Protein AF-A0A9P8TFU6-F1 (afdb_monomer)

Nearest PDB structures (foldseek):
  3wee-assembly1_A  TM=7.438E-01  e=4.350E-33  Saccharomyces cerevisiae S288C
  5tgc-assembly3_E  TM=7.541E-01  e=3.122E-32  Saccharomyces cerevisiae
  5tgc-assembly3_B  TM=7.471E-01  e=3.122E-32  Saccharomyces cerevisiae
  7egp-assembly1_N  TM=7.546E-01  e=6.852E-30  Saccharomyces cerevisiae S288C
  8a5o-assembly1_U  TM=5.525E-01  e=2.098E-10  Saccharomyces cerevisiae S288C

Radius of gyration: 31.6 Å; Cα contacts (8 Å, |Δi|>4): 644; chains: 1; bounding box: 114×76×81 Å

Mean predicted aligned error: 16.41 Å

Sequence (518 aa):
MPSFREDNFLIVQPGSQNTLVRFGIEDVLSPPAYSIPTKVYKNAQDTAYYTIKPQDESLAVIAFTLVQTSNRWSNETIEMITKYVFETLQFGAFSIVPASLCSMFSYGSLSNACVVDIGYEKTEITPILDYQVYTPGIKIIDKGGNSINDRLGKILPDLTSDQVEMLKRSAIFEVLSEEDAKNSFFGAEQLVEKKEEDDGVLDVAAIVTSDKPTREILAEKEKEKRKSGKAATESKPNSELETNTFVDSEGNVVSVGKERFQGCTDLIESIGAAIHRTLSKITDLKRAQECYDNLILVGQTSKIIGFKEALVVHLYRNFVVGQGAMSAQSGAFRDTNNMIQDLNLIQVPKHVKLLSRPDYFAEWKKTGFEDCSFLGAQILAKQVFNSHAVGGSFLREDYMEKGPIGIWHNRLYLAKGSFLISSSVDFWNLLISRKATVPGLNLFFCVLISVGSPGWFLASPELNVEPALTFGVSELLDGVFLILAGEFLKLVLEPILGVFGVVDTGLCLFNLAIETMP

InterPro domains:
  IPR004000 Actin family [PF00022] (77-264)
  IPR004000 Actin family [PTHR11937] (73-404)
  IPR004000 Actin family [SM00268] (7-413)
  IPR043129 ATPase, nucleotide binding domain [SSF53067] (111-408)

pLDDT: mean 72.04, std 26.96, range [23.38, 98.62]

Structure (mmCIF, N/CA/C/O backbone):
data_AF-A0A9P8TFU6-F1
#
_entry.id   AF-A0A9P8TFU6-F1
#
loop_
_atom_site.group_PDB
_atom_site.id
_atom_site.type_symbol
_atom_site.label_atom_id
_atom_site.label_alt_id
_atom_site.label_comp_id
_atom_site.label_asym_id
_atom_site.label_entity_id
_atom_site.label_seq_id
_atom_site.pdbx_PDB_ins_code
_atom_site.Cartn_x
_atom_site.Cartn_y
_atom_site.Cartn_z
_atom_site.occupancy
_atom_site.B_iso_or_equiv
_atom_site.auth_seq_id
_atom_site.auth_comp_id
_atom_site.auth_asym_id
_atom_site.auth_atom_id
_atom_site.pdbx_PDB_model_num
ATOM 1 N N . MET A 1 1 ? 21.366 7.365 -27.009 1.00 50.19 1 MET A N 1
ATOM 2 C CA . MET A 1 1 ? 20.233 6.447 -26.769 1.00 50.19 1 MET A CA 1
ATOM 3 C C . MET A 1 1 ? 18.961 7.093 -27.292 1.00 50.19 1 MET A C 1
ATOM 5 O O . MET A 1 1 ? 18.869 8.316 -27.181 1.00 50.19 1 MET A O 1
ATOM 9 N N . PRO A 1 2 ? 18.040 6.331 -27.903 1.00 52.12 2 PRO A N 1
ATOM 10 C CA . PRO A 1 2 ? 16.785 6.882 -28.403 1.00 52.12 2 PRO A CA 1
ATOM 11 C C . PRO A 1 2 ? 15.937 7.396 -27.232 1.00 52.12 2 PRO A C 1
ATOM 13 O O . PRO A 1 2 ? 15.748 6.689 -26.246 1.00 52.12 2 PRO A O 1
ATOM 16 N N . SER A 1 3 ? 15.454 8.635 -27.327 1.00 66.50 3 SER A N 1
ATOM 17 C CA . SER A 1 3 ? 14.408 9.137 -26.438 1.00 66.50 3 SER A CA 1
ATOM 18 C C . SER A 1 3 ? 13.070 8.550 -26.884 1.00 66.50 3 SER A C 1
ATOM 20 O O . SER A 1 3 ? 12.707 8.611 -28.062 1.00 66.50 3 SER A O 1
ATOM 22 N N . PHE A 1 4 ? 12.341 7.947 -25.951 1.00 82.94 4 PHE A N 1
ATOM 23 C CA . PHE A 1 4 ? 10.997 7.448 -26.218 1.00 82.94 4 PHE A CA 1
ATOM 24 C C . PHE A 1 4 ? 10.003 8.604 -26.091 1.00 82.94 4 PHE A C 1
ATOM 26 O O . PHE A 1 4 ? 10.152 9.466 -25.230 1.00 82.94 4 PHE A O 1
ATOM 33 N N . ARG A 1 5 ? 8.980 8.640 -26.950 1.00 87.75 5 ARG A N 1
ATOM 34 C CA . ARG A 1 5 ? 7.900 9.627 -26.809 1.00 87.75 5 ARG A CA 1
ATOM 35 C C . ARG A 1 5 ? 7.060 9.278 -25.586 1.00 87.75 5 ARG A C 1
ATOM 37 O O . ARG A 1 5 ? 6.725 8.110 -25.410 1.00 87.75 5 ARG A O 1
ATOM 44 N N . GLU A 1 6 ? 6.676 10.279 -24.796 1.00 88.88 6 GLU A N 1
ATOM 45 C CA . GLU A 1 6 ? 5.866 10.073 -23.584 1.00 88.88 6 GLU A CA 1
ATOM 46 C C . GLU A 1 6 ? 4.523 9.388 -23.879 1.00 88.88 6 GLU A C 1
ATOM 48 O O . GLU A 1 6 ? 4.043 8.606 -23.060 1.00 88.88 6 GLU A O 1
ATOM 53 N N . ASP A 1 7 ? 3.965 9.598 -25.077 1.00 90.69 7 ASP A N 1
ATOM 54 C CA . ASP A 1 7 ? 2.757 8.921 -25.576 1.00 90.69 7 ASP A CA 1
ATOM 55 C C . ASP A 1 7 ? 2.909 7.393 -25.666 1.00 90.69 7 ASP A C 1
ATOM 57 O O . ASP A 1 7 ? 1.917 6.668 -25.644 1.00 90.69 7 ASP A O 1
ATOM 61 N N . ASN A 1 8 ? 4.146 6.893 -25.733 1.00 92.12 8 ASN A N 1
ATOM 62 C CA . ASN A 1 8 ? 4.461 5.470 -25.847 1.00 92.12 8 ASN A CA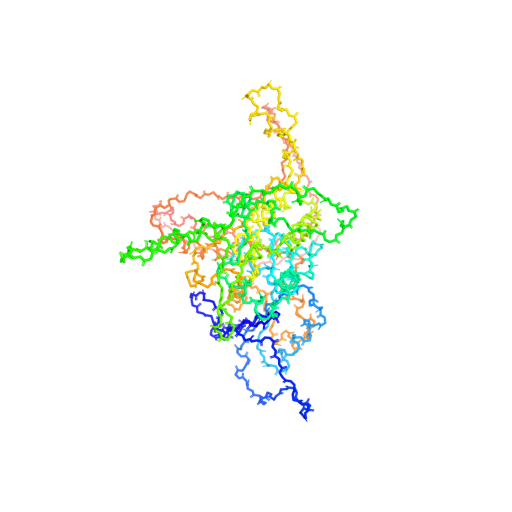 1
ATOM 63 C C . ASN A 1 8 ? 4.873 4.839 -24.509 1.00 92.12 8 ASN A C 1
ATOM 65 O O . ASN A 1 8 ? 5.359 3.702 -24.485 1.00 92.12 8 ASN A O 1
ATOM 69 N N . PHE A 1 9 ? 4.736 5.559 -23.394 1.00 93.81 9 PHE A N 1
ATOM 70 C CA . PHE A 1 9 ? 5.051 4.999 -22.085 1.00 93.81 9 PHE A CA 1
ATOM 71 C C . PHE A 1 9 ? 3.893 4.129 -21.616 1.00 93.81 9 PHE A C 1
ATOM 73 O O . PHE A 1 9 ? 2.758 4.587 -21.502 1.00 93.81 9 PHE A O 1
ATOM 80 N N . LEU A 1 10 ? 4.183 2.873 -21.305 1.00 95.44 10 LEU A N 1
ATOM 81 C CA . LEU A 1 10 ? 3.244 1.963 -20.669 1.00 95.44 10 LEU A CA 1
ATOM 82 C C . LEU A 1 10 ? 3.610 1.851 -19.191 1.00 95.44 10 LEU A C 1
ATOM 84 O O . LEU A 1 10 ? 4.740 1.502 -18.867 1.00 95.44 10 LEU A O 1
ATOM 88 N N . ILE A 1 11 ? 2.663 2.104 -18.294 1.00 97.19 11 ILE A N 1
ATOM 89 C CA . ILE A 1 11 ? 2.834 1.885 -16.855 1.00 97.19 11 ILE A CA 1
ATOM 90 C C . ILE A 1 11 ? 1.807 0.859 -16.403 1.00 97.19 11 ILE A C 1
ATOM 92 O O . ILE A 1 11 ? 0.605 1.041 -16.613 1.00 97.19 11 ILE A O 1
ATOM 96 N N . VAL A 1 12 ? 2.286 -0.203 -15.759 1.00 97.69 12 VAL A N 1
ATOM 97 C CA . VAL A 1 12 ? 1.441 -1.251 -15.176 1.00 97.69 12 VAL A CA 1
ATOM 98 C C . VAL A 1 12 ? 1.817 -1.444 -13.713 1.00 97.69 12 VAL A C 1
ATOM 100 O O . VAL A 1 12 ? 2.983 -1.654 -13.381 1.00 97.69 12 VAL A O 1
ATOM 103 N N . GLN A 1 13 ? 0.815 -1.409 -12.838 1.00 97.19 13 GLN A N 1
ATOM 104 C CA . GLN A 1 13 ? 0.953 -1.682 -11.412 1.00 97.19 13 GLN A CA 1
ATOM 105 C C . GLN A 1 13 ? -0.025 -2.789 -11.000 1.00 97.19 13 GLN A C 1
ATOM 107 O O . GLN A 1 13 ? -1.206 -2.513 -10.768 1.00 97.19 13 GLN A O 1
ATOM 112 N N . PRO A 1 14 ? 0.436 -4.048 -10.923 1.00 95.12 14 PRO A N 1
ATOM 113 C CA . PRO A 1 14 ? -0.410 -5.169 -10.535 1.00 95.12 14 PRO A CA 1
ATOM 114 C C . PRO A 1 14 ? -0.683 -5.166 -9.027 1.00 95.12 14 PRO A C 1
ATOM 116 O O . PRO A 1 14 ? 0.247 -5.202 -8.224 1.00 95.12 14 PRO A O 1
ATOM 119 N N . GLY A 1 15 ? -1.953 -5.167 -8.625 1.00 91.00 15 GLY A N 1
ATOM 120 C CA . GLY A 1 15 ? -2.391 -5.394 -7.243 1.00 91.00 15 GLY A CA 1
ATOM 121 C C . GLY A 1 15 ? -3.133 -6.724 -7.086 1.00 91.00 15 GLY A C 1
ATOM 122 O O . GLY A 1 15 ? -3.475 -7.365 -8.079 1.00 91.00 15 GLY A O 1
ATOM 123 N N . SER A 1 16 ? -3.422 -7.132 -5.842 1.00 86.56 16 SER A N 1
ATOM 124 C CA . SER A 1 16 ? -4.106 -8.408 -5.550 1.00 86.56 16 SER A CA 1
ATOM 125 C C . SER A 1 16 ? -5.485 -8.518 -6.213 1.00 86.56 16 SER A C 1
ATOM 127 O O . SER A 1 16 ? -5.825 -9.557 -6.766 1.00 86.56 16 SER A O 1
ATOM 129 N N . GLN A 1 17 ? -6.289 -7.449 -6.174 1.00 87.81 17 GLN A N 1
ATOM 130 C CA . GLN A 1 17 ? -7.639 -7.450 -6.757 1.00 87.81 17 GLN A CA 1
ATOM 131 C C . GLN A 1 17 ? -7.688 -6.822 -8.149 1.00 87.81 17 GLN A C 1
ATOM 133 O O . GLN A 1 17 ? -8.351 -7.357 -9.034 1.00 87.81 17 GLN A O 1
ATOM 138 N N . ASN A 1 18 ? -6.995 -5.696 -8.336 1.00 92.69 18 ASN A N 1
ATOM 139 C CA . ASN A 1 18 ? -6.996 -4.918 -9.570 1.00 92.69 18 ASN A CA 1
ATOM 140 C C . ASN A 1 18 ? -5.570 -4.528 -9.966 1.00 92.69 18 ASN A C 1
ATOM 142 O O . ASN A 1 18 ? -4.709 -4.316 -9.113 1.00 92.69 18 ASN A O 1
ATOM 146 N N . THR A 1 19 ? -5.351 -4.399 -11.267 1.00 95.94 19 THR A N 1
ATOM 147 C CA . THR A 1 19 ? -4.134 -3.921 -11.910 1.00 95.94 19 THR A CA 1
ATOM 148 C C . THR A 1 19 ? -4.407 -2.550 -12.509 1.00 95.94 19 THR A C 1
ATOM 150 O O . THR A 1 19 ? -5.321 -2.383 -13.320 1.00 95.94 19 THR A O 1
ATOM 153 N N . LEU A 1 20 ? -3.611 -1.568 -12.096 1.00 96.38 20 LEU A N 1
ATOM 154 C CA . LEU A 1 20 ? -3.702 -0.198 -12.581 1.00 96.38 20 LEU A CA 1
ATOM 155 C C . LEU A 1 20 ? -2.851 -0.058 -13.841 1.00 96.38 20 LEU A C 1
ATOM 157 O O . LEU A 1 20 ? -1.702 -0.506 -13.865 1.00 96.38 20 LEU A O 1
ATOM 161 N N . VAL A 1 21 ? -3.412 0.551 -14.883 1.00 97.12 21 VAL A N 1
ATOM 162 C CA . VAL A 1 21 ? -2.749 0.672 -16.186 1.00 97.12 21 VAL A CA 1
ATOM 163 C C . VAL A 1 21 ? -2.911 2.074 -16.748 1.00 97.12 21 VAL A C 1
ATOM 165 O O . VAL A 1 21 ? -3.977 2.693 -16.657 1.00 97.12 21 VAL A O 1
ATOM 168 N N . ARG A 1 22 ? -1.845 2.559 -17.382 1.00 95.56 22 ARG A N 1
ATOM 169 C CA . ARG A 1 22 ? -1.871 3.758 -18.213 1.00 95.56 22 ARG A CA 1
ATOM 170 C C . ARG A 1 22 ? -0.940 3.597 -19.410 1.00 95.56 22 ARG A C 1
ATOM 172 O O . ARG A 1 22 ? 0.167 3.090 -19.260 1.00 95.56 22 ARG A O 1
ATOM 179 N N . PHE A 1 23 ? -1.401 4.047 -20.571 1.00 95.25 23 PHE A N 1
ATOM 180 C CA . PHE A 1 23 ? -0.603 4.176 -21.784 1.00 95.25 23 PHE A CA 1
ATOM 181 C C . PHE A 1 23 ? -0.563 5.654 -22.178 1.00 95.25 23 PHE A C 1
ATOM 183 O O . PHE A 1 23 ? -1.619 6.281 -22.269 1.00 95.25 23 PHE A O 1
ATOM 190 N N . GLY A 1 24 ? 0.637 6.200 -22.338 1.00 93.00 24 GLY A N 1
ATOM 191 C CA . GLY A 1 24 ? 0.884 7.627 -22.499 1.00 93.00 24 GLY A CA 1
ATOM 192 C C . GLY A 1 24 ? 0.893 8.396 -21.173 1.00 93.00 24 GLY A C 1
ATOM 193 O O . GLY A 1 24 ? 0.077 8.151 -20.275 1.00 93.00 24 GLY A O 1
ATOM 194 N N . ILE A 1 25 ? 1.802 9.362 -21.040 1.00 90.25 25 ILE A N 1
ATOM 195 C CA . ILE A 1 25 ? 1.811 10.301 -19.910 1.00 90.25 25 ILE A CA 1
ATOM 196 C C . ILE A 1 25 ? 1.581 11.722 -20.420 1.00 90.25 25 ILE A C 1
ATOM 198 O O . ILE A 1 25 ? 2.263 12.185 -21.321 1.00 90.25 25 ILE A O 1
ATOM 202 N N . GLU A 1 26 ? 0.624 12.415 -19.809 1.00 87.12 26 GLU A N 1
ATOM 203 C CA . GLU A 1 26 ? 0.316 13.817 -20.099 1.00 87.12 26 GLU A CA 1
ATOM 204 C C . GLU A 1 26 ? 1.280 14.765 -19.352 1.00 87.12 26 GLU A C 1
ATOM 206 O O . GLU A 1 26 ? 2.004 14.366 -18.431 1.00 87.12 26 GLU A O 1
ATOM 211 N N . ASP A 1 27 ? 1.273 16.056 -19.696 1.00 84.00 27 ASP A N 1
ATOM 212 C CA . ASP A 1 27 ? 2.036 17.085 -18.966 1.00 84.00 27 ASP A CA 1
ATOM 213 C C . ASP A 1 27 ? 1.619 17.185 -17.491 1.00 84.00 27 ASP A C 1
ATOM 215 O O . ASP A 1 27 ? 2.446 17.386 -16.589 1.00 84.00 27 ASP A O 1
ATOM 219 N N . VAL A 1 28 ? 0.318 17.023 -17.244 1.00 88.44 28 VAL A N 1
ATOM 220 C CA . VAL A 1 28 ? -0.268 16.941 -15.910 1.00 88.44 28 VAL A CA 1
ATOM 221 C C . VAL A 1 28 ? -0.431 15.469 -15.553 1.00 88.44 28 VAL A C 1
ATOM 223 O O . VAL A 1 28 ? -1.196 14.746 -16.181 1.00 88.44 28 VAL A O 1
ATOM 226 N N . LEU A 1 29 ? 0.283 15.018 -14.520 1.00 91.31 29 LEU A N 1
ATOM 227 C CA . LEU A 1 29 ? 0.203 13.630 -14.069 1.00 91.31 29 LEU A CA 1
ATOM 228 C C . LEU A 1 29 ? -1.175 13.355 -13.464 1.00 91.31 29 LEU A C 1
ATOM 230 O O . LEU A 1 29 ? -1.506 13.863 -12.388 1.00 91.31 29 LEU A O 1
ATOM 234 N N . SER A 1 30 ? -1.958 12.527 -14.141 1.00 91.56 30 SER A N 1
ATOM 235 C CA . SER A 1 30 ? -3.300 12.130 -13.728 1.00 91.56 30 SER A CA 1
ATOM 236 C C . SER A 1 30 ? -3.308 10.717 -13.119 1.00 91.56 30 SER A C 1
ATOM 238 O O . SER A 1 30 ? -2.321 9.978 -13.228 1.00 91.56 30 SER A O 1
ATOM 240 N N . PRO A 1 31 ? -4.383 10.335 -12.409 1.00 93.19 31 PRO A N 1
ATOM 241 C CA . PRO A 1 31 ? -4.586 8.968 -11.932 1.00 93.19 31 PRO A CA 1
ATOM 242 C C . PRO A 1 31 ? -4.508 7.906 -13.053 1.00 93.19 31 PRO A C 1
ATOM 244 O O . PRO A 1 31 ? -4.510 8.246 -14.244 1.00 93.19 31 PRO A O 1
ATOM 247 N N . PRO A 1 32 ? -4.428 6.607 -12.700 1.00 93.88 32 PRO A N 1
ATOM 248 C CA . PRO A 1 32 ? -4.465 5.526 -13.682 1.00 93.88 32 PRO A CA 1
ATOM 249 C C . PRO A 1 32 ? -5.682 5.640 -14.605 1.00 93.88 32 PRO A C 1
ATOM 251 O O . PRO A 1 32 ? -6.784 5.936 -14.146 1.00 93.88 32 PRO A O 1
ATOM 254 N N . ALA A 1 33 ? -5.487 5.373 -15.897 1.00 94.06 33 ALA A N 1
ATOM 255 C CA . ALA A 1 33 ? -6.569 5.431 -16.881 1.00 94.06 33 ALA A CA 1
ATOM 256 C C . ALA A 1 33 ? -7.501 4.215 -16.774 1.00 94.06 33 ALA A C 1
ATOM 258 O O . ALA A 1 33 ? -8.706 4.328 -16.988 1.00 94.06 33 ALA A O 1
ATOM 259 N N . TYR A 1 34 ? -6.941 3.057 -16.415 1.00 95.12 34 TYR A N 1
ATOM 260 C CA . TYR A 1 34 ? -7.677 1.808 -16.280 1.00 95.12 34 TYR A CA 1
ATOM 261 C C . TYR A 1 34 ? -7.376 1.132 -14.943 1.00 95.12 34 TYR A C 1
ATOM 263 O O . TYR A 1 34 ? -6.242 1.140 -14.462 1.00 95.12 34 TYR A O 1
ATOM 271 N N . SER A 1 35 ? -8.405 0.499 -14.383 1.00 94.75 35 SER A N 1
ATOM 272 C CA . SER A 1 35 ? -8.317 -0.430 -13.259 1.00 94.75 35 SER A CA 1
ATOM 273 C C . SER A 1 35 ? -8.970 -1.734 -13.699 1.00 94.75 35 SER A C 1
ATOM 275 O O . SER A 1 35 ? -10.184 -1.793 -13.898 1.00 94.75 35 SER A O 1
ATOM 277 N N . ILE A 1 36 ? -8.148 -2.748 -13.956 1.00 95.00 36 ILE A N 1
ATOM 278 C CA . ILE A 1 36 ? -8.570 -4.020 -14.550 1.00 95.00 36 ILE A CA 1
ATOM 279 C C . ILE A 1 36 ? -8.491 -5.094 -13.465 1.00 95.00 36 ILE A C 1
ATOM 281 O O . ILE A 1 36 ? -7.447 -5.186 -12.824 1.00 95.00 36 ILE A O 1
ATOM 285 N N . PRO A 1 37 ? -9.518 -5.933 -13.249 1.00 94.12 37 PRO A N 1
ATOM 286 C CA . PRO A 1 37 ? -9.415 -7.041 -12.304 1.00 94.12 37 PRO A CA 1
ATOM 287 C C . PRO A 1 37 ? -8.186 -7.914 -12.595 1.00 94.12 37 PRO A C 1
ATOM 289 O O . PRO A 1 37 ? -7.991 -8.343 -13.733 1.00 94.12 37 PRO A O 1
ATOM 292 N N . THR A 1 38 ? -7.367 -8.202 -11.580 1.00 92.88 38 THR A N 1
ATOM 293 C CA . THR A 1 38 ? -6.157 -9.040 -11.699 1.00 92.88 38 THR A CA 1
ATOM 294 C C . THR A 1 38 ? -6.545 -10.518 -11.783 1.00 92.88 38 THR A C 1
ATOM 296 O O . THR A 1 38 ? -6.265 -11.322 -10.896 1.00 92.88 38 THR A O 1
ATOM 299 N N . LYS A 1 39 ? -7.275 -10.881 -12.837 1.00 88.31 39 LYS A N 1
ATOM 300 C CA . LYS A 1 39 ? -7.767 -12.234 -13.098 1.00 88.31 39 LYS A CA 1
ATOM 301 C C . LYS A 1 39 ? -7.680 -12.509 -14.591 1.00 88.31 39 LYS A C 1
ATOM 303 O O . LYS A 1 39 ? -8.023 -11.659 -15.406 1.00 88.31 39 LYS A O 1
ATOM 308 N N . VAL A 1 40 ? -7.259 -13.717 -14.941 1.00 85.75 40 VAL A N 1
ATOM 309 C CA . VAL A 1 40 ? -7.228 -14.195 -16.325 1.00 85.75 40 VAL A CA 1
ATOM 310 C C . VAL A 1 40 ? -7.987 -15.512 -16.389 1.00 85.75 40 VAL A C 1
ATOM 312 O O . VAL A 1 40 ? -7.767 -16.399 -15.565 1.00 85.75 40 VAL A O 1
ATOM 315 N N . TYR A 1 41 ? -8.874 -15.650 -17.373 1.00 83.69 41 TYR A N 1
ATOM 316 C CA . TYR A 1 41 ? -9.551 -16.912 -17.653 1.00 83.69 41 TYR A CA 1
ATOM 317 C C . TYR A 1 41 ? -8.678 -17.784 -18.548 1.00 83.69 41 TYR A C 1
ATOM 319 O O . TYR A 1 41 ? -8.258 -17.361 -19.623 1.00 83.69 41 TYR A O 1
ATOM 327 N N . LYS A 1 42 ? -8.433 -19.022 -18.120 1.00 75.06 42 LYS A N 1
ATOM 328 C CA . LYS A 1 42 ? -7.739 -20.018 -18.934 1.00 75.06 42 LYS A CA 1
ATOM 329 C C . LYS A 1 42 ? -8.763 -20.830 -19.722 1.00 75.06 42 LYS A C 1
ATOM 331 O O . LYS A 1 42 ? -9.633 -21.463 -19.126 1.00 75.06 42 LYS A O 1
ATOM 336 N N . ASN A 1 43 ? -8.641 -20.843 -21.048 1.00 78.00 43 ASN A N 1
ATOM 337 C CA . ASN A 1 43 ? -9.388 -21.787 -21.873 1.00 78.00 43 ASN A CA 1
ATOM 338 C C . ASN A 1 43 ? -8.807 -23.197 -21.664 1.00 78.00 43 ASN A C 1
ATOM 340 O O . ASN A 1 43 ? -7.601 -23.396 -21.777 1.00 78.00 43 ASN A O 1
ATOM 344 N N . ALA A 1 44 ? -9.652 -24.174 -21.333 1.00 75.56 44 ALA A N 1
ATOM 345 C CA . ALA A 1 44 ? -9.223 -25.552 -21.094 1.00 75.56 44 ALA A CA 1
ATOM 346 C C . ALA A 1 44 ? -8.823 -26.298 -22.382 1.00 75.56 44 ALA A C 1
ATOM 348 O O . ALA A 1 44 ? -8.103 -27.290 -22.305 1.00 75.56 44 ALA A O 1
ATOM 349 N N . GLN A 1 45 ? -9.301 -25.842 -23.546 1.00 73.38 45 GLN A N 1
ATOM 350 C CA . GLN A 1 45 ? -9.092 -26.500 -24.842 1.00 73.38 45 GLN A CA 1
ATOM 351 C C . GLN A 1 45 ? -7.947 -25.891 -25.658 1.00 73.38 45 GLN A C 1
ATOM 353 O O . GLN A 1 45 ? -7.421 -26.556 -26.546 1.00 73.38 45 GLN A O 1
ATOM 358 N N . ASP A 1 46 ? -7.558 -24.650 -25.361 1.00 63.25 46 ASP A N 1
ATOM 359 C CA . ASP A 1 46 ? -6.462 -23.968 -26.042 1.00 63.25 46 ASP A CA 1
ATOM 360 C C . ASP A 1 46 ? -5.194 -24.040 -25.184 1.00 63.25 46 ASP A C 1
ATOM 362 O O . ASP A 1 46 ? -5.151 -23.550 -24.053 1.00 63.25 46 ASP A O 1
ATOM 366 N N . THR A 1 47 ? -4.155 -24.694 -25.703 1.00 56.94 47 THR A N 1
ATOM 367 C CA . THR A 1 47 ? -2.839 -24.736 -25.051 1.00 56.94 47 THR A CA 1
ATOM 368 C C . THR A 1 47 ? -2.029 -23.465 -25.301 1.00 56.94 47 THR A C 1
ATOM 370 O O . THR A 1 47 ? -1.019 -23.255 -24.624 1.00 56.94 47 THR A O 1
ATOM 373 N N . ALA A 1 48 ? -2.435 -22.625 -26.262 1.00 55.75 48 ALA A N 1
ATOM 374 C CA . ALA A 1 48 ? -1.814 -21.332 -26.502 1.00 55.75 48 ALA A CA 1
ATOM 375 C C . ALA A 1 48 ? -2.360 -20.312 -25.492 1.00 55.75 48 ALA A C 1
ATOM 377 O O . ALA A 1 48 ? -3.533 -19.956 -25.498 1.00 55.75 48 ALA A O 1
ATOM 378 N N . TYR A 1 49 ? -1.492 -19.848 -24.593 1.00 54.69 49 TYR A N 1
ATOM 379 C CA . TYR A 1 49 ? -1.881 -18.964 -23.492 1.00 54.69 49 TYR A CA 1
ATOM 380 C C . TYR A 1 49 ? -2.384 -17.592 -23.972 1.00 54.69 49 TYR A C 1
ATOM 382 O O . TYR A 1 49 ? -3.290 -17.044 -23.354 1.00 54.69 49 TYR A O 1
ATOM 390 N N . TYR A 1 50 ? -1.833 -17.066 -25.074 1.00 53.41 50 TYR A N 1
ATOM 391 C CA . TYR A 1 50 ? -2.242 -15.826 -25.740 1.00 53.41 50 TYR A CA 1
ATOM 392 C C . TYR A 1 50 ? -1.813 -15.879 -27.211 1.00 53.41 50 TYR A C 1
ATOM 394 O O . TYR A 1 50 ? -0.703 -16.318 -27.512 1.00 53.41 50 TYR A O 1
ATOM 402 N N . THR A 1 51 ? -2.653 -15.405 -28.134 1.00 47.28 51 THR A N 1
ATOM 403 C CA . THR A 1 51 ? -2.247 -15.210 -29.535 1.00 47.28 51 THR A CA 1
ATOM 404 C C . THR A 1 51 ? -1.815 -13.760 -29.713 1.00 47.28 51 THR A C 1
ATOM 406 O O . THR A 1 51 ? -2.656 -12.871 -29.835 1.00 47.28 51 THR A O 1
ATOM 409 N N . ILE A 1 52 ? -0.509 -13.500 -29.712 1.00 54.06 52 ILE A N 1
ATOM 410 C CA . ILE A 1 52 ? 0.016 -12.228 -30.218 1.00 54.06 52 ILE A CA 1
ATOM 411 C C . ILE A 1 52 ? 0.017 -12.345 -31.739 1.00 54.06 52 ILE A C 1
ATOM 413 O O . ILE A 1 52 ? 0.529 -13.324 -32.286 1.00 54.06 52 ILE A O 1
ATOM 417 N N . LYS A 1 53 ? -0.599 -11.382 -32.433 1.00 57.81 53 LYS A N 1
ATOM 418 C CA . LYS A 1 53 ? -0.472 -11.315 -33.892 1.00 57.81 53 LYS A CA 1
ATOM 419 C C . LYS A 1 53 ? 1.022 -11.169 -34.214 1.00 57.81 53 LYS A C 1
ATOM 421 O O . LYS A 1 53 ? 1.647 -10.277 -33.648 1.00 57.81 53 LYS A O 1
ATOM 426 N N . PRO A 1 54 ? 1.612 -12.036 -35.049 1.00 51.19 54 PRO A N 1
ATOM 427 C CA . PRO A 1 54 ? 3.046 -11.992 -35.290 1.00 51.19 54 PRO A CA 1
ATOM 428 C C . PRO A 1 54 ? 3.468 -10.647 -35.898 1.00 51.19 54 PRO A C 1
ATOM 430 O O . PRO A 1 54 ? 2.813 -10.158 -36.815 1.00 51.19 54 PRO A O 1
ATOM 433 N N . GLN A 1 55 ? 4.590 -10.120 -35.392 1.00 54.44 55 GLN A N 1
ATOM 434 C CA . GLN A 1 55 ? 5.377 -9.017 -35.959 1.00 54.44 55 GLN A CA 1
ATOM 435 C C . GLN A 1 55 ? 4.631 -7.690 -36.120 1.00 54.44 55 GLN A C 1
ATOM 437 O O . GLN A 1 55 ? 4.489 -7.169 -37.224 1.00 54.44 55 GLN A O 1
ATOM 442 N N . ASP A 1 56 ? 4.230 -7.096 -35.000 1.00 64.94 56 ASP A N 1
ATOM 443 C CA . ASP A 1 56 ? 3.954 -5.665 -34.988 1.00 64.94 56 ASP A CA 1
ATOM 444 C C . ASP A 1 56 ? 5.224 -4.910 -34.571 1.00 64.94 56 ASP A C 1
ATOM 446 O O . ASP A 1 56 ? 5.477 -4.682 -33.388 1.00 64.94 56 ASP A O 1
ATOM 450 N N . GLU A 1 57 ? 6.056 -4.543 -35.555 1.00 67.50 57 GLU A N 1
ATOM 451 C CA . GLU A 1 57 ? 7.246 -3.706 -35.326 1.00 67.50 57 GLU A CA 1
ATOM 452 C C . GLU A 1 57 ? 6.896 -2.374 -34.643 1.00 67.50 57 GLU A C 1
ATOM 454 O O . GLU A 1 57 ? 7.766 -1.760 -34.020 1.00 67.50 57 GLU A O 1
ATOM 459 N N . SER A 1 58 ? 5.625 -1.943 -34.681 1.00 75.50 58 SER A N 1
ATOM 460 C CA . SER A 1 58 ? 5.193 -0.750 -33.955 1.00 75.50 58 SER A CA 1
ATOM 461 C C . SER A 1 58 ? 5.303 -0.901 -32.437 1.00 75.50 58 SER A C 1
ATOM 463 O O . SER A 1 58 ? 5.444 0.106 -31.756 1.00 75.50 58 SER A O 1
ATOM 465 N N . LEU A 1 59 ? 5.339 -2.120 -31.885 1.00 83.62 59 LEU A N 1
ATOM 466 C CA . LEU A 1 59 ? 5.479 -2.335 -30.438 1.00 83.62 59 LEU A CA 1
ATOM 467 C C . LEU A 1 59 ? 6.893 -2.036 -29.918 1.00 83.62 59 LEU A C 1
ATOM 469 O O . LEU A 1 59 ? 7.066 -1.759 -28.730 1.00 83.62 59 LEU A O 1
ATOM 473 N N . ALA A 1 60 ? 7.900 -2.007 -30.797 1.00 85.56 60 ALA A N 1
ATOM 474 C CA . ALA A 1 60 ? 9.273 -1.672 -30.422 1.00 85.56 60 ALA A CA 1
ATOM 475 C C . ALA A 1 60 ? 9.425 -0.214 -29.947 1.00 85.56 60 ALA A C 1
ATOM 477 O O . ALA A 1 60 ? 10.414 0.122 -29.302 1.00 85.56 60 ALA A O 1
ATOM 478 N N . VAL A 1 61 ? 8.448 0.659 -30.220 1.00 88.81 61 VAL A N 1
ATOM 479 C CA . VAL A 1 61 ? 8.462 2.057 -29.752 1.00 88.81 61 VAL A CA 1
ATOM 480 C C . VAL A 1 61 ? 7.961 2.217 -28.315 1.00 88.81 61 VAL A C 1
ATOM 482 O O . VAL A 1 61 ? 7.990 3.332 -27.795 1.00 88.81 61 VAL A O 1
ATOM 485 N N . ILE A 1 62 ? 7.472 1.141 -27.687 1.00 91.50 62 ILE A N 1
ATOM 486 C CA . ILE A 1 62 ? 6.910 1.168 -26.335 1.00 91.50 62 ILE A CA 1
ATOM 487 C C . ILE A 1 62 ? 8.030 1.102 -25.296 1.00 91.50 62 ILE A C 1
ATOM 489 O O . ILE A 1 62 ? 8.895 0.218 -25.340 1.00 91.50 62 ILE A O 1
ATOM 493 N N . ALA A 1 63 ? 7.957 2.016 -24.328 1.00 91.62 63 ALA A N 1
ATOM 494 C CA . ALA A 1 63 ? 8.780 2.018 -23.128 1.00 91.62 63 ALA A CA 1
ATOM 495 C C . ALA A 1 63 ? 7.926 1.595 -21.930 1.00 91.62 63 ALA A C 1
ATOM 497 O O . ALA A 1 63 ? 6.978 2.282 -21.550 1.00 91.62 63 ALA A O 1
ATOM 498 N N . PHE A 1 64 ? 8.230 0.434 -21.356 1.00 94.19 64 PHE A N 1
ATOM 499 C CA . PHE A 1 64 ? 7.386 -0.193 -20.348 1.00 94.19 64 PHE A CA 1
ATOM 500 C C . PHE A 1 64 ? 7.971 -0.050 -18.938 1.00 94.19 64 PHE A C 1
ATOM 502 O O . PHE A 1 64 ? 9.074 -0.520 -18.669 1.00 94.19 64 PHE A O 1
ATOM 509 N N . THR A 1 65 ? 7.210 0.548 -18.023 1.00 94.31 65 THR A N 1
ATOM 510 C CA . THR A 1 65 ? 7.472 0.561 -16.581 1.00 94.31 65 THR A CA 1
ATOM 511 C C . THR A 1 65 ? 6.527 -0.395 -15.857 1.00 94.31 65 THR A C 1
ATOM 513 O O . THR A 1 65 ? 5.310 -0.195 -15.830 1.00 94.31 65 THR A O 1
ATOM 516 N N . LEU A 1 66 ? 7.094 -1.407 -15.205 1.00 95.56 66 LEU A N 1
ATOM 517 C CA . LEU A 1 66 ? 6.376 -2.294 -14.298 1.00 95.56 66 LEU A CA 1
ATOM 518 C C . LEU A 1 66 ? 6.638 -1.886 -12.848 1.00 95.56 66 LEU A C 1
ATOM 520 O O . LEU A 1 66 ? 7.781 -1.846 -12.396 1.00 95.56 66 LEU A O 1
ATOM 524 N N . VAL A 1 67 ? 5.579 -1.627 -12.089 1.00 95.75 67 VAL A N 1
ATOM 525 C CA . VAL A 1 67 ? 5.700 -1.381 -10.651 1.00 95.75 67 VAL A CA 1
ATOM 526 C C . VAL A 1 67 ? 5.777 -2.719 -9.920 1.00 95.75 67 VAL A C 1
ATOM 528 O O . VAL A 1 67 ? 4.829 -3.503 -9.929 1.00 95.75 67 VAL A O 1
ATOM 531 N N . GLN A 1 68 ? 6.899 -2.979 -9.255 1.00 94.19 68 GLN A N 1
ATOM 532 C CA . GLN A 1 68 ? 7.065 -4.121 -8.366 1.00 94.19 68 GLN A CA 1
ATOM 533 C C . GLN A 1 68 ? 6.311 -3.851 -7.055 1.00 94.19 68 GLN A C 1
ATOM 535 O O . GLN A 1 68 ? 6.813 -3.185 -6.148 1.00 94.19 68 GLN A O 1
ATOM 540 N N . THR A 1 69 ? 5.092 -4.379 -6.950 1.00 92.69 69 THR A N 1
ATOM 541 C CA . THR A 1 69 ? 4.188 -4.201 -5.796 1.00 92.69 69 THR A CA 1
ATOM 542 C C . THR A 1 69 ? 4.477 -5.135 -4.621 1.00 92.69 69 THR A C 1
ATOM 544 O O . THR A 1 69 ? 3.788 -5.113 -3.596 1.00 92.69 69 THR A O 1
ATOM 547 N N . SER A 1 70 ? 5.503 -5.981 -4.736 1.00 91.88 70 SER A N 1
ATOM 548 C CA . SER A 1 70 ? 6.003 -6.749 -3.603 1.00 91.88 70 SER A CA 1
ATOM 549 C C . SER A 1 70 ? 7.479 -7.092 -3.715 1.00 91.88 70 SER A C 1
ATOM 551 O O . SER A 1 70 ? 7.954 -7.532 -4.764 1.00 91.88 70 SER A O 1
ATOM 553 N N . ASN A 1 71 ? 8.186 -7.028 -2.588 1.00 89.62 71 ASN A N 1
ATOM 554 C CA . ASN A 1 71 ? 9.538 -7.565 -2.472 1.00 89.62 71 ASN A CA 1
ATOM 555 C C . ASN A 1 71 ? 9.569 -9.111 -2.404 1.00 89.62 71 ASN A C 1
ATOM 557 O O . ASN A 1 71 ? 10.640 -9.688 -2.259 1.00 89.62 71 ASN A O 1
ATOM 561 N N . ARG A 1 72 ? 8.420 -9.805 -2.534 1.00 90.56 72 ARG A N 1
ATOM 562 C CA . ARG A 1 72 ? 8.358 -11.277 -2.689 1.00 90.56 72 ARG A CA 1
ATOM 563 C C . ARG A 1 72 ? 8.746 -11.779 -4.075 1.00 90.56 72 ARG A C 1
ATOM 565 O O . ARG A 1 72 ? 8.937 -12.981 -4.235 1.00 90.56 72 ARG A O 1
ATOM 572 N N . TRP A 1 73 ? 8.788 -10.911 -5.083 1.00 90.81 73 TRP A N 1
ATOM 573 C CA . TRP A 1 73 ? 9.129 -11.340 -6.436 1.00 90.81 73 TRP A CA 1
ATOM 574 C C . TRP A 1 73 ? 10.566 -11.848 -6.447 1.00 90.81 73 TRP A C 1
ATOM 576 O O . TRP A 1 73 ? 11.493 -11.113 -6.116 1.00 90.81 73 TRP A O 1
ATOM 586 N N . SER A 1 74 ? 10.733 -13.124 -6.786 1.00 90.50 74 SER A N 1
ATOM 587 C CA . SER A 1 74 ? 12.058 -13.724 -6.877 1.00 90.50 74 SER A CA 1
ATOM 588 C C . SER A 1 74 ? 12.823 -13.146 -8.066 1.00 90.50 74 SER A C 1
ATOM 590 O O . SER A 1 74 ? 12.218 -12.688 -9.041 1.00 90.50 74 SER A O 1
ATOM 592 N N . ASN A 1 75 ? 14.152 -13.224 -8.016 1.00 89.88 75 ASN A N 1
ATOM 593 C CA . ASN A 1 75 ? 14.977 -12.791 -9.139 1.00 89.88 75 ASN A CA 1
ATOM 594 C C . ASN A 1 75 ? 14.620 -13.556 -10.423 1.00 89.88 75 ASN A C 1
ATOM 596 O O . ASN A 1 75 ? 14.474 -12.952 -11.480 1.00 89.88 75 ASN A O 1
ATOM 600 N N . GLU A 1 76 ? 14.364 -14.861 -10.308 1.00 92.19 76 GLU A N 1
ATOM 601 C CA . GLU A 1 76 ? 13.908 -15.704 -11.415 1.00 92.19 76 GLU A CA 1
ATOM 602 C C . GLU A 1 76 ? 12.582 -15.201 -12.006 1.00 92.19 76 GLU A C 1
ATOM 604 O O . GLU A 1 76 ? 12.430 -15.109 -13.221 1.00 92.19 76 GLU A O 1
ATOM 609 N N . THR A 1 77 ? 11.622 -14.808 -11.161 1.00 91.75 77 THR A N 1
ATOM 610 C CA . THR A 1 77 ? 10.353 -14.223 -11.620 1.00 91.75 77 THR A CA 1
ATOM 611 C C . THR A 1 77 ? 10.579 -12.930 -12.400 1.00 91.75 77 THR A C 1
ATOM 613 O O . THR A 1 77 ? 9.975 -12.742 -13.454 1.00 91.75 77 THR A O 1
ATOM 616 N N . ILE A 1 78 ? 11.457 -12.052 -11.914 1.00 93.00 78 ILE A N 1
ATOM 617 C CA . ILE A 1 78 ? 11.779 -10.784 -12.583 1.00 93.00 78 ILE A CA 1
ATOM 618 C C . ILE A 1 78 ? 12.478 -11.038 -13.927 1.00 93.00 78 ILE A C 1
ATOM 620 O O . ILE A 1 78 ? 12.140 -10.400 -14.927 1.00 93.00 78 ILE A O 1
ATOM 624 N N . GLU A 1 79 ? 13.383 -12.011 -13.996 1.00 94.19 79 GLU A N 1
ATOM 625 C CA . GLU A 1 79 ? 14.034 -12.432 -15.242 1.00 94.19 79 GLU A CA 1
ATOM 626 C C . GLU A 1 79 ? 13.039 -13.051 -16.235 1.00 94.19 79 GLU A C 1
ATOM 628 O O . GLU A 1 79 ? 13.070 -12.721 -17.420 1.00 94.19 79 GLU A O 1
ATOM 633 N N . MET A 1 80 ? 12.095 -13.878 -15.773 1.00 94.44 80 MET A N 1
ATOM 634 C CA . MET A 1 80 ? 11.023 -14.420 -16.617 1.00 94.44 80 MET A CA 1
ATOM 635 C C . MET A 1 80 ? 10.116 -13.321 -17.178 1.00 94.44 80 MET A C 1
ATOM 637 O O . MET A 1 80 ? 9.775 -13.354 -18.361 1.00 94.44 80 MET A O 1
ATOM 641 N N . ILE A 1 81 ? 9.749 -12.330 -16.359 1.00 94.62 81 ILE A N 1
ATOM 642 C CA . ILE A 1 81 ? 8.992 -11.157 -16.819 1.00 94.62 81 ILE A CA 1
ATOM 643 C C . ILE A 1 81 ? 9.803 -10.394 -17.869 1.00 94.62 81 ILE A C 1
ATOM 645 O O . ILE A 1 81 ? 9.279 -10.071 -18.931 1.00 94.62 81 ILE A O 1
ATOM 649 N N . THR A 1 82 ? 11.087 -10.154 -17.604 1.00 94.31 82 THR A N 1
ATOM 650 C CA . THR A 1 82 ? 11.996 -9.463 -18.531 1.00 94.31 82 THR A CA 1
ATOM 651 C C . THR A 1 82 ? 12.058 -10.185 -19.877 1.00 94.31 82 THR A C 1
ATOM 653 O O . THR A 1 82 ? 11.871 -9.569 -20.927 1.00 94.31 82 THR A O 1
ATOM 656 N N . LYS A 1 83 ? 12.231 -11.510 -19.847 1.00 94.88 83 LYS A N 1
ATOM 657 C CA . LYS A 1 83 ? 12.194 -12.366 -21.035 1.00 94.88 83 LYS A CA 1
ATOM 658 C C . LYS A 1 83 ? 10.878 -12.217 -21.795 1.00 94.88 83 LYS A C 1
ATOM 660 O O . LYS A 1 83 ? 10.883 -12.002 -23.004 1.00 94.88 83 LYS A O 1
ATOM 665 N N . TYR A 1 84 ? 9.750 -12.292 -21.090 1.00 92.81 84 TYR A N 1
ATOM 666 C CA . TYR A 1 84 ? 8.425 -12.146 -21.688 1.00 92.81 84 TYR A CA 1
ATOM 667 C C . TYR A 1 84 ? 8.249 -10.779 -22.371 1.00 92.81 84 TYR A C 1
ATOM 669 O O . TYR A 1 84 ? 7.754 -10.710 -23.496 1.00 92.81 84 TYR A O 1
ATOM 677 N N . VAL A 1 85 ? 8.722 -9.696 -21.749 1.00 93.25 85 VAL A N 1
ATOM 678 C CA . VAL A 1 85 ? 8.654 -8.340 -22.314 1.00 93.25 85 VAL A CA 1
ATOM 679 C C . VAL A 1 85 ? 9.427 -8.224 -23.634 1.00 93.25 85 VAL A C 1
ATOM 681 O O . VAL A 1 85 ? 8.898 -7.680 -24.604 1.00 93.25 85 VAL A O 1
ATOM 684 N N . PHE A 1 86 ? 10.647 -8.757 -23.722 1.00 92.50 86 PHE A N 1
ATOM 685 C CA . PHE A 1 86 ? 11.459 -8.600 -24.937 1.00 92.50 86 PHE A CA 1
ATOM 686 C C . PHE A 1 86 ? 11.191 -9.651 -26.015 1.00 92.50 86 PHE A C 1
ATOM 688 O O . PHE A 1 86 ? 11.177 -9.310 -27.203 1.00 92.50 86 PHE A O 1
ATOM 695 N N . GLU A 1 87 ? 10.989 -10.912 -25.640 1.00 91.38 87 GLU A N 1
ATOM 696 C CA . GLU A 1 87 ? 10.818 -12.006 -26.604 1.00 91.38 87 GLU A CA 1
ATOM 697 C C . GLU A 1 87 ? 9.371 -12.153 -27.063 1.00 91.38 87 GLU A C 1
ATOM 699 O O . GLU A 1 87 ? 9.133 -12.425 -28.236 1.00 91.38 87 GLU A O 1
ATOM 704 N N . THR A 1 88 ? 8.409 -11.962 -26.152 1.00 88.56 88 THR A N 1
ATOM 705 C CA . THR A 1 88 ? 6.984 -12.179 -26.440 1.00 88.56 88 THR A CA 1
ATOM 706 C C . THR A 1 88 ? 6.268 -10.873 -26.781 1.00 88.56 88 THR A C 1
ATOM 708 O O . THR A 1 88 ? 5.639 -10.797 -27.831 1.00 88.56 88 THR A O 1
ATOM 711 N N . LEU A 1 89 ? 6.392 -9.830 -25.949 1.00 89.31 89 LEU A N 1
ATOM 712 C CA . LEU A 1 89 ? 5.748 -8.528 -26.210 1.00 89.31 89 LEU A CA 1
ATOM 713 C C . LEU A 1 89 ? 6.519 -7.654 -27.210 1.00 89.31 89 LEU A C 1
ATOM 715 O O . LEU A 1 89 ? 5.951 -6.732 -27.784 1.00 89.31 89 LEU A O 1
ATOM 719 N N . GLN A 1 90 ? 7.801 -7.955 -27.425 1.00 89.69 90 GLN A N 1
ATOM 720 C CA . GLN A 1 90 ? 8.679 -7.261 -28.369 1.00 89.69 90 GLN A CA 1
ATOM 721 C C . GLN A 1 90 ? 8.834 -5.747 -28.116 1.00 89.69 90 GLN A C 1
ATOM 723 O O . GLN A 1 90 ? 9.111 -4.992 -29.046 1.00 89.69 90 GLN A O 1
ATOM 728 N N . PHE A 1 91 ? 8.723 -5.300 -26.861 1.00 91.88 91 PHE A N 1
ATOM 729 C CA . PHE A 1 91 ? 8.905 -3.887 -26.505 1.00 91.88 91 PHE A CA 1
ATOM 730 C C . PHE A 1 91 ? 10.364 -3.423 -26.649 1.00 91.88 91 PHE A C 1
ATOM 732 O O . PHE A 1 91 ? 11.300 -4.235 -26.675 1.00 91.88 91 PHE A O 1
ATOM 739 N N . GLY A 1 92 ? 10.549 -2.105 -26.776 1.00 89.88 92 GLY A N 1
ATOM 740 C CA . GLY A 1 92 ? 11.858 -1.481 -27.000 1.00 89.88 92 GLY A CA 1
ATOM 741 C C . GLY A 1 92 ? 12.642 -1.204 -25.726 1.00 89.88 92 GLY A C 1
ATOM 742 O O . GLY A 1 92 ? 13.868 -1.326 -25.722 1.00 89.88 92 GLY A O 1
ATOM 743 N N . ALA A 1 93 ? 11.945 -0.868 -24.640 1.00 90.94 93 ALA A N 1
ATOM 744 C CA . ALA A 1 93 ? 12.558 -0.625 -23.341 1.00 90.94 93 ALA A CA 1
ATOM 745 C C . ALA A 1 93 ? 11.704 -1.162 -22.195 1.00 90.94 93 ALA A C 1
ATOM 747 O O . ALA A 1 93 ? 10.472 -1.130 -22.240 1.00 90.94 93 ALA A O 1
ATOM 748 N N . PHE A 1 94 ? 12.379 -1.610 -21.141 1.00 91.88 94 PHE A N 1
ATOM 749 C CA . PHE A 1 94 ? 11.760 -2.128 -19.933 1.00 91.88 94 PHE A CA 1
ATOM 750 C C . PHE A 1 94 ? 12.423 -1.542 -18.688 1.00 91.88 94 PHE A C 1
ATOM 752 O O . PHE A 1 94 ? 13.645 -1.458 -18.593 1.00 91.88 94 PHE A O 1
ATOM 759 N N . SER A 1 95 ? 11.621 -1.141 -17.713 1.00 90.88 95 SER A N 1
ATOM 760 C CA . SER A 1 95 ? 12.072 -0.748 -16.386 1.00 90.88 95 SER A CA 1
ATOM 761 C C . SER A 1 95 ? 11.134 -1.362 -15.361 1.00 90.88 95 SER A C 1
ATOM 763 O O . SER A 1 95 ? 9.919 -1.396 -15.555 1.00 90.88 95 SER A O 1
ATOM 765 N N . ILE A 1 96 ? 11.693 -1.852 -14.265 1.00 90.69 96 ILE A N 1
ATOM 766 C CA . ILE A 1 96 ? 10.929 -2.367 -13.137 1.00 90.69 96 ILE A CA 1
ATOM 767 C C . ILE A 1 96 ? 11.332 -1.583 -11.890 1.00 90.69 96 ILE A C 1
ATOM 769 O O . ILE A 1 96 ? 12.513 -1.349 -11.643 1.00 90.69 96 ILE A O 1
ATOM 773 N N . VAL A 1 97 ? 10.334 -1.067 -11.172 1.00 90.19 97 VAL A N 1
ATOM 774 C CA . VAL A 1 97 ? 10.525 -0.085 -10.095 1.00 90.19 97 VAL A CA 1
ATOM 775 C C . VAL A 1 97 ? 9.774 -0.509 -8.832 1.00 90.19 97 VAL A C 1
ATOM 777 O O . VAL A 1 97 ? 8.578 -0.790 -8.905 1.00 90.19 97 VAL A O 1
ATOM 780 N N . PRO A 1 98 ? 10.419 -0.547 -7.652 1.00 92.56 98 PRO A N 1
ATOM 781 C CA . PRO A 1 98 ? 9.739 -0.850 -6.395 1.00 92.56 98 PRO A CA 1
ATOM 782 C C . PRO A 1 98 ? 8.610 0.138 -6.075 1.00 92.56 98 PRO A C 1
ATOM 784 O O . PRO A 1 98 ? 8.805 1.357 -6.116 1.00 92.56 98 PRO A O 1
ATOM 787 N N . ALA A 1 99 ? 7.443 -0.376 -5.676 1.00 94.62 99 ALA A N 1
ATOM 788 C CA . ALA A 1 99 ? 6.296 0.447 -5.282 1.00 94.62 99 ALA A CA 1
ATOM 789 C C . ALA A 1 99 ? 6.604 1.376 -4.093 1.00 94.62 99 ALA A C 1
ATOM 791 O O . ALA A 1 99 ? 6.074 2.487 -4.020 1.00 94.62 99 ALA A O 1
ATOM 792 N N . SER A 1 100 ? 7.491 0.956 -3.186 1.00 94.19 100 SER A N 1
ATOM 793 C CA . SER A 1 100 ? 7.951 1.759 -2.048 1.00 94.19 100 SER A CA 1
ATOM 794 C C . SER A 1 100 ? 8.720 3.003 -2.498 1.00 94.19 100 SER A C 1
ATOM 796 O O . SER A 1 100 ? 8.393 4.111 -2.080 1.00 94.19 100 SER A O 1
ATOM 798 N N . LEU A 1 101 ? 9.681 2.849 -3.415 1.00 91.81 101 LEU A N 1
ATOM 799 C CA . LEU A 1 101 ? 10.406 3.981 -3.997 1.00 91.81 101 LEU A CA 1
ATOM 800 C C . LEU A 1 101 ? 9.451 4.910 -4.742 1.00 91.81 101 LEU A C 1
ATOM 802 O O . LEU A 1 101 ? 9.505 6.122 -4.548 1.00 91.81 101 LEU A O 1
ATOM 806 N N . CYS A 1 102 ? 8.528 4.352 -5.529 1.00 93.94 102 CYS A N 1
ATOM 807 C CA . CYS A 1 102 ? 7.518 5.154 -6.212 1.00 93.94 102 CYS A CA 1
ATOM 808 C C . CYS A 1 102 ? 6.687 5.983 -5.215 1.00 93.94 102 CYS A C 1
ATOM 810 O O . CYS A 1 102 ? 6.521 7.190 -5.391 1.00 93.94 102 CYS A O 1
ATOM 812 N N . SER A 1 103 ? 6.222 5.361 -4.129 1.00 95.19 103 SER A N 1
ATOM 813 C CA . SER A 1 103 ? 5.468 6.049 -3.074 1.00 95.19 103 SER A CA 1
ATOM 814 C C . SER A 1 103 ? 6.287 7.185 -2.463 1.00 95.19 103 SER A C 1
ATOM 816 O O . SER A 1 103 ? 5.796 8.304 -2.372 1.00 95.19 103 SER A O 1
ATOM 818 N N . MET A 1 104 ? 7.559 6.952 -2.134 1.00 93.56 104 MET A N 1
ATOM 819 C CA . MET A 1 104 ? 8.443 7.994 -1.607 1.00 93.56 104 MET A CA 1
ATOM 820 C C . MET A 1 104 ? 8.613 9.170 -2.581 1.00 93.56 104 MET A C 1
ATOM 822 O O . MET A 1 104 ? 8.444 10.320 -2.182 1.00 93.56 104 MET A O 1
ATOM 826 N N . PHE A 1 105 ? 8.877 8.909 -3.866 1.00 90.38 105 PHE A N 1
ATOM 827 C CA . PHE A 1 105 ? 9.022 9.979 -4.862 1.00 90.38 105 PHE A CA 1
ATOM 828 C C . PHE A 1 105 ? 7.735 10.784 -5.064 1.00 90.38 105 PHE A C 1
ATOM 830 O O . PHE A 1 105 ? 7.805 11.985 -5.330 1.00 90.38 105 PHE A O 1
ATOM 837 N N . SER A 1 106 ? 6.566 10.163 -4.885 1.00 92.00 106 SER A N 1
ATOM 838 C CA . SER A 1 106 ? 5.283 10.868 -4.966 1.00 92.00 106 SER A CA 1
ATOM 839 C C . SER A 1 106 ? 5.095 11.912 -3.857 1.00 92.00 106 SER A C 1
ATOM 841 O O . SER A 1 106 ? 4.399 12.898 -4.079 1.00 92.00 106 SER A O 1
ATOM 843 N N . TYR A 1 107 ? 5.735 11.730 -2.696 1.00 89.38 107 TYR A N 1
ATOM 844 C CA . TYR A 1 107 ? 5.637 12.622 -1.536 1.00 89.38 107 TYR A CA 1
ATOM 845 C C . TYR A 1 107 ? 6.676 13.760 -1.528 1.00 89.38 107 TYR A C 1
ATOM 847 O O . TYR A 1 107 ? 6.656 14.617 -0.645 1.00 89.38 107 TYR A O 1
ATOM 855 N N . GLY A 1 108 ? 7.551 13.819 -2.532 1.00 78.00 108 GLY A N 1
ATOM 856 C CA . GLY A 1 108 ? 8.719 14.694 -2.536 1.00 78.00 108 GLY A CA 1
ATOM 857 C C . GLY A 1 108 ? 9.946 13.924 -2.063 1.00 78.00 108 GLY A C 1
ATOM 858 O O . GLY A 1 108 ? 9.918 13.256 -1.040 1.00 78.00 108 GLY A O 1
ATOM 859 N N . SER A 1 109 ? 11.008 13.978 -2.861 1.00 69.88 109 SER A N 1
ATOM 860 C CA . SER A 1 109 ? 12.222 13.164 -2.740 1.00 69.88 109 SER A CA 1
ATOM 861 C C . SER A 1 109 ? 12.936 13.354 -1.389 1.00 69.88 109 SER A C 1
ATOM 863 O O . SER A 1 109 ? 13.843 14.175 -1.278 1.00 69.88 109 SER A O 1
ATOM 865 N N . LEU A 1 110 ? 12.532 12.594 -0.368 1.00 82.38 110 LEU A N 1
ATOM 866 C CA . LEU A 1 110 ? 13.189 12.518 0.938 1.00 82.38 110 LEU A CA 1
ATOM 867 C C . LEU A 1 110 ? 14.303 11.473 0.906 1.00 82.38 110 LEU A C 1
ATOM 869 O O . LEU A 1 110 ? 14.133 10.410 0.317 1.00 82.38 110 LEU A O 1
ATOM 873 N N . SER A 1 111 ? 15.424 11.746 1.575 1.00 86.56 111 SER A N 1
ATOM 874 C CA . SER A 1 111 ? 16.529 10.785 1.653 1.00 86.56 111 SER A CA 1
ATOM 875 C C . SER A 1 111 ? 16.161 9.551 2.475 1.00 86.56 111 SER A C 1
ATOM 877 O O . SER A 1 111 ? 16.536 8.447 2.096 1.00 86.56 111 SER A O 1
ATOM 879 N N . ASN A 1 112 ? 15.419 9.730 3.575 1.00 95.12 112 ASN A N 1
ATOM 880 C CA . ASN A 1 112 ? 15.084 8.670 4.524 1.00 95.12 112 ASN A CA 1
ATOM 881 C C . ASN A 1 112 ? 13.583 8.680 4.838 1.00 95.12 112 ASN A C 1
ATOM 883 O O . ASN A 1 112 ? 13.037 9.716 5.222 1.00 95.12 112 ASN A O 1
ATOM 887 N N . ALA A 1 113 ? 12.920 7.536 4.678 1.00 97.06 113 ALA A N 1
ATOM 888 C CA . ALA A 1 113 ? 11.485 7.373 4.907 1.00 97.06 113 ALA A CA 1
ATOM 889 C C . ALA A 1 113 ? 11.138 5.909 5.195 1.00 97.06 113 ALA A C 1
ATOM 891 O O . ALA A 1 113 ? 11.908 5.001 4.884 1.00 97.06 113 ALA A O 1
ATOM 892 N N . CYS A 1 114 ? 9.953 5.654 5.743 1.00 98.06 114 CYS A N 1
ATOM 893 C CA . CYS A 1 114 ? 9.426 4.298 5.866 1.00 98.06 114 CYS A CA 1
ATOM 894 C C . CYS A 1 114 ? 8.044 4.220 5.222 1.00 98.06 114 CYS A C 1
ATOM 896 O O . CYS A 1 114 ? 7.102 4.886 5.652 1.00 98.06 114 CYS A O 1
ATOM 898 N N . VAL A 1 115 ? 7.937 3.413 4.165 1.00 97.94 115 VAL A N 1
ATOM 899 C CA . VAL A 1 115 ? 6.684 3.197 3.439 1.00 97.94 115 VAL A CA 1
ATOM 900 C C . VAL A 1 115 ? 5.970 1.989 4.024 1.00 97.94 115 VAL A C 1
ATOM 902 O O . VAL A 1 115 ? 6.553 0.910 4.130 1.00 97.94 115 VAL A O 1
ATOM 905 N N . VAL A 1 116 ? 4.705 2.172 4.380 1.00 98.38 116 VAL A N 1
ATOM 906 C CA . VAL A 1 116 ? 3.802 1.143 4.892 1.00 98.38 116 VAL A CA 1
ATOM 907 C C . VAL A 1 116 ? 2.681 0.975 3.871 1.00 98.38 116 VAL A C 1
ATOM 909 O O . VAL A 1 116 ? 1.755 1.784 3.819 1.00 98.38 116 VAL A O 1
ATOM 912 N N . ASP A 1 117 ? 2.794 -0.052 3.031 1.00 97.69 117 ASP A N 1
ATOM 913 C CA . ASP A 1 117 ? 1.818 -0.370 1.986 1.00 97.69 117 ASP A CA 1
ATOM 914 C C . ASP A 1 117 ? 0.809 -1.402 2.493 1.00 97.69 117 ASP A C 1
ATOM 916 O O . ASP A 1 117 ? 1.141 -2.582 2.634 1.00 97.69 117 ASP A O 1
ATOM 920 N N . ILE A 1 118 ? -0.406 -0.942 2.805 1.00 97.56 118 ILE A N 1
ATOM 921 C CA . ILE A 1 118 ? -1.486 -1.732 3.405 1.00 97.56 118 ILE A CA 1
ATOM 922 C C . ILE A 1 118 ? -2.429 -2.224 2.302 1.00 97.56 118 ILE A C 1
ATOM 924 O O . ILE A 1 118 ? -3.468 -1.621 2.002 1.00 97.56 118 ILE A O 1
ATOM 928 N N . GLY A 1 119 ? -2.050 -3.342 1.688 1.00 94.81 119 GLY A N 1
ATOM 929 C CA . GLY A 1 119 ? -2.799 -3.987 0.616 1.00 94.81 119 GLY A CA 1
ATOM 930 C C . GLY A 1 119 ? -4.040 -4.746 1.096 1.00 94.81 119 GLY A C 1
ATOM 931 O O . GLY A 1 119 ? -4.479 -4.645 2.244 1.00 94.81 119 GLY A O 1
ATOM 932 N N . TYR A 1 120 ? -4.624 -5.533 0.185 1.00 95.06 120 TYR A N 1
ATOM 933 C CA . TYR A 1 120 ? -5.778 -6.374 0.508 1.00 95.06 120 TYR A CA 1
ATOM 934 C C . TYR A 1 120 ? -5.374 -7.632 1.282 1.00 95.06 120 TYR A C 1
ATOM 936 O O . TYR A 1 120 ? -5.976 -7.902 2.304 1.00 95.06 120 TYR A O 1
ATOM 944 N N . GLU A 1 121 ? -4.348 -8.364 0.841 1.00 94.75 121 GLU A N 1
ATOM 945 C CA . GLU A 1 121 ? -3.951 -9.655 1.445 1.00 94.75 121 GLU A CA 1
ATOM 946 C C . GLU A 1 121 ? -2.720 -9.550 2.350 1.00 94.75 121 GLU A C 1
ATOM 948 O O . GLU A 1 121 ? -2.475 -10.407 3.195 1.00 94.75 121 GLU A O 1
ATOM 953 N N . LYS A 1 122 ? -1.912 -8.507 2.148 1.00 95.94 122 LYS A N 1
ATOM 954 C CA . LYS A 1 122 ? -0.645 -8.298 2.844 1.00 95.94 122 LYS A CA 1
ATOM 955 C C . LYS A 1 122 ? -0.428 -6.829 3.150 1.00 95.94 122 LYS A C 1
ATOM 957 O O . LYS A 1 122 ? -0.918 -5.967 2.420 1.00 95.94 122 LYS A O 1
ATOM 962 N N . THR A 1 123 ? 0.408 -6.576 4.147 1.00 98.00 123 THR A N 1
ATOM 963 C CA . THR A 1 123 ? 0.985 -5.260 4.407 1.00 98.00 123 THR A CA 1
ATOM 964 C C . THR A 1 123 ? 2.501 -5.354 4.347 1.00 98.00 123 THR A C 1
ATOM 966 O O . THR A 1 123 ? 3.100 -6.304 4.861 1.00 98.00 123 THR A O 1
ATOM 969 N N . GLU A 1 124 ? 3.133 -4.384 3.700 1.00 97.62 124 GLU A N 1
ATOM 970 C CA . GLU A 1 124 ? 4.570 -4.375 3.451 1.00 97.62 124 GLU A CA 1
ATOM 971 C C . GLU A 1 124 ? 5.207 -3.098 4.002 1.00 97.62 124 GLU A C 1
ATOM 973 O O . GLU A 1 124 ? 4.860 -1.988 3.608 1.00 97.62 124 GLU A O 1
ATOM 978 N N . ILE A 1 125 ? 6.138 -3.270 4.941 1.00 98.56 125 ILE A N 1
ATOM 979 C CA . ILE A 1 125 ? 6.873 -2.203 5.612 1.00 98.56 125 ILE A CA 1
ATOM 980 C C . ILE A 1 125 ? 8.266 -2.154 4.995 1.00 98.56 125 ILE A C 1
ATOM 982 O O . ILE A 1 125 ? 9.053 -3.097 5.130 1.00 98.56 125 ILE A O 1
ATOM 986 N N . THR A 1 126 ? 8.562 -1.050 4.317 1.00 97.88 126 THR A N 1
ATOM 987 C CA . THR A 1 126 ? 9.798 -0.863 3.560 1.00 97.88 126 THR A CA 1
ATOM 988 C C . THR A 1 126 ? 10.517 0.411 4.005 1.00 97.88 126 THR A C 1
ATOM 990 O O . THR A 1 126 ? 10.113 1.508 3.612 1.00 97.88 126 THR A O 1
ATOM 993 N N . PRO A 1 127 ? 11.594 0.291 4.799 1.00 97.50 127 PRO A N 1
ATOM 994 C CA . PRO A 1 127 ? 12.463 1.415 5.106 1.00 97.50 127 PRO A CA 1
ATOM 995 C C . PRO A 1 127 ? 13.312 1.772 3.885 1.00 97.50 127 PRO A C 1
ATOM 997 O O . PRO A 1 127 ? 13.836 0.894 3.192 1.00 97.50 127 PRO A O 1
ATOM 1000 N N . ILE A 1 128 ? 13.460 3.065 3.637 1.00 95.25 128 ILE A N 1
ATOM 1001 C CA . ILE A 1 128 ? 14.273 3.633 2.568 1.00 95.25 128 ILE A CA 1
ATOM 1002 C C . ILE A 1 128 ? 15.303 4.543 3.224 1.00 95.25 128 ILE A C 1
ATOM 1004 O O . ILE A 1 128 ? 14.936 5.421 4.003 1.00 95.25 128 ILE A O 1
ATOM 1008 N N . LEU A 1 129 ? 16.576 4.305 2.922 1.00 94.38 129 LEU A N 1
ATOM 1009 C CA . LEU A 1 129 ? 17.718 5.035 3.451 1.00 94.38 129 LEU A CA 1
ATOM 1010 C C . LEU A 1 129 ? 18.562 5.582 2.307 1.00 94.38 129 LEU A C 1
ATOM 1012 O O . LEU A 1 129 ? 18.937 4.824 1.417 1.00 94.38 129 LEU A O 1
ATOM 1016 N N . ASP A 1 130 ? 18.874 6.872 2.335 1.00 90.50 130 ASP A N 1
ATOM 1017 C CA . ASP A 1 130 ? 19.586 7.586 1.269 1.00 90.50 130 ASP A CA 1
ATOM 1018 C C . ASP A 1 130 ? 19.063 7.237 -0.143 1.00 90.50 130 ASP A C 1
ATOM 1020 O O . ASP A 1 130 ? 19.834 6.927 -1.053 1.00 90.50 130 ASP A O 1
ATOM 1024 N N . TYR A 1 131 ? 17.736 7.258 -0.317 1.00 86.38 131 TYR A N 1
ATOM 1025 C CA . TYR A 1 131 ? 17.024 6.881 -1.552 1.00 86.38 131 TYR A CA 1
ATOM 1026 C C . TYR A 1 131 ? 17.116 5.401 -1.959 1.00 86.38 131 TYR A C 1
ATOM 1028 O O . TYR A 1 131 ? 16.696 5.033 -3.057 1.00 86.38 131 TYR A O 1
ATOM 1036 N N . GLN A 1 132 ? 17.627 4.533 -1.088 1.00 86.38 132 GLN A N 1
ATOM 1037 C CA . GLN A 1 132 ? 17.782 3.103 -1.345 1.00 86.38 132 GLN A CA 1
ATOM 1038 C C . GLN A 1 132 ? 16.901 2.276 -0.420 1.00 86.38 132 GLN A C 1
ATOM 1040 O O . GLN A 1 132 ? 16.816 2.518 0.781 1.00 86.38 132 GLN A O 1
ATOM 1045 N N . VAL A 1 133 ? 16.265 1.245 -0.970 1.00 90.75 133 VAL A N 1
ATOM 1046 C CA . VAL A 1 133 ? 15.489 0.302 -0.164 1.00 90.75 133 VAL A CA 1
ATOM 1047 C C . VAL A 1 133 ? 16.423 -0.439 0.796 1.00 90.75 133 VAL A C 1
ATOM 1049 O O . VAL A 1 133 ? 17.307 -1.193 0.378 1.00 90.75 133 VAL A O 1
ATOM 1052 N N . TYR A 1 134 ? 16.203 -0.272 2.100 1.00 93.44 134 TYR A N 1
ATOM 1053 C CA . TYR A 1 134 ? 16.961 -0.972 3.129 1.00 93.44 134 TYR A CA 1
ATOM 1054 C C . TYR A 1 134 ? 16.430 -2.402 3.290 1.00 93.44 134 TYR A C 1
ATOM 1056 O O . TYR A 1 134 ? 15.635 -2.727 4.174 1.00 93.44 134 TYR A O 1
ATOM 1064 N N . THR A 1 135 ? 16.898 -3.271 2.392 1.00 91.69 135 THR A N 1
ATOM 1065 C CA . THR A 1 135 ? 16.452 -4.667 2.245 1.00 91.69 135 THR A CA 1
ATOM 1066 C C . THR A 1 135 ? 16.458 -5.478 3.551 1.00 91.69 135 THR A C 1
ATOM 1068 O O . THR A 1 135 ? 15.462 -6.150 3.818 1.00 91.69 135 THR A O 1
ATOM 1071 N N . PRO A 1 136 ? 17.486 -5.402 4.426 1.00 92.25 136 PRO A N 1
ATOM 1072 C CA . PRO A 1 136 ? 17.481 -6.144 5.695 1.00 92.25 136 PRO A CA 1
ATOM 1073 C C . PRO A 1 136 ? 16.329 -5.756 6.636 1.00 92.25 136 PRO A C 1
ATOM 1075 O O . PRO A 1 136 ? 15.907 -6.553 7.485 1.00 92.25 136 PRO A O 1
ATOM 1078 N N . GLY A 1 137 ? 15.831 -4.525 6.497 1.00 92.50 137 GLY A N 1
ATOM 1079 C CA . GLY A 1 137 ? 14.729 -3.982 7.277 1.00 92.50 137 GLY A CA 1
ATOM 1080 C C . GLY A 1 137 ? 13.359 -4.478 6.831 1.00 92.50 137 GLY A C 1
ATOM 1081 O O . GLY A 1 137 ? 12.491 -4.600 7.688 1.00 92.50 137 GLY A O 1
ATOM 1082 N N . ILE A 1 138 ? 13.179 -4.816 5.548 1.00 95.44 138 ILE A N 1
ATOM 1083 C CA . ILE A 1 138 ? 11.866 -5.121 4.960 1.00 95.44 138 ILE A CA 1
ATOM 1084 C C . ILE A 1 138 ? 11.108 -6.153 5.797 1.00 95.44 138 ILE A C 1
ATOM 1086 O O . ILE A 1 138 ? 11.636 -7.208 6.176 1.00 95.44 138 ILE A O 1
ATOM 1090 N N . LYS A 1 139 ? 9.833 -5.859 6.050 1.00 97.56 139 LYS A N 1
ATOM 1091 C CA . LYS A 1 139 ? 8.914 -6.787 6.697 1.00 97.56 139 LYS A CA 1
ATOM 1092 C C . LYS A 1 139 ? 7.618 -6.872 5.912 1.00 97.56 139 LYS A C 1
ATOM 1094 O O . LYS A 1 139 ? 6.990 -5.866 5.616 1.00 97.56 139 LYS A O 1
ATOM 1099 N N . ILE A 1 140 ? 7.198 -8.101 5.641 1.00 97.38 140 ILE A N 1
ATOM 1100 C CA . ILE A 1 140 ? 5.888 -8.406 5.072 1.00 97.38 140 ILE A CA 1
ATOM 1101 C C . ILE A 1 140 ? 5.083 -9.133 6.142 1.00 97.38 140 ILE A C 1
ATOM 1103 O O . ILE A 1 140 ? 5.599 -10.049 6.796 1.00 97.38 140 ILE A O 1
ATOM 1107 N N . ILE A 1 141 ? 3.845 -8.694 6.337 1.00 96.69 141 ILE A N 1
ATOM 1108 C CA . ILE A 1 141 ? 2.842 -9.384 7.145 1.00 96.69 141 ILE A CA 1
ATOM 1109 C C . ILE A 1 141 ? 1.724 -9.866 6.219 1.00 96.69 141 ILE A C 1
ATOM 1111 O O . ILE A 1 141 ? 1.251 -9.113 5.370 1.00 96.69 141 ILE A O 1
ATOM 1115 N N . ASP A 1 142 ? 1.293 -11.114 6.387 1.00 96.69 142 ASP A N 1
ATOM 1116 C CA . ASP A 1 142 ? 0.165 -11.714 5.656 1.00 96.69 142 ASP A CA 1
ATOM 1117 C C . ASP A 1 142 ? -1.177 -11.297 6.282 1.00 96.69 142 ASP A C 1
ATOM 1119 O O . ASP A 1 142 ? -2.012 -12.122 6.640 1.00 96.69 142 ASP A O 1
ATOM 1123 N N . LYS A 1 143 ? -1.325 -9.987 6.502 1.00 96.94 143 LYS A N 1
ATOM 1124 C CA . LYS A 1 143 ? -2.541 -9.326 6.975 1.00 96.94 143 LYS A CA 1
ATOM 1125 C C . LYS A 1 143 ? -2.727 -8.031 6.192 1.00 96.94 143 LYS A C 1
ATOM 1127 O O . LYS A 1 143 ? -1.782 -7.245 6.064 1.00 96.94 143 LYS A O 1
ATOM 1132 N N . GLY A 1 144 ? -3.930 -7.800 5.688 1.00 96.38 144 GLY A N 1
ATOM 1133 C CA . GLY A 1 144 ? -4.307 -6.578 4.986 1.00 96.38 144 GLY A CA 1
ATOM 1134 C C . GLY A 1 144 ? -5.784 -6.262 5.192 1.00 96.38 144 GLY A C 1
ATOM 1135 O O . GLY A 1 144 ? -6.369 -6.577 6.225 1.00 96.38 144 GLY A O 1
ATOM 1136 N N . GLY A 1 145 ? -6.419 -5.656 4.194 1.00 96.50 145 GLY A N 1
ATOM 1137 C CA . GLY A 1 145 ? -7.859 -5.410 4.228 1.00 96.50 145 GLY A CA 1
ATOM 1138 C C . GLY A 1 145 ? -8.697 -6.678 4.453 1.00 96.50 145 GLY A C 1
ATOM 1139 O O . GLY A 1 145 ? -9.749 -6.578 5.075 1.00 96.50 145 GLY A O 1
ATOM 1140 N N . ASN A 1 146 ? -8.235 -7.847 4.000 1.00 96.62 146 ASN A N 1
ATOM 1141 C CA . ASN A 1 146 ? -8.904 -9.138 4.175 1.00 96.62 146 ASN A CA 1
ATOM 1142 C C . ASN A 1 146 ? -8.983 -9.587 5.642 1.00 96.62 146 ASN A C 1
ATOM 1144 O O . ASN A 1 146 ? -10.002 -10.135 6.040 1.00 96.62 146 ASN A O 1
ATOM 1148 N N . SER A 1 147 ? -7.981 -9.295 6.478 1.00 97.81 147 SER A N 1
ATOM 1149 C CA . SER A 1 147 ? -8.038 -9.671 7.897 1.00 97.81 147 SER A CA 1
ATOM 1150 C C . SER A 1 147 ? -9.123 -8.899 8.653 1.00 97.81 147 SER A C 1
ATOM 1152 O O . SER A 1 147 ? -9.670 -9.404 9.631 1.00 97.81 147 SER A O 1
ATOM 1154 N N . ILE A 1 148 ? -9.482 -7.698 8.174 1.00 97.94 148 ILE A N 1
ATOM 1155 C CA . ILE A 1 148 ? -10.646 -6.954 8.679 1.00 97.94 148 ILE A CA 1
ATOM 1156 C C . ILE A 1 148 ? -11.933 -7.691 8.285 1.00 97.94 148 ILE A C 1
ATOM 1158 O O . ILE A 1 148 ? -12.809 -7.855 9.128 1.00 97.94 148 ILE A O 1
ATOM 1162 N N . ASN A 1 149 ? -12.042 -8.189 7.044 1.00 97.31 149 ASN A N 1
ATOM 1163 C CA . ASN A 1 149 ? -13.187 -9.010 6.628 1.00 97.31 149 ASN A CA 1
ATOM 1164 C C . ASN A 1 149 ? -13.324 -10.270 7.482 1.00 97.31 149 ASN A C 1
ATOM 1166 O O . ASN A 1 149 ? -14.420 -10.561 7.949 1.00 97.31 149 ASN A O 1
ATOM 1170 N N . ASP A 1 150 ? -12.225 -10.990 7.709 1.00 96.81 150 ASP A N 1
ATOM 1171 C CA . ASP A 1 150 ? -12.228 -12.218 8.506 1.00 96.81 150 ASP A CA 1
ATOM 1172 C C . ASP A 1 150 ? -12.707 -11.941 9.936 1.00 96.81 150 ASP A C 1
ATOM 1174 O O . ASP A 1 150 ? -13.490 -12.705 10.503 1.00 96.81 150 ASP A O 1
ATOM 1178 N N . ARG A 1 151 ? -12.269 -10.821 10.524 1.00 96.25 151 ARG A N 1
ATOM 1179 C CA . ARG A 1 151 ? -12.695 -10.403 11.862 1.00 96.25 151 ARG A CA 1
ATOM 1180 C C . ARG A 1 151 ? -14.161 -9.981 11.889 1.00 96.25 151 ARG A C 1
ATOM 1182 O O . ARG A 1 151 ? -14.893 -10.435 12.764 1.00 96.25 151 ARG A O 1
ATOM 1189 N N . LEU A 1 152 ? -14.602 -9.166 10.934 1.00 96.25 152 LEU A N 1
ATOM 1190 C CA . LEU A 1 152 ? -15.998 -8.741 10.835 1.00 96.25 152 LEU A CA 1
ATOM 1191 C C . LEU A 1 152 ? -16.941 -9.920 10.586 1.00 96.25 152 LEU A C 1
ATOM 1193 O O . LEU A 1 152 ? -17.984 -9.978 11.221 1.00 96.25 152 LEU A O 1
ATOM 1197 N N . GLY A 1 153 ? -16.560 -10.891 9.755 1.00 95.81 153 GLY A N 1
ATOM 1198 C CA . GLY A 1 153 ? -17.353 -12.102 9.524 1.00 95.81 153 GLY A CA 1
ATOM 1199 C C . GLY A 1 153 ? -17.521 -12.970 10.776 1.00 95.81 153 GLY A C 1
ATOM 1200 O O . GLY A 1 153 ? -18.534 -13.644 10.920 1.00 95.81 153 GLY A O 1
ATOM 1201 N N . LYS A 1 154 ? -16.569 -12.923 11.722 1.00 95.69 154 LYS A N 1
ATOM 1202 C CA . LYS A 1 154 ? -16.721 -13.575 13.036 1.00 95.69 154 LYS A CA 1
ATOM 1203 C C . LYS A 1 154 ? -17.681 -12.826 13.960 1.00 95.69 154 LYS A C 1
ATOM 1205 O O . LYS A 1 154 ? -18.409 -13.463 14.711 1.00 95.69 154 LYS A O 1
ATOM 1210 N N . ILE A 1 155 ? -17.655 -11.492 13.936 1.00 95.19 155 ILE A N 1
ATOM 1211 C CA . ILE A 1 155 ? -18.497 -10.649 14.804 1.00 95.19 155 ILE A CA 1
ATOM 1212 C C . ILE A 1 155 ? -19.935 -10.568 14.257 1.00 95.19 155 ILE A C 1
ATOM 1214 O O . ILE A 1 155 ? -20.887 -10.507 15.030 1.00 95.19 155 ILE A O 1
ATOM 1218 N N . LEU A 1 156 ? -20.091 -10.607 12.933 1.00 94.56 156 LEU A N 1
ATOM 1219 C CA . LEU A 1 156 ? -21.355 -10.532 12.199 1.00 94.56 156 LEU A CA 1
ATOM 1220 C C . LEU A 1 156 ? -21.559 -11.808 11.355 1.00 94.56 156 LEU A C 1
ATOM 1222 O O . LEU A 1 156 ? -21.501 -11.735 10.125 1.00 94.56 156 LEU A O 1
ATOM 1226 N N . PRO A 1 157 ? -21.803 -12.978 11.980 1.00 93.50 157 PRO A N 1
ATOM 1227 C CA . PRO A 1 157 ? -21.921 -14.257 11.269 1.00 93.50 157 PRO A CA 1
ATOM 1228 C C . PRO A 1 157 ? -23.145 -14.334 10.346 1.00 93.50 157 PRO A C 1
ATOM 1230 O O . PRO A 1 157 ? -23.183 -15.167 9.443 1.00 93.50 157 PRO A O 1
ATOM 1233 N N . ASP A 1 158 ? -24.134 -13.464 10.559 1.00 93.31 158 ASP A N 1
ATOM 1234 C CA . ASP A 1 158 ? -25.348 -13.389 9.744 1.00 93.31 158 ASP A CA 1
ATOM 1235 C C . ASP A 1 158 ? -25.122 -12.672 8.401 1.00 93.31 158 ASP A C 1
ATOM 1237 O O . ASP A 1 158 ? -25.960 -12.771 7.503 1.00 93.31 158 ASP A O 1
ATOM 1241 N N . LEU A 1 159 ? -24.010 -11.942 8.243 1.00 94.25 159 LEU A N 1
ATOM 1242 C CA . LEU A 1 159 ? -23.689 -11.243 6.999 1.00 94.25 159 LEU A CA 1
ATOM 1243 C C . LEU A 1 159 ? -22.885 -12.125 6.045 1.00 94.25 159 LEU A C 1
ATOM 1245 O O . LEU A 1 159 ? -21.955 -12.835 6.426 1.00 94.25 159 LEU A O 1
ATOM 1249 N N . THR A 1 160 ? -23.198 -12.011 4.757 1.00 95.50 160 THR A N 1
ATOM 1250 C CA . THR A 1 160 ? -22.399 -12.637 3.696 1.00 95.50 160 THR A CA 1
ATOM 1251 C C . THR A 1 160 ? -21.033 -11.956 3.549 1.00 95.50 160 THR A C 1
ATOM 1253 O O . TH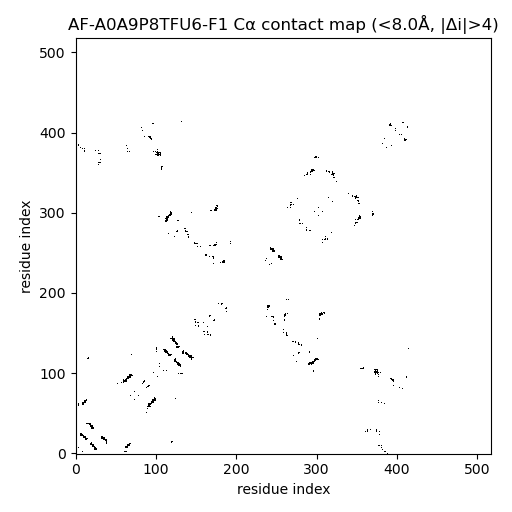R A 1 160 ? -20.862 -10.786 3.894 1.00 95.50 160 THR A O 1
ATOM 1256 N N . SER A 1 161 ? -20.048 -12.654 2.972 1.00 94.75 161 SER A N 1
ATOM 1257 C CA . SER A 1 161 ? -18.712 -12.083 2.724 1.00 94.75 161 SER A CA 1
ATOM 1258 C C . SER A 1 161 ? -18.751 -10.806 1.874 1.00 94.75 161 SER A C 1
ATOM 1260 O O . SER A 1 161 ? -17.977 -9.879 2.122 1.00 94.75 161 SER A O 1
ATOM 1262 N N . ASP A 1 162 ? -19.684 -10.728 0.922 1.00 94.88 162 ASP A N 1
ATOM 1263 C CA . ASP A 1 162 ? -19.891 -9.541 0.089 1.00 94.88 162 ASP A CA 1
ATOM 1264 C C . ASP A 1 162 ? -20.470 -8.381 0.907 1.00 94.88 162 ASP A C 1
ATOM 1266 O O . ASP A 1 162 ? -19.974 -7.258 0.820 1.00 94.88 162 ASP A O 1
ATOM 1270 N N . GLN A 1 163 ? -21.459 -8.645 1.768 1.00 96.25 163 GLN A N 1
ATOM 1271 C CA . GLN A 1 163 ? -22.006 -7.634 2.680 1.00 96.25 163 GLN A CA 1
ATOM 1272 C C . GLN A 1 163 ? -20.957 -7.127 3.675 1.00 96.25 163 GLN A C 1
ATOM 1274 O O . GLN A 1 163 ? -20.921 -5.930 3.952 1.00 96.25 163 GLN A O 1
ATOM 1279 N N . VAL A 1 164 ? -20.063 -7.991 4.163 1.00 97.06 164 VAL A N 1
ATOM 1280 C CA . VAL A 1 164 ? -18.934 -7.585 5.016 1.00 97.06 164 VAL A CA 1
ATOM 1281 C C . VAL A 1 164 ? -17.972 -6.657 4.265 1.00 97.06 164 VAL A C 1
ATOM 1283 O O . VAL A 1 164 ? -17.553 -5.631 4.806 1.00 97.06 164 VAL A O 1
ATOM 1286 N N . GLU A 1 165 ? -17.632 -6.969 3.010 1.00 95.56 165 GLU A N 1
ATOM 1287 C CA . GLU A 1 165 ? -16.799 -6.081 2.185 1.00 95.56 165 GLU A CA 1
ATOM 1288 C C . GLU A 1 165 ? -17.497 -4.738 1.918 1.00 95.56 165 GLU A C 1
ATOM 1290 O O . GLU A 1 165 ? -16.840 -3.695 1.962 1.00 95.56 165 GLU A O 1
ATOM 1295 N N . MET A 1 166 ? -18.814 -4.741 1.683 1.00 95.25 166 MET A N 1
ATOM 1296 C CA . MET A 1 166 ? -19.602 -3.517 1.498 1.00 95.25 166 MET A CA 1
ATOM 1297 C C . MET A 1 166 ? -19.671 -2.678 2.776 1.00 95.25 166 MET A C 1
ATOM 1299 O O . MET A 1 166 ? -19.477 -1.465 2.697 1.00 95.25 166 MET A O 1
ATOM 1303 N N . LEU A 1 167 ? -19.850 -3.300 3.948 1.00 96.81 167 LEU A N 1
ATOM 1304 C CA . LEU A 1 167 ? -19.773 -2.617 5.240 1.00 96.81 167 LEU A CA 1
ATOM 1305 C C . LEU A 1 167 ? -18.412 -1.936 5.397 1.00 96.81 167 LEU A C 1
ATOM 1307 O O . LEU A 1 167 ? -18.361 -0.726 5.602 1.00 96.81 167 LEU A O 1
ATOM 1311 N N . LYS A 1 168 ? -17.312 -2.675 5.217 1.00 96.88 168 LYS A N 1
ATOM 1312 C CA . LYS A 1 168 ? -15.946 -2.141 5.350 1.00 96.88 168 LYS A CA 1
ATOM 1313 C C . LYS A 1 168 ? -15.666 -0.965 4.401 1.00 96.88 168 LYS A C 1
ATOM 1315 O O . LYS A 1 168 ? -14.899 -0.070 4.740 1.00 96.88 168 LYS A O 1
ATOM 1320 N N . ARG A 1 169 ? -16.255 -0.969 3.199 1.00 95.06 169 ARG A N 1
ATOM 1321 C CA . ARG A 1 169 ? -16.112 0.112 2.201 1.00 95.06 169 ARG A CA 1
ATOM 1322 C C . ARG A 1 169 ? -17.107 1.258 2.379 1.00 95.06 169 ARG A C 1
ATOM 1324 O O . ARG A 1 169 ? -16.987 2.268 1.685 1.00 95.06 169 ARG A O 1
ATOM 1331 N N . SER A 1 170 ? -18.105 1.095 3.240 1.00 96.25 170 SER A N 1
ATOM 1332 C CA . SER A 1 170 ? -19.156 2.086 3.442 1.00 96.25 170 SER A CA 1
ATOM 1333 C C . SER A 1 170 ? -18.639 3.321 4.183 1.00 96.25 170 SER A C 1
ATOM 1335 O O . SER A 1 170 ? -17.644 3.275 4.900 1.00 96.25 170 SER A O 1
ATOM 1337 N N . ALA A 1 171 ? -19.360 4.435 4.056 1.00 95.56 171 ALA A N 1
ATOM 1338 C CA . ALA A 1 171 ? -19.035 5.677 4.759 1.00 95.56 171 ALA A CA 1
ATOM 1339 C C . ALA A 1 171 ? -19.257 5.607 6.283 1.00 95.56 171 ALA A C 1
ATOM 1341 O O . ALA A 1 171 ? -18.891 6.542 6.986 1.00 95.56 171 ALA A O 1
ATOM 1342 N N . ILE A 1 172 ? -19.886 4.536 6.781 1.00 96.38 172 ILE A N 1
ATOM 1343 C CA . ILE A 1 172 ? -20.237 4.367 8.197 1.00 96.38 172 ILE A CA 1
ATOM 1344 C C . ILE A 1 172 ? -19.233 3.492 8.958 1.00 96.38 172 ILE A C 1
ATOM 1346 O O . ILE A 1 172 ? -19.389 3.319 10.166 1.00 96.38 172 ILE A O 1
ATOM 1350 N N . PHE A 1 173 ? -18.254 2.911 8.257 1.00 98.00 173 PHE A N 1
ATOM 1351 C CA . PHE A 1 173 ? -17.195 2.106 8.852 1.00 98.00 173 PHE A CA 1
ATOM 1352 C C . PHE A 1 173 ? -15.977 2.982 9.146 1.00 98.00 173 PHE A C 1
ATOM 1354 O O . PHE A 1 173 ? -15.336 3.509 8.232 1.00 98.00 173 PHE A O 1
ATOM 1361 N N . GLU A 1 174 ? -15.664 3.144 10.425 1.00 97.25 174 GLU A N 1
ATOM 1362 C CA . GLU A 1 174 ? -14.600 4.035 10.883 1.00 97.25 174 GLU A CA 1
ATOM 1363 C C . GLU A 1 174 ? -13.933 3.511 12.153 1.00 97.25 174 GLU A C 1
ATOM 1365 O O . GLU A 1 174 ? -14.522 2.766 12.930 1.00 97.25 174 GLU A O 1
ATOM 1370 N N . VAL A 1 175 ? -12.690 3.918 12.378 1.00 96.88 175 VAL A N 1
ATOM 1371 C CA . VAL A 1 175 ? -11.958 3.668 13.616 1.00 96.88 175 VAL A CA 1
ATOM 1372 C C . VAL A 1 175 ? -12.084 4.908 14.490 1.00 96.88 175 VAL A C 1
ATOM 1374 O O . VAL A 1 175 ? -11.573 5.970 14.144 1.00 96.88 175 VAL A O 1
ATOM 1377 N N . LEU A 1 176 ? -12.768 4.779 15.623 1.00 93.94 176 LEU A N 1
ATOM 1378 C CA . LEU A 1 176 ? -12.978 5.902 16.534 1.00 93.94 176 LEU A CA 1
ATOM 1379 C C . LEU A 1 176 ? -11.693 6.259 17.293 1.00 93.94 176 LEU A C 1
ATOM 1381 O O . LEU A 1 176 ? -10.916 5.381 17.680 1.00 93.94 176 LEU A O 1
ATOM 1385 N N . SER A 1 177 ? -11.499 7.555 17.551 1.00 91.25 177 SER A N 1
ATOM 1386 C CA . SER A 1 177 ? -10.490 8.021 18.505 1.00 91.25 177 SER A CA 1
ATOM 1387 C C . SER A 1 177 ? -10.869 7.611 19.935 1.00 91.25 177 SER A C 1
ATOM 1389 O O . SER A 1 177 ? -12.022 7.281 20.211 1.00 91.25 177 SER A O 1
ATOM 1391 N N . GLU A 1 178 ? -9.926 7.645 20.883 1.00 86.56 178 GLU A N 1
ATOM 1392 C CA . GLU A 1 178 ? -10.249 7.331 22.286 1.00 86.56 178 GLU A CA 1
ATOM 1393 C C . GLU A 1 178 ? -11.280 8.304 22.885 1.00 86.56 178 GLU A C 1
ATOM 1395 O O . GLU A 1 178 ? -12.080 7.910 23.734 1.00 86.56 178 GLU A O 1
ATOM 1400 N N . GLU A 1 179 ? -11.270 9.569 22.459 1.00 87.50 179 GLU A N 1
ATOM 1401 C CA . GLU A 1 179 ? -12.237 10.580 22.897 1.00 87.50 179 GLU A CA 1
ATOM 1402 C C . GLU A 1 179 ? -13.616 10.322 22.283 1.00 87.50 179 GLU A C 1
ATOM 1404 O O . GLU A 1 179 ? -14.612 10.278 23.009 1.00 87.50 179 GLU A O 1
ATOM 1409 N N . ASP A 1 180 ? -13.676 10.051 20.976 1.00 88.62 180 ASP A N 1
ATOM 1410 C CA . ASP A 1 180 ? -14.932 9.743 20.284 1.00 88.62 180 ASP A CA 1
ATOM 1411 C C . ASP A 1 180 ? -15.532 8.423 20.762 1.00 88.62 180 ASP A C 1
ATOM 1413 O O . ASP A 1 180 ? -16.745 8.314 20.895 1.00 88.62 180 ASP A O 1
ATOM 1417 N N . ALA A 1 181 ? -14.702 7.428 21.084 1.00 88.06 181 ALA A N 1
ATOM 1418 C CA . ALA A 1 181 ? -15.151 6.165 21.656 1.00 88.06 181 ALA A CA 1
ATOM 1419 C C . ALA A 1 181 ? -15.796 6.368 23.037 1.00 88.06 181 ALA A C 1
ATOM 1421 O O . ALA A 1 181 ? -16.855 5.798 23.303 1.00 88.06 181 ALA A O 1
ATOM 1422 N N . LYS A 1 182 ? -15.208 7.212 23.900 1.00 88.81 182 LYS A N 1
ATOM 1423 C CA . LYS A 1 182 ? -15.779 7.557 25.219 1.00 88.81 182 LYS A CA 1
ATOM 1424 C C . LYS A 1 182 ? -17.090 8.331 25.103 1.00 88.81 182 LYS A C 1
ATOM 1426 O O . LYS A 1 182 ? -17.994 8.095 25.897 1.00 88.81 182 LYS A O 1
ATOM 1431 N N . ASN A 1 183 ? -17.182 9.228 24.124 1.00 86.62 183 ASN A N 1
ATOM 1432 C CA . ASN A 1 183 ? -18.372 10.044 23.877 1.00 86.62 183 ASN A CA 1
ATOM 1433 C C . ASN A 1 183 ? -19.420 9.342 22.992 1.00 86.62 183 ASN A C 1
ATOM 1435 O O . ASN A 1 183 ? -20.518 9.866 22.814 1.00 86.62 183 ASN A O 1
ATOM 1439 N N . SER A 1 184 ? -19.090 8.177 22.429 1.00 90.00 184 SER A N 1
ATOM 1440 C CA . SER A 1 184 ? -19.992 7.399 21.579 1.00 90.00 184 SER A CA 1
ATOM 1441 C C . SER A 1 184 ? -21.190 6.861 22.358 1.00 90.00 184 SER A C 1
ATOM 1443 O O . SER A 1 184 ? -21.153 6.725 23.582 1.00 90.00 184 SER A O 1
ATOM 1445 N N . PHE A 1 185 ? -22.233 6.450 21.630 1.00 88.81 185 PHE A N 1
ATOM 1446 C CA . PHE A 1 185 ? -23.409 5.804 22.224 1.00 88.81 185 PHE A CA 1
ATOM 1447 C C . PHE A 1 185 ? -23.058 4.565 23.074 1.00 88.81 185 PHE A C 1
ATOM 1449 O O . PHE A 1 185 ? -23.732 4.276 24.061 1.00 88.81 185 PHE A O 1
ATOM 1456 N N . PHE A 1 186 ? -22.004 3.835 22.699 1.00 87.81 186 PHE A N 1
ATOM 1457 C CA . PHE A 1 186 ? -21.618 2.570 23.327 1.00 87.81 186 PHE A CA 1
ATOM 1458 C C . PHE A 1 186 ? -20.650 2.734 24.507 1.00 87.81 186 PHE A C 1
ATOM 1460 O O . PHE A 1 186 ? -20.532 1.822 25.329 1.00 87.81 186 PHE A O 1
ATOM 1467 N N . GLY A 1 187 ? -19.956 3.873 24.596 1.00 85.75 187 GLY A N 1
ATOM 1468 C CA . GLY A 1 187 ? -18.805 4.043 25.482 1.00 85.75 187 GLY A CA 1
ATOM 1469 C C . GLY A 1 187 ? -17.595 3.203 25.049 1.00 85.75 187 GLY A C 1
ATOM 1470 O O . GLY A 1 187 ? -17.695 2.273 24.245 1.00 85.75 187 GLY A O 1
ATOM 1471 N N . ALA A 1 188 ? -16.417 3.520 25.589 1.00 82.75 188 ALA A N 1
ATOM 1472 C CA . ALA A 1 188 ? -15.170 2.885 25.162 1.00 82.75 188 ALA A CA 1
ATOM 1473 C C . ALA A 1 188 ? -15.126 1.388 25.515 1.00 82.75 188 ALA A C 1
ATOM 1475 O O . ALA A 1 188 ? -14.631 0.582 24.729 1.00 82.75 188 ALA A O 1
ATOM 1476 N N . GLU A 1 189 ? -15.682 0.997 26.662 1.00 84.50 189 GLU A N 1
ATOM 1477 C CA . GLU A 1 189 ? -15.608 -0.365 27.200 1.00 84.50 189 GLU A CA 1
ATOM 1478 C C . GLU A 1 189 ? -16.343 -1.385 26.323 1.00 84.50 189 GLU A C 1
ATOM 1480 O O . GLU A 1 189 ? -15.880 -2.513 26.161 1.00 84.50 189 GLU A O 1
ATOM 1485 N N . GLN A 1 190 ? -17.474 -1.001 25.724 1.00 82.50 190 GLN A N 1
ATOM 1486 C CA . GLN A 1 190 ? -18.272 -1.909 24.891 1.00 82.50 190 GLN A CA 1
ATOM 1487 C C . GLN A 1 190 ? -17.714 -2.095 23.476 1.00 82.50 190 GLN A C 1
ATOM 1489 O O . GLN A 1 190 ? -18.123 -3.037 22.781 1.00 82.50 190 GLN A O 1
ATOM 1494 N N . LEU A 1 191 ? -16.820 -1.193 23.059 1.00 83.19 191 LEU A N 1
ATOM 1495 C CA . LEU A 1 191 ? -16.134 -1.213 21.769 1.00 83.19 191 LEU A CA 1
ATOM 1496 C C . LEU A 1 191 ? -14.842 -2.033 21.814 1.00 83.19 191 LEU A C 1
ATOM 1498 O O . LEU A 1 191 ? -14.374 -2.471 20.761 1.00 83.19 191 LEU A O 1
ATOM 1502 N N . VAL A 1 192 ? -14.303 -2.302 23.012 1.00 81.00 192 VAL A N 1
ATOM 1503 C CA . VAL A 1 192 ? -13.127 -3.159 23.182 1.00 81.00 192 VAL A CA 1
ATOM 1504 C C . VAL A 1 192 ? -13.410 -4.546 22.616 1.00 81.00 192 VAL A C 1
ATOM 1506 O O . VAL A 1 192 ? -14.316 -5.269 23.034 1.00 81.00 192 VAL A O 1
ATOM 1509 N N . GLU A 1 193 ? -12.590 -4.928 21.648 1.00 76.12 193 GLU A N 1
ATOM 1510 C CA . GLU A 1 193 ? -12.611 -6.254 21.069 1.00 76.12 193 GLU A CA 1
ATOM 1511 C C . GLU A 1 193 ? -12.090 -7.286 22.077 1.00 76.12 193 GLU A C 1
ATOM 1513 O O . GLU A 1 193 ? -10.924 -7.242 22.477 1.00 76.12 193 GLU A O 1
ATOM 1518 N N . LYS A 1 194 ? -12.926 -8.258 22.463 1.00 65.31 194 LYS A N 1
ATOM 1519 C CA . LYS A 1 194 ? -12.457 -9.398 23.260 1.00 65.31 194 LYS A CA 1
ATOM 1520 C C . LYS A 1 194 ? -11.443 -10.201 22.430 1.00 65.31 194 LYS A C 1
ATOM 1522 O O . LYS A 1 194 ? -11.740 -10.610 21.300 1.00 65.31 194 LYS A O 1
ATOM 1527 N N . LYS A 1 195 ? -10.231 -10.386 22.965 1.00 53.44 195 LYS A N 1
ATOM 1528 C CA . LYS A 1 195 ? -9.233 -11.317 22.415 1.00 53.44 195 LYS A CA 1
ATOM 1529 C C . LYS A 1 195 ? -9.617 -12.721 22.894 1.00 53.44 195 LYS A C 1
ATOM 1531 O O . LYS A 1 195 ? -9.774 -12.923 24.090 1.00 53.44 195 LYS A O 1
ATOM 1536 N N . GLU A 1 196 ? -9.800 -13.668 21.976 1.00 46.25 196 GLU A N 1
ATOM 1537 C CA . GLU A 1 196 ? -10.282 -15.037 22.257 1.00 46.25 196 GLU A CA 1
ATOM 1538 C C . GLU A 1 196 ? -9.250 -15.942 22.979 1.00 46.25 196 GLU A C 1
ATOM 1540 O O . GLU A 1 196 ? -9.308 -17.158 22.847 1.00 46.25 196 GLU A O 1
ATOM 1545 N N . GLU A 1 197 ? -8.307 -15.394 23.755 1.00 37.75 197 GLU A N 1
ATOM 1546 C CA . GLU A 1 197 ? -7.310 -16.192 24.501 1.00 37.75 197 GLU A CA 1
ATOM 1547 C C . GLU A 1 197 ? -7.453 -16.150 26.031 1.00 37.75 197 GLU A C 1
ATOM 1549 O O . GLU A 1 197 ? -6.600 -16.689 26.728 1.00 37.75 197 GLU A O 1
ATOM 1554 N N . ASP A 1 198 ? -8.541 -15.607 26.582 1.00 35.34 198 ASP A N 1
ATOM 1555 C CA . ASP A 1 198 ? -8.798 -15.738 28.023 1.00 35.34 198 ASP A CA 1
ATOM 1556 C C . ASP A 1 198 ? -10.296 -15.853 28.330 1.00 35.34 198 ASP A C 1
ATOM 1558 O O . ASP A 1 198 ? -10.925 -14.931 28.841 1.00 35.34 198 ASP A O 1
ATOM 1562 N N . ASP A 1 199 ? -10.887 -17.000 27.981 1.00 36.72 199 ASP A N 1
ATOM 1563 C CA . ASP A 1 199 ? -12.239 -17.380 28.424 1.00 36.72 199 ASP A CA 1
ATOM 1564 C C . ASP A 1 199 ? -12.166 -18.367 29.608 1.00 36.72 199 ASP A C 1
ATOM 1566 O O . ASP A 1 199 ? -12.859 -19.383 29.678 1.00 36.72 199 ASP A O 1
ATOM 1570 N N . GLY A 1 200 ? -11.253 -18.075 30.542 1.00 39.66 200 GLY A N 1
ATOM 1571 C CA . GLY A 1 200 ? -11.069 -18.803 31.798 1.00 39.66 200 GLY A CA 1
ATOM 1572 C C . GLY A 1 200 ? -11.777 -18.191 33.010 1.00 39.66 200 GLY A C 1
ATOM 1573 O O . GLY A 1 200 ? -11.745 -18.794 34.082 1.00 39.66 200 GLY A O 1
ATOM 1574 N N . VAL A 1 201 ? -12.425 -17.026 32.885 1.00 33.41 201 VAL A N 1
ATOM 1575 C CA . VAL A 1 201 ? -13.163 -16.399 33.995 1.00 33.41 201 VAL A CA 1
ATOM 1576 C C . VAL A 1 201 ? -14.473 -15.793 33.488 1.00 33.41 201 VAL A C 1
ATOM 1578 O O . VAL A 1 201 ? -14.542 -14.654 33.036 1.00 33.41 201 VAL A O 1
ATOM 1581 N N . LEU A 1 202 ? -15.542 -16.582 33.595 1.00 34.47 202 LEU A N 1
ATOM 1582 C CA . LEU A 1 202 ? -16.923 -16.110 33.520 1.00 34.47 202 LEU A CA 1
ATOM 1583 C C . LEU A 1 202 ? -17.191 -15.172 34.704 1.00 34.47 202 LEU A C 1
ATOM 1585 O O . LEU A 1 202 ? -17.338 -15.636 35.835 1.00 34.47 202 LEU A O 1
ATOM 1589 N N . ASP A 1 203 ? -17.281 -13.867 34.451 1.00 36.19 203 ASP A N 1
ATOM 1590 C CA . ASP A 1 203 ? -17.635 -12.894 35.485 1.00 36.19 203 ASP A CA 1
ATOM 1591 C C . ASP A 1 203 ? -19.164 -12.709 35.543 1.00 36.19 203 ASP A C 1
ATOM 1593 O O . ASP A 1 203 ? -19.792 -12.037 34.722 1.00 36.19 203 ASP A O 1
ATOM 1597 N N . VAL A 1 204 ? -19.784 -13.377 36.519 1.00 33.03 204 VAL A N 1
ATOM 1598 C CA . VAL A 1 204 ? -21.241 -13.524 36.735 1.00 33.03 204 VAL A CA 1
ATOM 1599 C C . VAL A 1 204 ? -21.877 -12.258 37.360 1.00 33.03 204 VAL A C 1
ATOM 1601 O O . VAL A 1 204 ? -22.939 -12.311 37.975 1.00 33.03 204 VAL A O 1
ATOM 1604 N N . ALA A 1 205 ? -21.277 -11.076 37.199 1.00 34.00 205 ALA A N 1
ATOM 1605 C CA . ALA A 1 205 ? -21.674 -9.868 37.937 1.00 34.00 205 ALA A CA 1
ATOM 1606 C C . ALA A 1 205 ? -22.525 -8.836 37.161 1.00 34.00 205 ALA A C 1
ATOM 1608 O O . ALA A 1 205 ? -22.834 -7.784 37.714 1.00 34.00 205 ALA A O 1
ATOM 1609 N N . ALA A 1 206 ? -22.957 -9.105 35.921 1.00 34.94 206 ALA A N 1
ATOM 1610 C CA . ALA A 1 206 ? -23.756 -8.147 35.130 1.00 34.94 206 ALA A CA 1
ATOM 1611 C C . ALA A 1 206 ? -25.262 -8.484 35.003 1.00 34.94 206 ALA A C 1
ATOM 1613 O O . ALA A 1 206 ? -26.009 -7.725 34.391 1.00 34.94 206 ALA A O 1
ATOM 1614 N N . ILE A 1 207 ? -25.738 -9.595 35.587 1.00 37.88 207 ILE A N 1
ATOM 1615 C CA . ILE A 1 207 ? -27.140 -10.071 35.457 1.00 37.88 207 ILE A CA 1
ATOM 1616 C C . ILE A 1 207 ? -28.011 -9.699 36.675 1.00 37.88 207 ILE A C 1
ATOM 1618 O O . ILE A 1 207 ? -29.134 -10.168 36.826 1.00 37.88 207 ILE A O 1
ATOM 1622 N N . VAL A 1 208 ? -27.555 -8.811 37.559 1.00 33.00 208 VAL A N 1
ATOM 1623 C CA . VAL A 1 208 ? -28.401 -8.322 38.657 1.00 33.00 208 VAL A CA 1
ATOM 1624 C C . VAL A 1 208 ? -28.224 -6.820 38.804 1.00 33.00 208 VAL A C 1
ATOM 1626 O O . VAL A 1 208 ? -27.355 -6.371 39.538 1.00 33.00 208 VAL A O 1
ATOM 1629 N N . THR A 1 209 ? -29.022 -6.049 38.060 1.00 34.06 209 THR A N 1
ATOM 1630 C CA . THR A 1 209 ? -29.775 -4.861 38.523 1.00 34.06 209 THR A CA 1
ATOM 1631 C C . THR A 1 209 ? -30.236 -4.008 37.335 1.00 34.06 209 THR A C 1
ATOM 1633 O O . THR A 1 209 ? -29.531 -3.122 36.865 1.00 34.06 209 THR A O 1
ATOM 1636 N N . SER A 1 210 ? -31.474 -4.213 36.883 1.00 32.66 210 SER A N 1
ATOM 1637 C CA . SER A 1 210 ? -32.243 -3.161 36.204 1.00 32.66 210 SER A CA 1
ATOM 1638 C C . SER A 1 210 ? -33.746 -3.416 36.346 1.00 32.66 210 SER A C 1
ATOM 1640 O O . SER A 1 210 ? -34.431 -3.883 35.444 1.00 32.66 210 SER A O 1
ATOM 1642 N N . ASP A 1 211 ? -34.278 -3.069 37.518 1.00 38.53 211 ASP A N 1
ATOM 1643 C CA . ASP A 1 211 ? -35.712 -2.849 37.697 1.00 38.53 211 ASP A CA 1
ATOM 1644 C C . ASP A 1 211 ? -36.090 -1.487 37.097 1.00 38.53 211 ASP A C 1
ATOM 1646 O O . ASP A 1 211 ? -35.765 -0.451 37.681 1.00 38.53 211 ASP A O 1
ATOM 1650 N N . LYS A 1 212 ? -36.786 -1.478 35.948 1.00 39.75 212 LYS A N 1
ATOM 1651 C CA . LYS A 1 212 ? -37.791 -0.455 35.575 1.00 39.75 212 LYS A CA 1
ATOM 1652 C C . LYS A 1 212 ? -38.635 -0.898 34.359 1.00 39.75 212 LYS A C 1
ATOM 1654 O O . LYS A 1 212 ? -38.082 -1.477 33.428 1.00 39.75 212 LYS A O 1
ATOM 1659 N N . PRO A 1 213 ? -39.964 -0.646 34.329 1.00 38.75 213 PRO A N 1
ATOM 1660 C CA . PRO A 1 213 ? -40.883 -1.318 33.408 1.00 38.75 213 PRO A CA 1
ATOM 1661 C C . PRO A 1 213 ? -41.027 -0.627 32.041 1.00 38.75 213 PRO A C 1
ATOM 1663 O O . PRO A 1 213 ? -41.210 0.583 31.922 1.00 38.75 213 PRO A O 1
ATOM 1666 N N . THR A 1 214 ? -41.055 -1.454 31.002 1.00 44.62 214 THR A N 1
ATOM 1667 C CA . THR A 1 214 ? -40.958 -1.162 29.562 1.00 44.62 214 THR A CA 1
ATOM 1668 C C . THR A 1 214 ? -42.235 -0.609 28.903 1.00 44.62 214 THR A C 1
ATOM 1670 O O . THR A 1 214 ? -42.533 -0.956 27.759 1.00 44.62 214 THR A O 1
ATOM 1673 N N . ARG A 1 215 ? -43.038 0.224 29.585 1.00 41.34 215 ARG A N 1
ATOM 1674 C CA . ARG A 1 215 ? -44.368 0.621 29.058 1.00 41.34 215 ARG A CA 1
ATOM 1675 C C . ARG A 1 215 ? -44.657 2.123 28.942 1.00 41.34 215 ARG A C 1
ATOM 1677 O O . ARG A 1 215 ? -45.708 2.471 28.417 1.00 41.34 215 ARG A O 1
ATOM 1684 N N . GLU A 1 216 ? -43.725 3.002 29.308 1.00 44.31 216 GLU A N 1
ATOM 1685 C CA . GLU A 1 216 ? -43.894 4.463 29.135 1.00 44.31 216 GLU A CA 1
ATOM 1686 C C . GLU A 1 216 ? -43.129 5.055 27.933 1.00 44.31 216 GLU A C 1
ATOM 1688 O O . GLU A 1 216 ? -43.515 6.098 27.418 1.00 44.31 216 GLU A O 1
ATOM 1693 N N . ILE A 1 217 ? -42.140 4.348 27.370 1.00 42.81 217 ILE A N 1
ATOM 1694 C CA . ILE A 1 217 ? -41.314 4.840 26.240 1.00 42.81 217 ILE A CA 1
ATOM 1695 C C . ILE A 1 217 ? -42.064 4.780 24.886 1.00 42.81 217 ILE A C 1
ATOM 1697 O O . ILE A 1 217 ? -41.700 5.437 23.911 1.00 42.81 217 ILE A O 1
ATOM 1701 N N . LEU A 1 218 ? -43.154 4.011 24.807 1.00 40.84 218 LEU A N 1
ATOM 1702 C CA . LEU A 1 218 ? -43.933 3.830 23.574 1.00 40.84 218 LEU A CA 1
ATOM 1703 C C . LEU A 1 218 ? -45.017 4.902 23.359 1.00 40.84 218 LEU A C 1
ATOM 1705 O O . LEU A 1 218 ? -45.568 4.977 22.265 1.00 40.84 218 LEU A O 1
ATOM 1709 N N . ALA A 1 219 ? -45.300 5.755 24.352 1.00 46.44 219 ALA A N 1
ATOM 1710 C CA . ALA A 1 219 ? -46.375 6.751 24.271 1.00 46.44 219 ALA A CA 1
ATOM 1711 C C . ALA A 1 219 ? -45.914 8.159 23.829 1.00 46.44 219 ALA A C 1
ATOM 1713 O O . ALA A 1 219 ? -46.747 8.980 23.443 1.00 46.44 219 ALA A O 1
ATOM 1714 N N . GLU A 1 220 ? -44.606 8.444 23.818 1.00 49.69 220 GLU A N 1
ATOM 1715 C CA . GLU A 1 220 ? -44.070 9.737 23.349 1.00 49.69 220 GLU A CA 1
ATOM 1716 C C . GLU A 1 220 ? -43.706 9.735 21.852 1.00 49.69 220 GLU A C 1
ATOM 1718 O O . GLU A 1 220 ? -43.811 10.766 21.184 1.00 49.69 220 GLU A O 1
ATOM 1723 N N . LYS A 1 221 ? -43.428 8.560 21.267 1.00 53.56 221 LYS A N 1
ATOM 1724 C CA . LYS A 1 221 ? -43.060 8.405 19.843 1.00 53.56 221 LYS A CA 1
ATOM 1725 C C . LYS A 1 221 ? -44.199 8.647 18.839 1.00 53.56 221 LYS A C 1
ATOM 1727 O O . LYS A 1 221 ? -43.938 8.743 17.639 1.00 53.56 221 LYS A O 1
ATOM 1732 N N . GLU A 1 222 ? -45.448 8.787 19.288 1.00 45.09 222 GLU A N 1
ATOM 1733 C CA . GLU A 1 222 ? -46.584 9.100 18.402 1.00 45.09 222 GLU A CA 1
ATOM 1734 C C . GLU A 1 222 ? -46.919 10.598 18.313 1.00 45.09 222 GLU A C 1
ATOM 1736 O O . GLU A 1 222 ? -47.640 11.007 17.398 1.00 45.09 222 GLU A O 1
ATOM 1741 N N . LYS A 1 223 ? -46.366 11.451 19.190 1.00 48.12 223 LYS A N 1
ATOM 1742 C CA . LYS A 1 223 ? -46.648 12.901 19.167 1.00 48.12 223 LYS A CA 1
ATOM 1743 C C . LYS A 1 223 ? -45.627 13.738 18.393 1.00 48.12 223 LYS A C 1
ATOM 1745 O O . LYS A 1 223 ? -45.973 14.840 17.969 1.00 48.12 223 LYS A O 1
ATOM 1750 N N . GLU A 1 224 ? -44.440 13.211 18.103 1.00 49.59 224 GLU A N 1
ATOM 1751 C CA . GLU A 1 224 ? -43.415 13.941 17.335 1.00 49.59 224 GLU A CA 1
ATOM 1752 C C . GLU A 1 224 ? -43.581 13.830 15.809 1.00 49.59 224 GLU A C 1
ATOM 1754 O O . GLU A 1 224 ? -43.168 14.720 15.070 1.00 49.59 224 GLU A O 1
ATOM 1759 N N . LYS A 1 225 ? -44.301 12.819 15.302 1.00 46.97 225 LYS A N 1
ATOM 1760 C CA . LYS A 1 225 ? -44.500 12.612 13.850 1.00 46.97 225 LYS A CA 1
ATOM 1761 C C . LYS A 1 225 ? -45.467 13.591 13.166 1.00 46.97 225 LYS A C 1
ATOM 1763 O O . LYS A 1 225 ? -45.778 13.415 11.990 1.00 46.97 225 LYS A O 1
ATOM 1768 N N . ARG A 1 226 ? -45.967 14.622 13.857 1.00 44.16 226 ARG A N 1
ATOM 1769 C CA . ARG A 1 226 ? -46.934 15.580 13.280 1.00 44.16 226 ARG A CA 1
ATOM 1770 C C . ARG A 1 226 ? -46.474 17.032 13.201 1.00 44.16 226 ARG A C 1
ATOM 1772 O O . ARG A 1 226 ? -47.264 17.860 12.752 1.00 44.16 226 ARG A O 1
ATOM 1779 N N . LYS A 1 227 ? -45.234 17.376 13.562 1.00 44.50 227 LYS A N 1
ATOM 1780 C CA . LYS A 1 227 ? -44.763 18.769 13.455 1.00 44.50 227 LYS A CA 1
ATOM 1781 C C . LYS A 1 227 ? -43.273 18.895 13.132 1.00 44.50 227 LYS A C 1
ATOM 1783 O O . LYS A 1 227 ? -42.495 19.228 14.012 1.00 44.50 227 LYS A O 1
ATOM 1788 N N . SER A 1 228 ? -42.910 18.761 11.860 1.00 39.69 228 SER A N 1
ATOM 1789 C CA . SER A 1 228 ? -41.858 19.599 11.256 1.00 39.69 228 SER A CA 1
ATOM 1790 C C . SER A 1 228 ? -41.768 19.353 9.750 1.00 39.69 228 SER A C 1
ATOM 1792 O O . SER A 1 228 ? -41.235 18.361 9.265 1.00 39.69 228 SER A O 1
ATOM 1794 N N . GLY A 1 229 ? -42.319 20.296 8.985 1.00 37.44 229 GLY A N 1
ATOM 1795 C CA . GLY A 1 229 ? -41.928 20.483 7.596 1.00 37.44 229 GLY A CA 1
ATOM 1796 C C . GLY A 1 229 ? -40.541 21.127 7.531 1.00 37.44 229 GLY A C 1
ATOM 1797 O O . GLY A 1 229 ? -40.249 22.022 8.315 1.00 37.44 229 GLY A O 1
ATOM 1798 N N . LYS A 1 230 ? -39.723 20.652 6.584 1.00 43.09 230 LYS A N 1
ATOM 1799 C CA . LYS A 1 230 ? -38.522 21.285 6.003 1.00 43.09 230 LYS A CA 1
ATOM 1800 C C . LYS A 1 230 ? -37.661 22.141 6.953 1.00 43.09 230 LYS A C 1
ATOM 1802 O O . LYS A 1 230 ? -37.767 23.363 6.965 1.00 43.09 230 LYS A O 1
ATOM 1807 N N . ALA A 1 231 ? -36.707 21.485 7.607 1.00 36.34 231 ALA A N 1
ATOM 1808 C CA . ALA A 1 231 ? -35.441 22.068 8.048 1.00 36.34 231 ALA A CA 1
ATOM 1809 C C . ALA A 1 231 ? -34.323 21.061 7.726 1.00 36.34 231 ALA A C 1
ATOM 1811 O O . ALA A 1 231 ? -34.540 19.853 7.837 1.00 36.34 231 ALA A O 1
ATOM 1812 N N . ALA A 1 232 ? -33.176 21.549 7.248 1.00 41.66 232 ALA A N 1
ATOM 1813 C CA . ALA A 1 232 ? -32.009 20.735 6.928 1.00 41.66 232 ALA A CA 1
ATOM 1814 C C . ALA A 1 232 ? -31.620 19.887 8.146 1.00 41.66 232 ALA A C 1
ATOM 1816 O O . ALA A 1 232 ? -31.446 20.407 9.244 1.00 41.66 232 ALA A O 1
ATOM 1817 N N . THR A 1 233 ? -31.573 18.574 7.959 1.00 39.78 233 THR A N 1
ATOM 1818 C CA . THR A 1 233 ? -31.320 17.612 9.027 1.00 39.78 233 THR A CA 1
ATOM 1819 C C . THR A 1 233 ? -29.832 17.663 9.362 1.00 39.78 233 THR A C 1
ATOM 1821 O O . THR A 1 233 ? -29.021 17.106 8.627 1.00 39.78 233 THR A O 1
ATOM 1824 N N . GLU A 1 234 ? -29.458 18.340 10.449 1.00 44.75 234 GLU A N 1
ATOM 1825 C CA . GLU A 1 234 ? -28.190 18.060 11.130 1.00 44.75 234 GLU A CA 1
ATOM 1826 C C . GLU A 1 234 ? -28.276 16.622 11.651 1.00 44.75 234 GLU A C 1
ATOM 1828 O O . GLU A 1 234 ? -28.827 16.333 12.712 1.00 44.75 234 GLU A O 1
ATOM 1833 N N . SER A 1 235 ? -27.832 15.686 10.813 1.00 70.00 235 SER A N 1
ATOM 1834 C CA . SER A 1 235 ? -27.617 14.299 11.198 1.00 70.00 235 SER A CA 1
ATOM 1835 C C . SER A 1 235 ? -26.577 14.280 12.311 1.00 70.00 235 SER A C 1
ATOM 1837 O O . SER A 1 235 ? -25.485 14.812 12.126 1.00 70.00 235 SER A O 1
ATOM 1839 N N . LYS A 1 236 ? -26.894 13.644 13.443 1.00 84.75 236 LYS A N 1
ATOM 1840 C CA . LYS A 1 236 ? -25.909 13.347 14.491 1.00 84.75 236 LYS A CA 1
ATOM 1841 C C . LYS A 1 236 ? -24.689 12.625 13.892 1.00 84.75 236 LYS A C 1
ATOM 1843 O O . LYS A 1 236 ? -24.861 11.907 12.895 1.00 84.75 236 LYS A O 1
ATOM 1848 N N . PRO A 1 237 ? -23.481 12.799 14.460 1.00 90.38 237 PRO A N 1
ATOM 1849 C CA . PRO A 1 237 ? -22.302 12.070 14.008 1.00 90.38 237 PRO A CA 1
ATOM 1850 C C . PRO A 1 237 ? -22.521 10.560 14.144 1.00 90.38 237 PRO A C 1
ATOM 1852 O O . PRO A 1 237 ? -23.270 10.096 15.004 1.00 90.38 237 PRO A O 1
ATOM 1855 N N . ASN A 1 238 ? -21.864 9.781 13.284 1.00 93.69 238 ASN A N 1
ATOM 1856 C CA . ASN A 1 238 ? -22.057 8.331 13.214 1.00 93.69 238 ASN A CA 1
ATOM 1857 C C . ASN A 1 238 ? -21.782 7.629 14.559 1.00 93.69 238 ASN A C 1
ATOM 1859 O O . ASN A 1 238 ? -22.482 6.674 14.898 1.00 93.69 238 ASN A O 1
ATOM 1863 N N . SER A 1 239 ? -20.825 8.129 15.345 1.00 91.81 239 SER A N 1
ATOM 1864 C CA . SER A 1 239 ? -20.464 7.638 16.685 1.00 91.81 239 SER A CA 1
ATOM 1865 C C . SER A 1 239 ? -21.567 7.796 17.744 1.00 91.81 239 SER A C 1
ATOM 1867 O O . SER A 1 239 ? -21.628 7.011 18.691 1.00 91.81 239 SER A O 1
ATOM 1869 N N . GLU A 1 240 ? -22.471 8.767 17.589 1.00 91.88 240 GLU A N 1
ATOM 1870 C CA . GLU A 1 240 ? -23.594 9.005 18.512 1.00 91.88 240 GLU A CA 1
ATOM 1871 C C . GLU A 1 240 ? -24.832 8.155 18.192 1.00 91.88 240 GLU A C 1
ATOM 1873 O O . GLU A 1 240 ? -25.795 8.126 18.965 1.00 91.88 240 GLU A O 1
ATOM 1878 N N . LEU A 1 241 ? -24.845 7.485 17.040 1.00 91.81 241 LEU A N 1
ATOM 1879 C CA . LEU A 1 241 ? -25.949 6.627 16.637 1.00 91.81 241 LEU A CA 1
ATOM 1880 C C . LEU A 1 241 ? -25.791 5.235 17.257 1.00 91.81 241 LEU A C 1
ATOM 1882 O O . LEU A 1 241 ? -24.704 4.665 17.277 1.00 91.81 241 LEU A O 1
ATOM 1886 N N . GLU A 1 242 ? -26.889 4.633 17.703 1.00 92.88 242 GLU A N 1
ATOM 1887 C CA . GLU A 1 242 ? -26.887 3.223 18.109 1.00 92.88 242 GLU A CA 1
ATOM 1888 C C . GLU A 1 242 ? -26.675 2.328 16.877 1.00 92.88 242 GLU A C 1
ATOM 1890 O O . GLU A 1 242 ? -25.734 1.541 16.799 1.00 92.88 242 GLU A O 1
ATOM 1895 N N . THR A 1 243 ? -27.486 2.523 15.841 1.00 94.19 243 THR A N 1
ATOM 1896 C CA . THR A 1 243 ? -27.381 1.797 14.572 1.00 94.19 243 THR A CA 1
ATOM 1897 C C . THR A 1 243 ? -27.233 2.757 13.403 1.00 94.19 243 THR A C 1
ATOM 1899 O O . THR A 1 243 ? -27.706 3.894 13.448 1.00 94.19 243 THR A O 1
ATOM 1902 N N . ASN A 1 244 ? -26.571 2.294 12.348 1.00 96.50 244 ASN A N 1
ATOM 1903 C CA . ASN A 1 244 ? -26.496 2.989 11.070 1.00 96.50 244 ASN A CA 1
ATOM 1904 C C . ASN A 1 244 ? -26.659 1.981 9.926 1.00 96.50 244 ASN A C 1
ATOM 1906 O O . ASN A 1 244 ? -26.615 0.770 10.148 1.00 96.50 244 ASN A O 1
ATOM 1910 N N . THR A 1 245 ? -26.881 2.460 8.707 1.00 95.69 245 THR A N 1
ATOM 1911 C CA . THR A 1 245 ? -27.217 1.610 7.563 1.00 95.69 245 THR A CA 1
ATOM 1912 C C . THR A 1 245 ? -26.252 1.781 6.402 1.00 95.69 245 THR A C 1
ATOM 1914 O O . THR A 1 245 ? -25.834 2.899 6.103 1.00 95.69 245 THR A O 1
ATOM 1917 N N . PHE A 1 246 ? -25.972 0.691 5.692 1.00 95.94 246 PHE A N 1
ATOM 1918 C CA . PHE A 1 246 ? -25.276 0.697 4.405 1.00 95.94 246 PHE A CA 1
ATOM 1919 C C . PHE A 1 246 ? -26.095 -0.064 3.353 1.00 95.94 246 PHE A C 1
ATOM 1921 O O . PHE A 1 246 ? -27.085 -0.719 3.678 1.00 95.94 246 PHE A O 1
ATOM 1928 N N . VAL A 1 247 ? -25.708 0.064 2.084 1.00 94.50 247 VAL A N 1
ATOM 1929 C CA . VAL A 1 247 ? -26.383 -0.586 0.953 1.00 94.50 247 VAL A CA 1
ATOM 1930 C C . VAL A 1 247 ? -25.510 -1.731 0.448 1.00 94.50 247 VAL A C 1
ATOM 1932 O O . VAL A 1 247 ? -24.309 -1.535 0.253 1.00 94.50 247 VAL A O 1
ATOM 1935 N N . ASP A 1 248 ? -26.094 -2.915 0.268 1.00 92.50 248 ASP A N 1
ATOM 1936 C CA . ASP A 1 248 ? -25.392 -4.077 -0.283 1.00 92.50 248 ASP A CA 1
ATOM 1937 C C . ASP A 1 248 ? -25.339 -4.071 -1.827 1.00 92.50 248 ASP A C 1
ATOM 1939 O O . ASP A 1 248 ? -25.799 -3.139 -2.490 1.00 92.50 248 ASP A O 1
ATOM 1943 N N . SER A 1 249 ? -24.735 -5.106 -2.417 1.00 90.25 249 SER A N 1
ATOM 1944 C CA . SER A 1 249 ? -24.578 -5.245 -3.873 1.00 90.25 249 SER A CA 1
ATOM 1945 C C . SER A 1 249 ? -25.901 -5.401 -4.630 1.00 90.25 249 SER A C 1
ATOM 1947 O O . SER A 1 249 ? -25.955 -5.106 -5.825 1.00 90.25 249 SER A O 1
ATOM 1949 N N . GLU A 1 250 ? -26.960 -5.840 -3.954 1.00 91.44 250 GLU A N 1
ATOM 1950 C CA . GLU A 1 250 ? -28.300 -6.025 -4.515 1.00 91.44 250 GLU A CA 1
ATOM 1951 C C . GLU A 1 250 ? -29.183 -4.781 -4.329 1.00 91.44 250 GLU A C 1
ATOM 1953 O O . GLU A 1 250 ? -30.283 -4.705 -4.879 1.00 91.44 250 GLU A O 1
ATOM 1958 N N . GLY A 1 251 ? -28.692 -3.775 -3.599 1.00 91.25 251 GLY A N 1
ATOM 1959 C CA . GLY A 1 251 ? -29.427 -2.552 -3.292 1.00 91.25 251 GLY A CA 1
ATOM 1960 C C . GLY A 1 251 ? -30.272 -2.638 -2.018 1.00 91.25 251 GLY A C 1
ATOM 1961 O O . GLY A 1 251 ? -31.056 -1.722 -1.754 1.00 91.25 251 GLY A O 1
ATOM 1962 N N . ASN A 1 252 ? -30.125 -3.696 -1.217 1.00 92.81 252 ASN A N 1
ATOM 1963 C CA . ASN A 1 252 ? -30.817 -3.823 0.059 1.00 92.81 252 ASN A CA 1
ATOM 1964 C C . ASN A 1 252 ? -30.139 -2.954 1.124 1.00 92.81 252 ASN A C 1
ATOM 1966 O O . ASN A 1 252 ? -28.916 -2.814 1.167 1.00 92.81 252 ASN A O 1
ATOM 1970 N N . VAL A 1 253 ? -30.947 -2.389 2.021 1.00 95.19 253 VAL A N 1
ATOM 1971 C CA . VAL A 1 253 ? -30.463 -1.586 3.149 1.00 95.19 253 VAL A CA 1
ATOM 1972 C C . VAL A 1 253 ? -30.216 -2.501 4.343 1.00 95.19 253 VAL A C 1
ATOM 1974 O O . VAL A 1 253 ? -31.152 -3.102 4.871 1.00 95.19 253 VAL A O 1
ATOM 1977 N N . VAL A 1 254 ? -28.965 -2.576 4.787 1.00 94.94 254 VAL A N 1
ATOM 1978 C CA . VAL A 1 254 ? -28.528 -3.398 5.921 1.00 94.94 254 VAL A CA 1
ATOM 1979 C C . VAL A 1 254 ? -28.202 -2.489 7.103 1.00 94.94 254 VAL A C 1
ATOM 1981 O O . VAL A 1 254 ? -27.480 -1.506 6.952 1.00 94.94 254 VAL A O 1
ATOM 1984 N N . SER A 1 255 ? -28.736 -2.812 8.283 1.00 95.00 255 SER A N 1
ATOM 1985 C CA . SER A 1 255 ? -28.496 -2.076 9.530 1.00 95.00 255 SER A CA 1
ATOM 1986 C C . SER A 1 255 ? -27.408 -2.751 10.361 1.00 95.00 255 SER A C 1
ATOM 1988 O O . SER A 1 255 ? -27.440 -3.965 10.542 1.00 95.00 255 SER A O 1
ATOM 1990 N N . VAL A 1 256 ? -26.484 -1.964 10.909 1.00 95.19 256 VAL A N 1
ATOM 1991 C CA . VAL A 1 256 ? -25.362 -2.430 11.737 1.00 95.19 256 VAL A CA 1
ATOM 1992 C C . VAL A 1 256 ? -25.231 -1.582 13.004 1.00 95.19 256 VAL A C 1
ATOM 1994 O O . VAL A 1 256 ? -25.498 -0.376 12.993 1.00 95.19 256 VAL A O 1
ATOM 1997 N N . GLY A 1 257 ? -24.846 -2.221 14.108 1.00 95.38 257 GLY A N 1
ATOM 1998 C CA . GLY A 1 257 ? -24.601 -1.590 15.399 1.00 95.38 257 GLY A CA 1
ATOM 1999 C C . GLY A 1 257 ? -23.136 -1.195 15.558 1.00 95.38 257 GLY A C 1
ATOM 2000 O O . GLY A 1 257 ? -22.509 -0.676 14.628 1.00 95.38 257 GLY A O 1
ATOM 2001 N N . LYS A 1 258 ? -22.593 -1.420 16.755 1.00 94.56 258 LYS A N 1
ATOM 2002 C CA . LYS A 1 258 ? -21.221 -1.057 17.141 1.00 94.56 258 LYS A CA 1
ATOM 2003 C C . LYS A 1 258 ? -20.127 -1.709 16.299 1.00 94.56 258 LYS A C 1
ATOM 2005 O O . LYS A 1 258 ? -19.003 -1.220 16.281 1.00 94.56 258 LYS A O 1
ATOM 2010 N N . GLU A 1 259 ? -20.444 -2.786 15.592 1.00 94.75 259 GLU A N 1
ATOM 2011 C CA . GLU A 1 259 ? -19.504 -3.575 14.796 1.00 94.75 259 GLU A CA 1
ATOM 2012 C C . GLU A 1 259 ? -18.874 -2.745 13.669 1.00 94.75 259 GLU A C 1
ATOM 2014 O O . GLU A 1 259 ? -17.756 -3.024 13.243 1.00 94.75 259 GLU A O 1
ATOM 2019 N N . ARG A 1 260 ? -19.540 -1.659 13.246 1.00 95.44 260 ARG A N 1
ATOM 2020 C CA . ARG A 1 260 ? -18.997 -0.677 12.294 1.00 95.44 260 ARG A CA 1
ATOM 2021 C C . ARG A 1 260 ? -17.786 0.116 12.814 1.00 95.44 260 ARG A C 1
ATOM 2023 O O . ARG A 1 260 ? -17.150 0.815 12.034 1.00 95.44 260 ARG A O 1
ATOM 2030 N N . PHE A 1 261 ? -17.480 -0.005 14.107 1.00 96.62 261 PHE A N 1
ATOM 2031 C CA . PHE A 1 261 ? -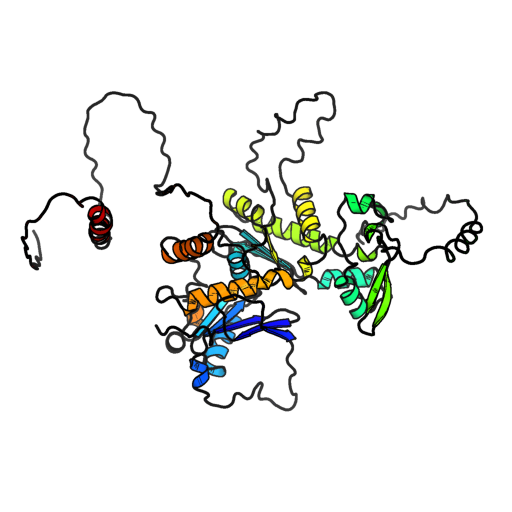16.323 0.597 14.775 1.00 96.62 261 PHE A CA 1
ATOM 2032 C C . PHE A 1 261 ? -15.261 -0.432 15.198 1.00 96.62 261 PHE A C 1
ATOM 2034 O O . PHE A 1 261 ? -14.322 -0.095 15.918 1.00 96.62 261 PHE A O 1
ATOM 2041 N N . GLN A 1 262 ? -15.419 -1.699 14.800 1.00 94.56 262 GLN A N 1
ATOM 2042 C CA . GLN A 1 262 ? -14.567 -2.816 15.217 1.00 94.56 262 GLN A CA 1
ATOM 2043 C C . GLN A 1 262 ? -13.893 -3.489 14.013 1.00 94.56 262 GLN A C 1
ATOM 2045 O O . GLN A 1 262 ? -14.278 -3.297 12.863 1.00 94.56 262 GLN A O 1
ATOM 2050 N N . GLY A 1 263 ? -12.869 -4.304 14.270 1.00 94.62 263 GLY A N 1
ATOM 2051 C CA . GLY A 1 263 ? -12.229 -5.173 13.278 1.00 94.62 263 GLY A CA 1
ATOM 2052 C C . GLY A 1 263 ? -10.854 -4.709 12.794 1.00 94.62 263 GLY A C 1
ATOM 2053 O O . GLY A 1 263 ? -10.115 -5.500 12.210 1.00 94.62 263 GLY A O 1
ATOM 2054 N N . CYS A 1 264 ? -10.468 -3.462 13.071 1.00 96.88 264 CYS A N 1
ATOM 2055 C CA . CYS A 1 264 ? -9.164 -2.914 12.680 1.00 96.88 264 CYS A CA 1
ATOM 2056 C C . CYS A 1 264 ? -8.055 -3.160 13.720 1.00 96.88 264 CYS A C 1
ATOM 2058 O O . CYS A 1 264 ? -6.877 -3.027 13.386 1.00 96.88 264 CYS A O 1
ATOM 2060 N N . THR A 1 265 ? -8.406 -3.519 14.962 1.00 95.25 265 THR A N 1
ATOM 2061 C CA . THR A 1 265 ? -7.480 -3.530 16.111 1.00 95.25 265 THR A CA 1
ATOM 2062 C C . THR A 1 265 ? -6.267 -4.435 15.878 1.00 95.25 265 THR A C 1
ATOM 2064 O O . THR A 1 265 ? -5.127 -3.983 15.963 1.00 95.25 265 THR A O 1
ATOM 2067 N N . ASP A 1 266 ? -6.498 -5.699 15.513 1.00 96.44 266 ASP A N 1
ATOM 2068 C CA . ASP A 1 266 ? -5.431 -6.687 15.294 1.00 96.44 266 ASP A CA 1
ATOM 2069 C C . ASP A 1 266 ? -4.501 -6.308 14.126 1.00 96.44 266 ASP A C 1
ATOM 2071 O O . ASP A 1 266 ? -3.281 -6.491 14.205 1.00 96.44 266 ASP A O 1
ATOM 2075 N N . LEU A 1 267 ? -5.053 -5.728 13.053 1.00 97.94 267 LEU A N 1
ATOM 2076 C CA . LEU A 1 267 ? -4.259 -5.245 11.925 1.00 97.94 267 LEU A CA 1
ATOM 2077 C C . LEU A 1 267 ? -3.372 -4.067 12.349 1.00 97.94 267 LEU A C 1
ATOM 2079 O O . LEU A 1 267 ? -2.175 -4.082 12.063 1.00 97.94 267 LEU A O 1
ATOM 2083 N N . ILE A 1 268 ? -3.924 -3.086 13.068 1.00 98.12 268 ILE A N 1
ATOM 2084 C CA . ILE A 1 268 ? -3.179 -1.918 13.563 1.00 98.12 268 ILE A CA 1
ATOM 2085 C C . ILE A 1 268 ? -2.051 -2.348 14.510 1.00 98.12 268 ILE A C 1
ATOM 2087 O O . ILE A 1 268 ? -0.910 -1.919 14.327 1.00 98.12 268 ILE A O 1
ATOM 2091 N N . GLU A 1 269 ? -2.331 -3.234 15.472 1.00 97.69 269 GLU A N 1
ATOM 2092 C CA . GLU A 1 269 ? -1.315 -3.772 16.389 1.00 97.69 269 GLU A CA 1
ATOM 2093 C C . GLU A 1 269 ? -0.204 -4.516 15.627 1.00 97.69 269 GLU A C 1
ATOM 2095 O O . GLU A 1 269 ? 0.990 -4.314 15.877 1.00 97.69 269 GLU A O 1
ATOM 2100 N N . SER A 1 270 ? -0.588 -5.344 14.650 1.00 98.38 270 SER A N 1
ATOM 2101 C CA . SER A 1 270 ? 0.353 -6.105 13.822 1.00 98.38 270 SER A CA 1
ATOM 2102 C C . SER A 1 270 ? 1.254 -5.188 12.987 1.00 98.38 270 SER A C 1
ATOM 2104 O O . SER A 1 270 ? 2.463 -5.427 12.901 1.00 98.38 270 SER A O 1
ATOM 2106 N N . ILE A 1 271 ? 0.689 -4.128 12.398 1.00 98.62 271 ILE A N 1
ATOM 2107 C CA . ILE A 1 271 ? 1.433 -3.130 11.619 1.00 98.62 271 ILE A CA 1
ATOM 2108 C C . ILE A 1 271 ? 2.364 -2.328 12.529 1.00 98.62 271 ILE A C 1
ATOM 2110 O O . ILE A 1 271 ? 3.546 -2.203 12.213 1.00 98.62 271 ILE A O 1
ATOM 2114 N N . GLY A 1 272 ? 1.879 -1.834 13.671 1.00 98.25 272 GLY A N 1
ATOM 2115 C CA . GLY A 1 272 ? 2.686 -1.062 14.618 1.00 98.25 272 GLY A CA 1
ATOM 2116 C C . GLY A 1 272 ? 3.915 -1.835 15.101 1.00 98.25 272 GLY A C 1
ATOM 2117 O O . GLY A 1 272 ? 5.045 -1.344 15.015 1.00 98.25 272 GLY A O 1
ATOM 2118 N N . ALA A 1 273 ? 3.720 -3.093 15.504 1.00 98.25 273 ALA A N 1
ATOM 2119 C CA . ALA A 1 273 ? 4.818 -3.980 15.879 1.00 98.25 273 ALA A CA 1
ATOM 2120 C C . ALA A 1 273 ? 5.780 -4.259 14.710 1.00 98.25 273 ALA A C 1
ATOM 2122 O O . ALA A 1 273 ? 6.995 -4.351 14.913 1.00 98.25 273 ALA A O 1
ATOM 2123 N N . ALA A 1 274 ? 5.266 -4.399 13.484 1.00 98.50 274 ALA A N 1
ATOM 2124 C CA . ALA A 1 274 ? 6.091 -4.613 12.299 1.00 98.50 274 ALA A CA 1
ATOM 2125 C C . ALA A 1 274 ? 6.934 -3.379 11.944 1.00 98.50 274 ALA A C 1
ATOM 2127 O O . ALA A 1 274 ? 8.118 -3.545 11.645 1.00 98.50 274 ALA A O 1
ATOM 2128 N N . ILE A 1 275 ? 6.376 -2.167 12.038 1.00 98.62 275 ILE A N 1
ATOM 2129 C CA . ILE A 1 275 ? 7.111 -0.903 11.873 1.00 98.62 275 ILE A CA 1
ATOM 2130 C C . ILE A 1 275 ? 8.255 -0.842 12.882 1.00 98.62 275 ILE A C 1
ATOM 2132 O O . ILE A 1 275 ? 9.409 -0.680 12.482 1.00 98.62 275 ILE A O 1
ATOM 2136 N N . HIS A 1 276 ? 7.965 -1.068 14.166 1.00 97.62 276 HIS A N 1
ATOM 2137 C CA . HIS A 1 276 ? 8.991 -1.009 15.203 1.00 97.62 276 HIS A CA 1
ATOM 2138 C C . HIS A 1 276 ? 10.118 -2.023 14.968 1.00 97.62 276 HIS A C 1
ATOM 2140 O O . HIS A 1 276 ? 11.291 -1.658 14.924 1.00 97.62 276 HIS A O 1
ATOM 2146 N N . ARG A 1 277 ? 9.778 -3.295 14.724 1.00 97.00 277 ARG A N 1
ATOM 2147 C CA . ARG A 1 277 ? 10.767 -4.353 14.432 1.00 97.00 277 ARG A CA 1
ATOM 2148 C C . ARG A 1 277 ? 11.613 -4.057 13.195 1.00 97.00 277 ARG A C 1
ATOM 2150 O O . ARG A 1 277 ? 12.770 -4.465 13.140 1.00 97.00 277 ARG A O 1
ATOM 2157 N N . THR A 1 278 ? 11.026 -3.406 12.198 1.00 97.50 278 THR A N 1
ATOM 2158 C CA . THR A 1 278 ? 11.699 -3.037 10.950 1.00 97.50 278 THR A CA 1
ATOM 2159 C C . THR A 1 278 ? 12.715 -1.931 11.196 1.00 97.50 278 THR A C 1
ATOM 2161 O O . THR A 1 278 ? 13.885 -2.081 10.844 1.00 97.50 278 THR A O 1
ATOM 2164 N N . LEU A 1 279 ? 12.289 -0.847 11.843 1.00 97.56 279 LEU A N 1
ATOM 2165 C CA . LEU A 1 279 ? 13.129 0.329 12.055 1.00 97.56 279 LEU A CA 1
ATOM 2166 C C . LEU A 1 279 ? 14.192 0.113 13.138 1.00 97.56 279 LEU A C 1
ATOM 2168 O O . LEU A 1 279 ? 15.285 0.653 13.009 1.00 97.56 279 LEU A O 1
ATOM 2172 N N . SER A 1 280 ? 13.957 -0.759 14.124 1.00 95.75 280 SER A N 1
ATOM 2173 C CA . SER A 1 280 ? 14.973 -1.135 15.124 1.00 95.75 280 SER A CA 1
ATOM 2174 C C . SER A 1 280 ? 16.170 -1.903 14.545 1.00 95.75 280 SER A C 1
ATOM 2176 O O . SER A 1 280 ? 17.178 -2.061 15.228 1.00 95.75 280 SER A O 1
ATOM 2178 N N . LYS A 1 281 ? 16.093 -2.387 13.297 1.00 96.38 281 LYS A N 1
ATOM 2179 C CA . LYS A 1 281 ? 17.245 -2.990 12.599 1.00 96.38 281 LYS A CA 1
ATOM 2180 C C . LYS A 1 281 ? 18.213 -1.949 12.033 1.00 96.38 281 LYS A C 1
ATOM 2182 O O . LYS A 1 281 ? 19.336 -2.302 11.679 1.00 96.38 281 LYS A O 1
ATOM 2187 N N . ILE A 1 282 ? 17.783 -0.694 11.906 1.00 96.38 282 ILE A N 1
ATOM 2188 C CA . ILE A 1 282 ? 18.622 0.392 11.403 1.00 96.38 282 ILE A CA 1
ATOM 2189 C C . ILE A 1 282 ? 19.578 0.797 12.527 1.00 96.38 282 ILE A C 1
ATOM 2191 O O . ILE A 1 282 ? 19.156 1.273 13.576 1.00 96.38 282 ILE A O 1
ATOM 2195 N N . THR A 1 283 ? 20.875 0.590 12.309 1.00 93.38 283 THR A N 1
ATOM 2196 C CA . THR A 1 283 ? 21.919 0.853 13.312 1.00 93.38 283 THR A CA 1
ATOM 2197 C C . THR A 1 283 ? 22.161 2.343 13.538 1.00 93.38 283 THR A C 1
ATOM 2199 O O . THR A 1 283 ? 22.457 2.762 14.654 1.00 93.38 283 THR A O 1
ATOM 2202 N N . ASP A 1 284 ? 22.023 3.152 12.486 1.00 94.31 284 ASP A N 1
ATOM 2203 C CA . ASP A 1 284 ? 22.093 4.607 12.569 1.00 94.31 284 ASP A CA 1
ATOM 2204 C C . ASP A 1 284 ? 20.780 5.156 13.145 1.00 94.31 284 ASP A C 1
ATOM 2206 O O . ASP A 1 284 ? 19.761 5.264 12.458 1.00 94.31 284 ASP A O 1
ATOM 2210 N N . LEU A 1 285 ? 20.824 5.522 14.426 1.00 94.56 285 LEU A N 1
ATOM 2211 C CA . LEU A 1 285 ? 19.669 6.014 15.176 1.00 94.56 285 LEU A CA 1
ATOM 2212 C C . LEU A 1 285 ? 19.093 7.310 14.597 1.00 94.56 285 LEU A C 1
ATOM 2214 O O . LEU A 1 285 ? 17.887 7.532 14.696 1.00 94.56 285 LEU A O 1
ATOM 2218 N N . LYS A 1 286 ? 19.919 8.151 13.962 1.00 94.50 286 LYS A N 1
ATOM 2219 C CA . LYS A 1 286 ? 19.442 9.380 13.321 1.00 94.50 286 LYS A CA 1
ATOM 2220 C C . LYS A 1 286 ? 18.571 9.030 12.119 1.00 94.50 286 LYS A C 1
ATOM 2222 O O . LYS A 1 286 ? 17.442 9.500 12.027 1.00 94.50 286 LYS A O 1
ATOM 2227 N N . ARG A 1 287 ? 19.056 8.146 11.245 1.00 96.00 287 ARG A N 1
ATOM 2228 C CA . ARG A 1 287 ? 18.290 7.672 10.079 1.00 96.00 287 ARG A CA 1
ATOM 2229 C C . ARG A 1 287 ? 17.038 6.899 10.483 1.00 96.00 287 ARG A C 1
ATOM 2231 O O . ARG A 1 287 ? 15.995 7.042 9.850 1.00 96.00 287 ARG A O 1
ATOM 2238 N N . ALA A 1 288 ? 17.133 6.097 11.544 1.00 96.81 288 ALA A N 1
ATOM 2239 C CA . ALA A 1 288 ? 15.987 5.393 12.105 1.00 96.81 288 ALA A CA 1
ATOM 2240 C C . ALA A 1 288 ? 14.912 6.382 12.583 1.00 96.81 288 ALA A C 1
ATOM 2242 O O . ALA A 1 288 ? 13.743 6.214 12.242 1.00 96.81 288 ALA A O 1
ATOM 2243 N N . GLN A 1 289 ? 15.302 7.437 13.310 1.00 96.25 289 GLN A N 1
ATOM 2244 C CA . GLN A 1 289 ? 14.387 8.499 13.737 1.00 96.25 289 GLN A CA 1
ATOM 2245 C C . GLN A 1 289 ? 13.774 9.238 12.541 1.00 96.25 289 GLN A C 1
ATOM 2247 O O . GLN A 1 289 ? 12.561 9.414 12.507 1.00 96.25 289 GLN A O 1
ATOM 2252 N N . GLU A 1 290 ? 14.568 9.581 11.524 1.00 96.44 290 GLU A N 1
ATOM 2253 C CA . GLU A 1 290 ? 14.056 10.196 10.291 1.00 96.44 290 GLU A CA 1
ATOM 2254 C C . GLU A 1 290 ? 13.014 9.305 9.591 1.00 96.44 290 GLU A C 1
ATOM 2256 O O . GLU A 1 290 ? 12.015 9.811 9.092 1.00 96.44 290 GLU A O 1
ATOM 2261 N N . CYS A 1 291 ? 13.172 7.976 9.615 1.00 97.56 291 CYS A N 1
ATOM 2262 C CA . CYS A 1 291 ? 12.157 7.053 9.095 1.00 97.56 291 CYS A CA 1
ATOM 2263 C C . CYS A 1 291 ? 10.843 7.082 9.894 1.00 97.56 291 CYS A C 1
ATOM 2265 O O . CYS A 1 291 ? 9.780 6.900 9.304 1.00 97.56 291 CYS A O 1
ATOM 2267 N N . TYR A 1 292 ? 10.896 7.301 11.213 1.00 97.38 292 TYR A N 1
ATOM 2268 C CA . TYR A 1 292 ? 9.697 7.481 12.040 1.00 97.38 292 TYR A CA 1
ATOM 2269 C C . TYR A 1 292 ? 9.043 8.851 11.838 1.00 97.38 292 TYR A C 1
ATOM 2271 O O . TYR A 1 292 ? 7.821 8.953 11.930 1.00 97.38 292 TYR A O 1
ATOM 2279 N N . ASP A 1 293 ? 9.831 9.892 11.565 1.00 95.56 293 ASP A N 1
ATOM 2280 C CA . ASP A 1 293 ? 9.328 11.232 11.240 1.00 95.56 293 ASP A CA 1
ATOM 2281 C C . ASP A 1 293 ? 8.767 11.325 9.806 1.00 95.56 293 ASP A C 1
ATOM 2283 O O . ASP A 1 293 ? 7.972 12.214 9.506 1.00 95.56 293 ASP A O 1
ATOM 2287 N N . ASN A 1 294 ? 9.155 10.394 8.930 1.00 96.50 294 ASN A N 1
ATOM 2288 C CA . ASN A 1 294 ? 8.753 10.336 7.526 1.00 96.50 294 ASN A CA 1
ATOM 2289 C C . ASN A 1 294 ? 8.029 9.014 7.211 1.00 96.50 294 ASN A C 1
ATOM 2291 O O . ASN A 1 294 ? 8.437 8.263 6.316 1.00 96.50 294 ASN A O 1
ATOM 2295 N N . LEU A 1 295 ? 6.953 8.713 7.947 1.00 97.38 295 LEU A N 1
ATOM 2296 C CA . LEU A 1 295 ? 6.101 7.562 7.643 1.00 97.38 295 LEU A CA 1
ATOM 2297 C C . LEU A 1 295 ? 5.150 7.873 6.487 1.00 97.38 295 LEU A C 1
ATOM 2299 O O . LEU A 1 295 ? 4.384 8.836 6.526 1.00 97.38 295 LEU A O 1
ATOM 2303 N N . ILE A 1 296 ? 5.156 7.010 5.477 1.00 96.88 296 ILE A N 1
ATOM 2304 C CA . ILE A 1 296 ? 4.297 7.106 4.298 1.00 96.88 296 ILE A CA 1
ATOM 2305 C C . ILE A 1 296 ? 3.332 5.921 4.319 1.00 96.88 296 ILE A C 1
ATOM 2307 O O . ILE A 1 296 ? 3.735 4.787 4.074 1.00 96.88 296 ILE A O 1
ATOM 2311 N N . LEU A 1 297 ? 2.059 6.175 4.624 1.00 96.62 297 LEU A N 1
ATOM 2312 C CA . LEU A 1 297 ? 1.007 5.154 4.623 1.00 96.62 297 LEU A CA 1
ATOM 2313 C C . LEU A 1 297 ? 0.274 5.182 3.285 1.00 96.62 297 LEU A C 1
ATOM 2315 O O . LEU A 1 297 ? -0.338 6.195 2.936 1.00 96.62 297 LEU A O 1
ATOM 2319 N N . VAL A 1 298 ? 0.318 4.059 2.576 1.00 95.56 298 VAL A N 1
ATOM 2320 C CA . VAL A 1 298 ? -0.322 3.860 1.269 1.00 95.56 298 VAL A CA 1
ATOM 2321 C C . VAL A 1 298 ? -1.147 2.573 1.272 1.00 95.56 298 VAL A C 1
ATOM 2323 O O . VAL A 1 298 ? -1.173 1.831 2.257 1.00 95.56 298 VAL A O 1
ATOM 2326 N N . GLY A 1 299 ? -1.858 2.324 0.176 1.00 93.94 299 GLY A N 1
ATOM 2327 C CA . GLY A 1 299 ? -2.765 1.192 0.036 1.00 93.94 299 GLY A CA 1
ATOM 2328 C C . GLY A 1 299 ? -4.188 1.529 0.482 1.00 93.94 299 GLY A C 1
ATOM 2329 O O . GLY A 1 299 ? -4.422 2.286 1.428 1.00 93.94 299 GLY A O 1
ATOM 2330 N N . GLN A 1 300 ? -5.162 0.959 -0.228 1.00 92.50 300 GLN A N 1
ATOM 2331 C CA . GLN A 1 300 ? -6.585 1.300 -0.100 1.00 92.50 300 GLN A CA 1
ATOM 2332 C C . GLN A 1 300 ? -7.157 1.047 1.302 1.00 92.50 300 GLN A C 1
ATOM 2334 O O . GLN A 1 300 ? -8.067 1.753 1.726 1.00 92.50 300 GLN A O 1
ATOM 2339 N N . THR A 1 301 ? -6.604 0.095 2.057 1.00 95.75 301 THR A N 1
ATOM 2340 C CA . THR A 1 301 ? -7.038 -0.180 3.436 1.00 95.75 301 THR A CA 1
ATOM 2341 C C . THR A 1 301 ? 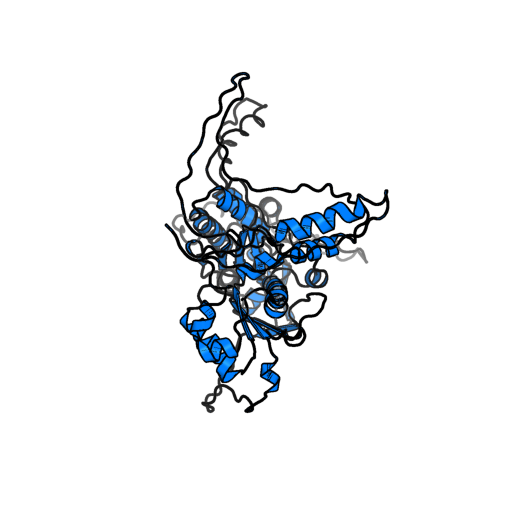-6.770 1.012 4.363 1.00 95.75 301 THR A C 1
ATOM 2343 O O . THR A 1 301 ? -7.556 1.276 5.266 1.00 95.75 301 THR A O 1
ATOM 2346 N N . SER A 1 302 ? -5.718 1.798 4.104 1.00 95.12 302 SER A N 1
ATOM 2347 C CA . SER A 1 302 ? -5.400 2.993 4.900 1.00 95.12 302 SER A CA 1
ATOM 2348 C C . SER A 1 302 ? -6.427 4.127 4.757 1.00 95.12 302 SER A C 1
ATOM 2350 O O . SER A 1 302 ? -6.380 5.083 5.527 1.00 95.12 302 SER A O 1
ATOM 2352 N N . LYS A 1 303 ? -7.346 4.034 3.784 1.00 94.44 303 LYS A N 1
ATOM 2353 C CA . LYS A 1 303 ? -8.414 5.015 3.536 1.00 94.44 303 LYS A CA 1
ATOM 2354 C C . LYS A 1 303 ? -9.535 4.971 4.575 1.00 94.44 303 LYS A C 1
ATOM 2356 O O . LYS A 1 303 ? -10.322 5.912 4.637 1.00 94.44 303 LYS A O 1
ATOM 2361 N N . ILE A 1 304 ? -9.638 3.881 5.339 1.00 96.62 304 ILE A N 1
ATOM 2362 C CA . ILE A 1 304 ? -10.642 3.740 6.398 1.00 96.62 304 ILE A CA 1
ATOM 2363 C C . ILE A 1 304 ? -10.520 4.938 7.349 1.00 96.62 304 ILE A C 1
ATOM 2365 O O . ILE A 1 304 ? -9.421 5.291 7.782 1.00 96.62 304 ILE A O 1
ATOM 2369 N N . ILE A 1 305 ? -11.653 5.575 7.643 1.00 96.06 305 ILE A N 1
ATOM 2370 C CA . ILE A 1 305 ? -11.716 6.794 8.454 1.00 96.06 305 ILE A CA 1
ATOM 2371 C C . ILE A 1 305 ? -11.125 6.493 9.837 1.00 96.06 305 ILE A C 1
ATOM 2373 O O . ILE A 1 305 ? -11.443 5.464 10.426 1.00 96.06 305 ILE A O 1
ATOM 2377 N N . GLY A 1 306 ? -10.217 7.342 10.322 1.00 95.69 306 GLY A N 1
ATOM 2378 C CA . GLY A 1 306 ? -9.556 7.180 11.623 1.00 95.69 306 GLY A CA 1
ATOM 2379 C C . GLY A 1 306 ? -8.446 6.120 11.680 1.00 95.69 306 GLY A C 1
ATOM 2380 O O . GLY A 1 306 ? -7.757 6.001 12.694 1.00 95.69 306 GLY A O 1
ATOM 2381 N N . PHE A 1 307 ? -8.224 5.339 10.614 1.00 97.50 307 PHE A N 1
ATOM 2382 C CA . PHE A 1 307 ? -7.235 4.254 10.625 1.00 97.50 307 PHE A CA 1
ATOM 2383 C C . PHE A 1 307 ? -5.799 4.772 10.787 1.00 97.50 307 PHE A C 1
ATOM 2385 O O . PHE A 1 307 ? -5.007 4.212 11.552 1.00 97.50 307 PHE A O 1
ATOM 2392 N N . LYS A 1 308 ? -5.444 5.839 10.058 1.00 95.69 308 LYS A N 1
ATOM 2393 C CA . LYS A 1 308 ? -4.090 6.419 10.076 1.00 95.69 308 LYS A CA 1
ATOM 2394 C C . LYS A 1 308 ? -3.785 7.004 11.456 1.00 95.69 308 LYS A C 1
ATOM 2396 O O . LYS A 1 308 ? -2.706 6.774 12.001 1.00 95.69 308 LYS A O 1
ATOM 2401 N N . GLU A 1 309 ? -4.758 7.695 12.033 1.00 94.56 309 GLU A N 1
ATOM 2402 C CA . GLU A 1 309 ? -4.719 8.293 13.362 1.00 94.56 309 GLU A CA 1
ATOM 2403 C C . GLU A 1 309 ? -4.565 7.213 14.436 1.00 94.56 309 GLU A C 1
ATOM 2405 O O . GLU A 1 309 ? -3.658 7.295 15.265 1.00 94.56 309 GLU A O 1
ATOM 2410 N N . ALA A 1 310 ? -5.375 6.153 14.374 1.00 96.00 310 ALA A N 1
ATOM 2411 C CA . ALA A 1 310 ? -5.303 5.037 15.311 1.00 96.00 310 ALA A CA 1
ATOM 2412 C C . ALA A 1 310 ? -3.949 4.309 15.260 1.00 96.00 310 ALA A C 1
ATOM 2414 O O . ALA A 1 310 ? -3.403 3.949 16.307 1.00 96.00 310 ALA A O 1
ATOM 2415 N N . LEU A 1 311 ? -3.353 4.142 14.071 1.00 97.12 311 LEU A N 1
ATOM 2416 C CA . LEU A 1 311 ? -2.004 3.579 13.953 1.00 97.12 311 LEU A CA 1
ATOM 2417 C C . LEU A 1 311 ? -0.946 4.481 14.595 1.00 97.12 311 LEU A C 1
ATOM 2419 O O . LEU A 1 311 ? -0.065 3.986 15.300 1.00 97.12 311 LEU A O 1
ATOM 2423 N N . VAL A 1 312 ? -1.028 5.794 14.381 1.00 95.50 312 VAL A N 1
ATOM 2424 C CA . VAL A 1 312 ? -0.109 6.759 15.001 1.00 95.50 312 VAL A CA 1
ATOM 2425 C C . VAL A 1 312 ? -0.246 6.725 16.519 1.00 95.50 312 VAL A C 1
ATOM 2427 O O . VAL A 1 312 ? 0.766 6.599 17.206 1.00 95.50 312 VAL A O 1
ATOM 2430 N N . VAL A 1 313 ? -1.471 6.751 17.049 1.00 94.06 313 VAL A N 1
ATOM 2431 C CA . VAL A 1 313 ? -1.732 6.632 18.493 1.00 94.06 313 VAL A CA 1
ATOM 2432 C C . VAL A 1 313 ? -1.149 5.331 19.046 1.00 94.06 313 VAL A C 1
ATOM 2434 O O . VAL A 1 313 ? -0.453 5.357 20.061 1.00 94.06 313 VAL A O 1
ATOM 2437 N N . HIS A 1 314 ? -1.346 4.203 18.356 1.00 95.12 314 HIS A N 1
ATOM 2438 C CA . HIS A 1 314 ? -0.760 2.921 18.745 1.00 95.12 314 HIS A CA 1
ATOM 2439 C C . HIS A 1 314 ? 0.779 2.970 18.786 1.00 95.12 314 HIS A C 1
ATOM 2441 O O . HIS A 1 314 ? 1.389 2.461 19.731 1.00 95.12 314 HIS A O 1
ATOM 2447 N N . LEU A 1 315 ? 1.419 3.592 17.789 1.00 94.75 315 LEU A N 1
ATOM 2448 C CA . LEU A 1 315 ? 2.875 3.750 17.749 1.00 94.75 315 LEU A CA 1
ATOM 2449 C C . LEU A 1 315 ? 3.385 4.631 18.893 1.00 94.75 315 LEU A C 1
ATOM 2451 O O . LEU A 1 315 ? 4.354 4.268 19.566 1.00 94.75 315 LEU A O 1
ATOM 2455 N N . TYR A 1 316 ? 2.709 5.754 19.137 1.00 92.88 316 TYR A N 1
ATOM 2456 C CA . TYR A 1 316 ? 3.020 6.646 20.247 1.00 92.88 316 TYR A CA 1
ATOM 2457 C C . TYR A 1 316 ? 2.904 5.926 21.585 1.00 92.88 316 TYR A C 1
ATOM 2459 O O . TYR A 1 316 ? 3.849 5.966 22.365 1.00 92.88 316 TYR A O 1
ATOM 2467 N N . ARG A 1 317 ? 1.793 5.238 21.843 1.00 90.62 317 ARG A N 1
ATOM 2468 C CA . ARG A 1 317 ? 1.533 4.605 23.141 1.00 90.62 317 ARG A CA 1
ATOM 2469 C C . ARG A 1 317 ? 2.527 3.496 23.482 1.00 90.62 317 ARG A C 1
ATOM 2471 O O . ARG A 1 317 ? 2.886 3.337 24.644 1.00 90.62 317 ARG A O 1
ATOM 2478 N N . ASN A 1 318 ? 2.930 2.701 22.491 1.00 93.06 318 ASN A N 1
ATOM 2479 C CA . ASN A 1 318 ? 3.654 1.455 22.750 1.00 93.06 318 ASN A CA 1
ATOM 2480 C C . ASN A 1 318 ? 5.160 1.531 22.466 1.00 93.06 318 ASN A C 1
ATOM 2482 O O . ASN A 1 318 ? 5.903 0.717 23.012 1.00 93.06 318 ASN A O 1
ATOM 2486 N N . PHE A 1 319 ? 5.621 2.461 21.621 1.00 93.69 319 PHE A N 1
ATOM 2487 C CA . PHE A 1 319 ? 7.019 2.473 21.167 1.00 93.69 319 PHE A CA 1
ATOM 2488 C C . PHE A 1 319 ? 7.748 3.804 21.364 1.00 93.69 319 PHE A C 1
ATOM 2490 O O . PHE A 1 319 ? 8.979 3.798 21.365 1.00 93.69 319 PHE A O 1
ATOM 2497 N N . VAL A 1 320 ? 7.049 4.933 21.527 1.00 92.06 320 VAL A N 1
ATOM 2498 C CA . VAL A 1 320 ? 7.723 6.228 21.709 1.00 92.06 320 VAL A CA 1
ATOM 2499 C C . VAL A 1 320 ? 8.339 6.334 23.101 1.00 92.06 320 VAL A C 1
ATOM 2501 O O . VAL A 1 320 ? 7.664 6.200 24.122 1.00 92.06 320 VAL A O 1
ATOM 2504 N N . VAL A 1 321 ? 9.644 6.599 23.141 1.00 87.75 321 VAL A N 1
ATOM 2505 C CA . VAL A 1 321 ? 10.407 6.711 24.388 1.00 87.75 321 VAL A CA 1
ATOM 2506 C C . VAL A 1 321 ? 10.202 8.075 25.053 1.00 87.75 321 VAL A C 1
ATOM 2508 O O . VAL A 1 321 ? 9.964 9.079 24.389 1.00 87.75 321 VAL A O 1
ATOM 2511 N N . GLY A 1 322 ? 10.317 8.120 26.385 1.00 73.44 322 GLY A N 1
ATOM 2512 C CA . GLY A 1 322 ? 10.210 9.360 27.170 1.00 73.44 322 GLY A CA 1
ATOM 2513 C C . GLY A 1 322 ? 8.826 9.658 27.762 1.00 73.44 322 GLY A C 1
ATOM 2514 O O . GLY A 1 322 ? 8.684 10.632 28.492 1.00 73.44 322 GLY A O 1
ATOM 2515 N N . GLN A 1 323 ? 7.820 8.807 27.535 1.00 60.56 323 GLN A N 1
ATOM 2516 C CA . GLN A 1 323 ? 6.463 9.010 28.075 1.00 60.56 323 GLN A CA 1
ATOM 2517 C C . GLN A 1 323 ? 6.322 8.647 29.567 1.00 60.56 323 GLN A C 1
ATOM 2519 O O . GLN A 1 323 ? 5.530 9.250 30.287 1.00 60.56 323 GLN A O 1
ATOM 2524 N N . GLY A 1 324 ? 7.122 7.696 30.062 1.00 49.53 324 GLY A N 1
ATOM 2525 C CA . GLY A 1 324 ? 7.028 7.173 31.434 1.00 49.53 324 GLY A CA 1
ATOM 2526 C C . GLY A 1 324 ? 7.503 8.116 32.549 1.00 49.53 324 GLY A C 1
ATOM 2527 O O . GLY A 1 324 ? 7.292 7.816 33.720 1.00 49.53 324 GLY A O 1
ATOM 2528 N N . ALA A 1 325 ? 8.112 9.260 32.224 1.00 45.81 325 ALA A N 1
ATOM 2529 C CA . ALA A 1 325 ? 8.492 10.260 33.228 1.00 45.81 325 ALA A CA 1
ATOM 2530 C C . ALA A 1 325 ? 7.304 11.131 33.696 1.00 45.81 325 ALA A C 1
ATOM 2532 O O . ALA A 1 325 ? 7.431 11.872 34.666 1.00 45.81 325 ALA A O 1
ATOM 2533 N N . MET A 1 326 ? 6.141 11.028 33.040 1.00 45.19 326 MET A N 1
ATOM 2534 C CA . MET A 1 326 ? 4.961 11.854 33.325 1.00 45.19 326 MET A CA 1
ATOM 2535 C C . MET A 1 326 ? 4.059 11.317 34.451 1.00 45.19 326 MET A C 1
ATOM 2537 O O . MET A 1 326 ? 3.348 12.097 35.077 1.00 45.19 326 MET A O 1
ATOM 2541 N N . SER A 1 327 ? 4.050 10.009 34.732 1.00 43.75 327 SER A N 1
ATOM 2542 C CA . SER A 1 327 ? 3.043 9.392 35.620 1.00 43.75 327 SER A CA 1
ATOM 2543 C C . SER A 1 327 ? 3.552 8.994 37.013 1.00 43.75 327 SER A C 1
ATOM 2545 O O . SER A 1 327 ? 2.747 8.646 37.872 1.00 43.75 327 SER A O 1
ATOM 2547 N N . ALA A 1 328 ? 4.859 9.091 37.288 1.00 44.00 328 ALA A N 1
ATOM 2548 C CA . ALA A 1 328 ? 5.445 8.652 38.563 1.00 44.00 328 ALA A CA 1
ATOM 2549 C C . ALA A 1 328 ? 5.583 9.753 39.640 1.00 44.00 328 ALA A C 1
ATOM 2551 O O . ALA A 1 328 ? 6.021 9.460 40.750 1.00 44.00 328 ALA A O 1
ATOM 2552 N N . GLN A 1 329 ? 5.218 11.010 39.358 1.00 44.34 329 GLN A N 1
ATOM 2553 C CA . GLN A 1 329 ? 5.353 12.119 40.320 1.00 44.34 329 GLN A CA 1
ATOM 2554 C C . GLN A 1 329 ? 4.110 13.019 40.373 1.00 44.34 329 GLN A C 1
ATOM 2556 O O . GLN A 1 329 ? 4.183 14.240 40.285 1.00 44.34 329 GLN A O 1
ATOM 2561 N N . SER A 1 330 ? 2.933 12.422 40.561 1.00 42.25 330 SER A N 1
ATOM 2562 C CA . SER A 1 330 ? 1.737 13.167 40.982 1.00 42.25 330 SER A CA 1
ATOM 2563 C C . SER A 1 330 ? 1.678 13.246 42.507 1.00 42.25 330 SER A C 1
ATOM 2565 O O . SER A 1 330 ? 0.948 12.509 43.162 1.00 42.25 330 SER A O 1
ATOM 2567 N N . GLY A 1 331 ? 2.494 14.132 43.075 1.00 41.44 331 GLY A N 1
ATOM 2568 C CA . GLY A 1 331 ? 2.545 14.379 44.513 1.00 41.44 331 GLY A CA 1
ATOM 2569 C C . GLY A 1 331 ? 3.377 15.612 44.844 1.00 41.44 331 GLY A C 1
ATOM 2570 O O . GLY A 1 331 ? 4.480 15.485 45.352 1.00 41.44 331 GLY A O 1
ATOM 2571 N N . ALA A 1 332 ? 2.824 16.792 44.557 1.00 40.91 332 ALA A N 1
ATOM 2572 C CA . ALA A 1 332 ? 3.322 18.103 44.981 1.00 40.91 332 ALA A CA 1
ATOM 2573 C C . ALA A 1 332 ? 4.623 18.615 44.327 1.00 40.91 332 ALA A C 1
ATOM 2575 O O . ALA A 1 332 ? 5.634 18.751 44.995 1.00 40.91 332 ALA A O 1
ATOM 2576 N N . PHE A 1 333 ? 4.570 19.029 43.058 1.00 40.69 333 PHE A N 1
ATOM 2577 C CA . PHE A 1 333 ? 5.273 20.234 42.579 1.00 40.69 333 PHE A CA 1
ATOM 2578 C C . PHE A 1 333 ? 4.665 20.642 41.229 1.00 40.69 333 PHE A C 1
ATOM 2580 O O . PHE A 1 333 ? 4.556 19.820 40.326 1.00 40.69 333 PHE A O 1
ATOM 2587 N N . ARG A 1 334 ? 4.184 21.884 41.106 1.00 47.88 334 ARG A N 1
ATOM 2588 C CA . ARG A 1 334 ? 3.374 22.353 39.963 1.00 47.88 334 ARG A CA 1
ATOM 2589 C C . ARG A 1 334 ? 4.182 23.011 38.832 1.00 47.88 334 ARG A C 1
ATOM 2591 O O . ARG A 1 334 ? 3.570 23.516 37.904 1.00 47.88 334 ARG A O 1
ATOM 2598 N N . ASP A 1 335 ? 5.514 22.938 38.871 1.00 39.09 335 ASP A N 1
ATOM 2599 C CA . ASP A 1 335 ? 6.419 23.591 37.906 1.00 39.09 335 ASP A CA 1
ATOM 2600 C C . ASP A 1 335 ? 7.509 22.637 37.364 1.00 39.09 335 ASP A C 1
ATOM 2602 O O . ASP A 1 335 ? 8.703 22.906 37.469 1.00 39.09 335 ASP A O 1
ATOM 2606 N N . THR A 1 336 ? 7.127 21.492 36.785 1.00 44.44 336 THR A N 1
ATOM 2607 C CA . THR A 1 336 ? 8.075 20.509 36.199 1.00 44.44 336 THR A CA 1
ATOM 2608 C C . THR A 1 336 ? 7.983 20.345 34.681 1.00 44.44 336 THR A C 1
ATOM 2610 O O . THR A 1 336 ? 8.740 19.552 34.120 1.00 44.44 336 THR A O 1
ATOM 2613 N N . ASN A 1 337 ? 7.165 21.136 33.973 1.00 42.19 337 ASN A N 1
ATOM 2614 C CA . ASN A 1 337 ? 7.101 21.075 32.502 1.00 42.19 337 ASN A CA 1
ATOM 2615 C C . ASN A 1 337 ? 8.445 21.389 31.809 1.00 42.19 337 ASN A C 1
ATOM 2617 O O . ASN A 1 337 ? 8.634 20.995 30.664 1.00 42.19 337 ASN A O 1
ATOM 2621 N N . ASN A 1 338 ? 9.396 22.024 32.506 1.00 44.25 338 ASN A N 1
ATOM 2622 C CA . ASN A 1 338 ? 10.739 22.319 31.991 1.00 44.25 338 ASN A CA 1
ATOM 2623 C C . ASN A 1 338 ? 11.848 21.361 32.470 1.00 44.25 338 ASN A C 1
ATOM 2625 O O . ASN A 1 338 ? 12.985 21.523 32.043 1.00 44.25 338 ASN A O 1
ATOM 2629 N N . MET A 1 339 ? 11.577 20.372 33.335 1.00 42.94 339 MET A N 1
ATOM 2630 C CA . MET A 1 339 ? 12.629 19.462 33.841 1.00 42.94 339 MET A CA 1
ATOM 2631 C C . MET A 1 339 ? 12.715 18.111 33.111 1.00 42.94 339 MET A C 1
ATOM 2633 O O . MET A 1 339 ? 13.687 17.384 33.297 1.00 42.94 339 MET A O 1
ATOM 2637 N N . ILE A 1 340 ? 11.754 17.786 32.238 1.00 45.59 340 ILE A N 1
ATOM 2638 C CA . ILE A 1 340 ? 11.764 16.566 31.399 1.00 45.59 340 ILE A CA 1
ATOM 2639 C C . ILE A 1 340 ? 12.180 16.891 29.949 1.00 45.59 340 ILE A C 1
ATOM 2641 O O . ILE A 1 340 ? 11.987 16.091 29.042 1.00 45.59 340 ILE A O 1
ATOM 2645 N N . GLN A 1 341 ? 12.756 18.067 29.687 1.00 48.28 341 GLN A N 1
ATOM 2646 C CA . GLN A 1 341 ? 13.342 18.347 28.369 1.00 48.28 341 GLN A CA 1
ATOM 2647 C C . GLN A 1 341 ? 14.726 17.700 28.178 1.00 48.28 341 GLN A C 1
ATOM 2649 O O . GLN A 1 341 ? 15.129 17.499 27.038 1.00 48.28 341 GLN A O 1
ATOM 2654 N N . ASP A 1 342 ? 15.394 17.269 29.259 1.00 45.06 342 ASP A N 1
ATOM 2655 C CA . ASP A 1 342 ? 16.820 16.898 29.228 1.00 45.06 342 ASP A CA 1
ATOM 2656 C C . ASP A 1 342 ? 17.155 15.481 29.734 1.00 45.06 342 ASP A C 1
ATOM 2658 O O . ASP A 1 342 ? 18.310 15.179 30.046 1.00 45.06 342 ASP A O 1
ATOM 2662 N N . LEU A 1 343 ? 16.201 14.543 29.757 1.00 56.38 343 LEU A N 1
ATOM 2663 C CA . LEU A 1 343 ? 16.599 13.131 29.693 1.00 56.38 343 LEU A CA 1
ATOM 2664 C C . LEU A 1 343 ? 17.020 12.859 28.249 1.00 56.38 343 LEU A C 1
ATOM 2666 O O . LEU A 1 343 ? 16.193 12.528 27.401 1.00 56.38 343 LEU A O 1
ATOM 2670 N N . ASN A 1 344 ? 18.314 13.040 27.973 1.00 62.78 344 ASN A N 1
ATOM 2671 C CA . ASN A 1 344 ? 18.958 12.777 26.684 1.00 62.78 344 ASN A CA 1
ATOM 2672 C C . ASN A 1 344 ? 18.959 11.266 26.376 1.00 62.78 344 ASN A C 1
ATOM 2674 O O . ASN A 1 344 ? 19.993 10.602 26.312 1.00 62.78 344 ASN A O 1
ATOM 2678 N N . LEU A 1 345 ? 17.765 10.693 26.215 1.00 73.25 345 LEU A N 1
ATOM 2679 C CA . LEU A 1 345 ? 17.571 9.319 25.794 1.00 73.25 345 LEU A CA 1
ATOM 2680 C C . LEU A 1 345 ? 18.156 9.192 24.390 1.00 73.25 345 LEU A C 1
ATOM 2682 O O . LEU A 1 345 ? 17.771 9.908 23.464 1.00 73.25 345 LEU A O 1
ATOM 2686 N N . ILE A 1 346 ? 19.116 8.288 24.241 1.00 81.12 346 ILE A N 1
ATOM 2687 C CA . ILE A 1 346 ? 19.740 7.982 22.948 1.00 81.12 346 ILE A CA 1
ATOM 2688 C C . ILE A 1 346 ? 18.796 7.107 22.101 1.00 81.12 346 ILE A C 1
ATOM 2690 O O . ILE A 1 346 ? 18.926 7.038 20.886 1.00 81.12 346 ILE A O 1
ATOM 2694 N N . GLN A 1 347 ? 17.809 6.472 22.738 1.00 86.81 347 GLN A N 1
ATOM 2695 C CA . GLN A 1 347 ? 16.841 5.584 22.103 1.00 86.81 347 GLN A CA 1
ATOM 2696 C C . GLN A 1 347 ? 15.874 6.327 21.166 1.00 86.81 347 GLN A C 1
ATOM 2698 O O . GLN A 1 347 ? 15.571 7.508 21.348 1.00 86.81 347 GLN A O 1
ATOM 2703 N N . VAL A 1 348 ? 15.369 5.587 20.180 1.00 91.00 348 VAL A N 1
ATOM 2704 C CA . VAL A 1 348 ? 14.380 6.011 19.180 1.00 91.00 348 VAL A CA 1
ATOM 2705 C C . VAL A 1 348 ? 13.253 4.966 19.136 1.00 91.00 348 VAL A C 1
ATOM 2707 O O . VAL A 1 348 ? 13.529 3.794 19.411 1.00 91.00 348 VAL A O 1
ATOM 2710 N N . PRO A 1 349 ? 12.007 5.332 18.786 1.00 94.62 349 PRO A N 1
ATOM 2711 C CA . PRO A 1 349 ? 11.557 6.656 18.349 1.00 94.62 349 PRO A CA 1
ATOM 2712 C C . PRO A 1 349 ? 11.274 7.641 19.487 1.00 94.62 349 PRO A C 1
ATOM 2714 O O . PRO A 1 349 ? 10.632 7.296 20.475 1.00 94.62 349 PRO A O 1
ATOM 2717 N N . LYS A 1 350 ? 11.677 8.901 19.306 1.00 90.62 350 LYS A N 1
ATOM 2718 C CA . LYS A 1 350 ? 11.261 10.044 20.146 1.00 90.62 350 LYS A CA 1
ATOM 2719 C C . LYS A 1 350 ? 9.975 10.689 19.632 1.00 90.62 350 LYS A C 1
ATOM 2721 O O . LYS A 1 350 ? 9.155 11.179 20.403 1.00 90.62 350 LYS A O 1
ATOM 2726 N N . HIS A 1 351 ? 9.804 10.676 18.315 1.00 91.31 351 HIS A N 1
ATOM 2727 C CA . HIS A 1 351 ? 8.643 11.205 17.612 1.00 91.31 351 HIS A CA 1
ATOM 2728 C C . HIS A 1 351 ? 8.256 10.263 16.476 1.00 91.31 351 HIS A C 1
ATOM 2730 O O . HIS A 1 351 ? 9.098 9.515 15.975 1.00 91.31 351 HIS A O 1
ATOM 2736 N N . VAL A 1 352 ? 6.981 10.304 16.097 1.00 94.50 352 VAL A N 1
ATOM 2737 C CA . VAL A 1 352 ? 6.409 9.523 15.001 1.00 94.50 352 VAL A CA 1
ATOM 2738 C C . VAL A 1 352 ? 5.492 10.450 14.217 1.00 94.50 352 VAL A C 1
ATOM 2740 O O . VAL A 1 352 ? 4.600 11.062 14.800 1.00 94.50 352 VAL A O 1
ATOM 2743 N N . LYS A 1 353 ? 5.695 10.589 12.909 1.00 94.69 353 LYS A N 1
ATOM 2744 C CA . LYS A 1 353 ? 4.904 11.504 12.079 1.00 94.69 353 LYS A CA 1
ATOM 2745 C C . LYS A 1 353 ? 4.557 10.862 10.748 1.00 94.69 353 LYS A C 1
ATOM 2747 O O . LYS A 1 353 ? 5.398 10.251 10.093 1.00 94.69 353 LYS A O 1
ATOM 2752 N N . LEU A 1 354 ? 3.300 11.040 10.353 1.00 95.00 354 LEU A N 1
ATOM 2753 C CA . LEU A 1 354 ? 2.864 10.746 8.998 1.00 95.00 354 LEU A CA 1
ATOM 2754 C C . LEU A 1 354 ? 3.236 11.910 8.099 1.00 95.00 354 LEU A C 1
ATOM 2756 O O . LEU A 1 354 ? 3.004 13.071 8.440 1.00 95.00 354 LEU A O 1
ATOM 2760 N N . LEU A 1 355 ? 3.786 11.589 6.939 1.00 92.75 355 LEU A N 1
ATOM 2761 C CA . LEU A 1 355 ? 4.149 12.597 5.972 1.00 92.75 355 LEU A CA 1
ATOM 2762 C C . LEU A 1 355 ? 2.890 13.189 5.336 1.00 92.75 355 LEU A C 1
ATOM 2764 O O . LEU A 1 355 ? 2.001 12.470 4.870 1.00 92.75 355 LEU A O 1
ATOM 2768 N N . SER A 1 356 ? 2.825 14.518 5.307 1.00 89.88 356 SER A N 1
ATOM 2769 C CA . SER A 1 356 ? 1.709 15.225 4.693 1.00 89.88 356 SER A CA 1
ATOM 2770 C C . SER A 1 356 ? 1.691 14.997 3.190 1.00 89.88 356 SER A C 1
ATOM 2772 O O . SER A 1 356 ? 2.712 15.082 2.505 1.00 89.88 356 SER A O 1
ATOM 2774 N N . ARG A 1 357 ? 0.494 14.738 2.673 1.00 89.19 357 ARG A N 1
ATOM 2775 C CA . ARG A 1 357 ? 0.256 14.618 1.241 1.00 89.19 357 ARG A CA 1
ATOM 2776 C C . ARG A 1 357 ? 0.658 15.918 0.525 1.00 89.19 357 ARG A C 1
ATOM 2778 O O . ARG A 1 357 ? 0.279 16.993 0.984 1.00 89.19 357 ARG A O 1
ATOM 2785 N N . PRO A 1 358 ? 1.324 15.846 -0.637 1.00 88.19 358 PRO A N 1
ATOM 2786 C CA . PRO A 1 358 ? 1.587 17.039 -1.424 1.00 88.19 358 PRO A CA 1
ATOM 2787 C C . PRO A 1 358 ? 0.346 17.569 -2.157 1.00 88.19 358 PRO A C 1
ATOM 2789 O O . PRO A 1 358 ? -0.387 16.822 -2.809 1.00 88.19 358 PRO A O 1
ATOM 2792 N N . ASP A 1 359 ? 0.157 18.890 -2.120 1.00 84.88 359 ASP A N 1
ATOM 2793 C CA . ASP A 1 359 ? -1.029 19.565 -2.673 1.00 84.88 359 ASP A CA 1
ATOM 2794 C C . ASP A 1 359 ? -0.909 19.994 -4.140 1.00 84.88 359 ASP A C 1
ATOM 2796 O O . ASP A 1 359 ? -1.882 20.483 -4.725 1.00 84.88 359 ASP A O 1
ATOM 2800 N N . TYR A 1 360 ? 0.264 19.831 -4.750 1.00 85.12 360 TYR A N 1
ATOM 2801 C CA . TYR A 1 360 ? 0.538 20.300 -6.112 1.00 85.12 360 TYR A CA 1
ATOM 2802 C C . TYR A 1 360 ? 0.038 19.351 -7.216 1.00 85.12 360 TYR A C 1
ATOM 2804 O O . TYR A 1 360 ? 0.015 19.733 -8.384 1.00 85.12 360 TYR A O 1
ATOM 2812 N N . PHE A 1 361 ? -0.426 18.145 -6.873 1.00 87.88 361 PHE A N 1
ATOM 2813 C CA . PHE A 1 361 ? -1.053 17.212 -7.817 1.00 87.88 361 PHE A CA 1
ATOM 2814 C C . PHE A 1 361 ? -2.578 17.370 -7.817 1.00 87.88 361 PHE A C 1
ATOM 2816 O O . PHE A 1 361 ? -3.297 16.610 -7.166 1.00 87.88 361 PHE A O 1
ATOM 2823 N N . ALA A 1 362 ? -3.079 18.379 -8.536 1.00 86.44 362 ALA A N 1
ATOM 2824 C CA . ALA A 1 362 ? -4.501 18.739 -8.547 1.00 86.44 362 ALA A CA 1
ATOM 2825 C C . ALA A 1 362 ? -5.427 17.578 -8.961 1.00 86.44 362 ALA A C 1
ATOM 2827 O O . ALA A 1 362 ? -6.401 17.305 -8.258 1.00 86.44 362 ALA A O 1
ATOM 2828 N N . GLU A 1 363 ? -5.083 16.847 -10.026 1.00 88.25 363 GLU A N 1
ATOM 2829 C CA . GLU A 1 363 ? -5.873 15.710 -10.532 1.00 88.25 363 GLU A CA 1
ATOM 2830 C C . GLU A 1 363 ? -6.011 14.571 -9.514 1.00 88.25 363 GLU A C 1
ATOM 2832 O O . GLU A 1 363 ? -7.022 13.874 -9.467 1.00 88.25 363 GLU A O 1
ATOM 2837 N N . TRP A 1 364 ? -5.034 14.425 -8.619 1.00 88.62 364 TRP A N 1
ATOM 2838 C CA . TRP A 1 364 ? -5.049 13.381 -7.601 1.00 88.62 364 TRP A CA 1
ATOM 2839 C C . TRP A 1 364 ? -5.929 13.740 -6.405 1.00 88.62 364 TRP A C 1
ATOM 2841 O O . TRP A 1 364 ? -6.285 12.857 -5.618 1.00 88.62 364 TRP A O 1
ATOM 2851 N N . LYS A 1 365 ? -6.276 15.020 -6.196 1.00 84.56 365 LYS A N 1
ATOM 2852 C CA . LYS A 1 365 ? -7.015 15.454 -4.992 1.00 84.56 365 LYS A CA 1
ATOM 2853 C C . LYS A 1 365 ? -8.353 14.730 -4.845 1.00 84.56 365 LYS A C 1
ATOM 2855 O O . LYS A 1 365 ? -8.729 14.395 -3.729 1.00 84.56 365 LYS A O 1
ATOM 2860 N N . LYS A 1 366 ? -9.020 14.442 -5.967 1.00 81.50 366 LYS A N 1
ATOM 2861 C CA . LYS A 1 366 ? -10.345 13.806 -6.011 1.00 81.50 366 LYS A CA 1
ATOM 2862 C C . LYS A 1 366 ? -10.310 12.294 -5.776 1.00 81.50 366 LYS A C 1
ATOM 2864 O O . LYS A 1 366 ? -11.225 11.759 -5.164 1.00 81.50 366 LYS A O 1
ATOM 2869 N N . THR A 1 367 ? -9.284 11.604 -6.270 1.00 80.12 367 THR A N 1
ATOM 2870 C CA . THR A 1 367 ? -9.201 10.133 -6.227 1.00 80.12 367 THR A CA 1
ATOM 2871 C C . THR A 1 367 ? -8.678 9.596 -4.898 1.00 80.12 367 THR A C 1
ATOM 2873 O O . THR A 1 367 ? -8.972 8.458 -4.538 1.00 80.12 367 THR A O 1
ATOM 2876 N N . GLY A 1 368 ? -7.933 10.421 -4.161 1.00 83.44 368 GLY A N 1
ATOM 2877 C CA . GLY A 1 368 ? -7.155 9.992 -3.001 1.00 83.44 368 GLY A CA 1
ATOM 2878 C C . GLY A 1 368 ? -5.671 9.871 -3.339 1.00 83.44 368 GLY A C 1
ATOM 2879 O O . GLY A 1 368 ? -5.252 10.141 -4.468 1.00 83.44 368 GLY A O 1
ATOM 2880 N N . PHE A 1 369 ? -4.865 9.532 -2.339 1.00 89.12 369 PHE A N 1
ATOM 2881 C CA . PHE A 1 369 ? -3.408 9.387 -2.476 1.00 89.12 369 PHE A CA 1
ATOM 2882 C C . PHE A 1 369 ? -2.920 7.991 -2.075 1.00 89.12 369 PHE A C 1
ATOM 2884 O O . PHE A 1 369 ? -1.726 7.755 -1.952 1.00 89.12 369 PHE A O 1
ATOM 2891 N N . GLU A 1 370 ? -3.846 7.057 -1.886 1.00 91.25 370 GLU A N 1
ATOM 2892 C CA . GLU A 1 370 ? -3.577 5.690 -1.448 1.00 91.25 370 GLU A CA 1
ATOM 2893 C C . GLU A 1 370 ? -2.832 4.875 -2.516 1.00 91.25 370 GLU A C 1
ATOM 2895 O O . GLU A 1 370 ? -2.019 4.026 -2.168 1.00 91.25 370 GLU A O 1
ATOM 2900 N N . ASP A 1 371 ? -3.047 5.185 -3.800 1.00 91.00 371 ASP A N 1
ATOM 2901 C CA . ASP A 1 371 ? -2.345 4.581 -4.943 1.00 91.00 371 ASP A CA 1
ATOM 2902 C C . ASP A 1 371 ? -1.225 5.494 -5.487 1.00 91.00 371 ASP A C 1
ATOM 2904 O O . ASP A 1 371 ? -0.908 5.479 -6.679 1.00 91.00 371 ASP A O 1
ATOM 2908 N N . CYS A 1 372 ? -0.619 6.336 -4.640 1.00 93.31 372 CYS A N 1
ATOM 2909 C CA . CYS A 1 372 ? 0.406 7.293 -5.076 1.00 93.31 372 CYS A CA 1
ATOM 2910 C C . CYS A 1 372 ? 1.694 6.639 -5.607 1.00 93.31 372 CYS A C 1
ATOM 2912 O O . CYS A 1 372 ? 2.468 7.290 -6.309 1.00 93.31 372 CYS A O 1
ATOM 2914 N N . SER A 1 373 ? 1.916 5.346 -5.360 1.00 95.00 373 SER A N 1
ATOM 2915 C CA . SER A 1 373 ? 2.950 4.570 -6.052 1.00 95.00 373 SER A CA 1
ATOM 2916 C C . SER A 1 373 ? 2.792 4.640 -7.575 1.00 95.00 373 SER A C 1
ATOM 2918 O O . SER A 1 373 ? 3.788 4.729 -8.286 1.00 95.00 373 SER A O 1
ATOM 2920 N N . PHE A 1 374 ? 1.569 4.739 -8.095 1.00 96.19 374 PHE A N 1
ATOM 2921 C CA . PHE A 1 374 ? 1.351 4.896 -9.531 1.00 96.19 374 PHE A CA 1
ATOM 2922 C C . PHE A 1 374 ? 1.754 6.292 -10.032 1.00 96.19 374 PHE A C 1
ATOM 2924 O O . PHE A 1 374 ? 2.290 6.449 -11.130 1.00 96.19 374 PHE A O 1
ATOM 2931 N N . LEU A 1 375 ? 1.548 7.326 -9.212 1.00 94.69 375 LEU A N 1
ATOM 2932 C CA . LEU A 1 375 ? 2.063 8.671 -9.477 1.00 94.69 375 LEU A CA 1
ATOM 2933 C C . LEU A 1 375 ? 3.595 8.682 -9.486 1.00 94.69 375 LEU A C 1
ATOM 2935 O O . LEU A 1 375 ? 4.208 9.231 -10.399 1.00 94.69 375 LEU A O 1
ATOM 2939 N N . GLY A 1 376 ? 4.215 8.033 -8.502 1.00 93.19 376 GLY A N 1
ATOM 2940 C CA . GLY A 1 376 ? 5.662 7.852 -8.453 1.00 93.19 376 GLY A CA 1
ATOM 2941 C C . GLY A 1 376 ? 6.213 7.130 -9.677 1.00 93.19 376 GLY A C 1
ATOM 2942 O O . GLY A 1 376 ? 7.232 7.545 -10.221 1.00 93.19 376 GLY A O 1
ATOM 2943 N N . ALA A 1 377 ? 5.509 6.106 -10.159 1.00 93.94 377 ALA A N 1
ATOM 2944 C CA . ALA A 1 377 ? 5.870 5.395 -11.379 1.00 93.94 377 ALA A CA 1
ATOM 2945 C C . ALA A 1 377 ? 5.828 6.309 -12.611 1.00 93.94 377 ALA A C 1
ATOM 2947 O O . ALA A 1 377 ? 6.734 6.243 -13.434 1.00 93.94 377 ALA A O 1
ATOM 2948 N N . GLN A 1 378 ? 4.847 7.214 -12.714 1.00 93.50 378 GLN A N 1
ATOM 2949 C CA . GLN A 1 378 ? 4.815 8.222 -13.781 1.00 93.50 378 GLN A CA 1
ATOM 2950 C C . GLN A 1 378 ? 6.006 9.184 -13.710 1.00 93.50 378 GLN A C 1
ATOM 2952 O O . GLN A 1 378 ? 6.634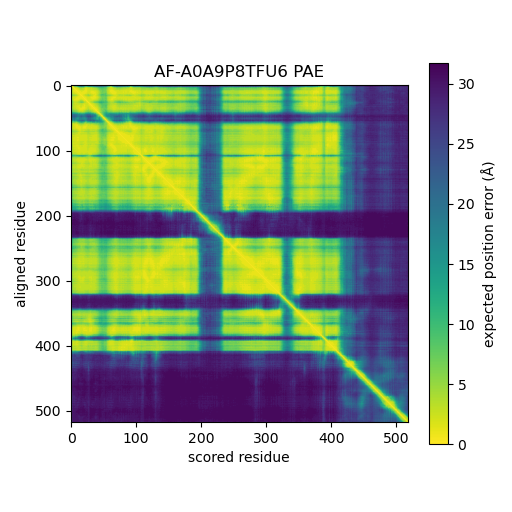 9.462 -14.732 1.00 93.50 378 GLN A O 1
ATOM 2957 N N . ILE A 1 379 ? 6.345 9.663 -12.509 1.00 89.94 379 ILE A N 1
ATOM 2958 C CA . ILE A 1 379 ? 7.505 10.541 -12.291 1.00 89.94 379 ILE A CA 1
ATOM 2959 C C . ILE A 1 379 ? 8.792 9.822 -12.711 1.00 89.94 379 ILE A C 1
ATOM 2961 O O . ILE A 1 379 ? 9.591 10.374 -13.467 1.00 89.94 379 ILE A O 1
ATOM 2965 N N . LEU A 1 380 ? 8.975 8.581 -12.256 1.00 87.38 380 LEU A N 1
ATOM 2966 C CA . LEU A 1 380 ? 10.152 7.777 -12.568 1.00 87.38 380 LEU A CA 1
ATOM 2967 C C . LEU A 1 380 ? 10.231 7.419 -14.051 1.00 87.38 380 LEU A C 1
ATOM 2969 O O . LEU A 1 380 ? 11.305 7.549 -14.625 1.00 87.38 380 LEU A O 1
ATOM 2973 N N . ALA A 1 381 ? 9.123 7.044 -14.693 1.00 88.62 381 ALA A N 1
ATOM 2974 C CA . ALA A 1 381 ? 9.090 6.748 -16.124 1.00 88.62 381 ALA A CA 1
ATOM 2975 C C . ALA A 1 381 ? 9.564 7.951 -16.956 1.00 88.62 381 ALA A C 1
ATOM 2977 O O . ALA A 1 381 ? 10.438 7.795 -17.810 1.00 88.62 381 ALA A O 1
ATOM 2978 N N . LYS A 1 382 ? 9.083 9.168 -16.644 1.00 86.19 382 LYS A N 1
ATOM 2979 C CA . LYS A 1 382 ? 9.572 10.399 -17.292 1.00 86.19 382 LYS A CA 1
ATOM 2980 C C . LYS A 1 382 ? 11.071 10.607 -17.091 1.00 86.19 382 LYS A C 1
ATOM 2982 O O . LYS A 1 382 ? 11.760 10.968 -18.037 1.00 86.19 382 LYS A O 1
ATOM 2987 N N . GLN A 1 383 ? 11.602 10.353 -15.897 1.00 79.44 383 GLN A N 1
ATOM 2988 C CA . GLN A 1 383 ? 13.040 10.498 -15.641 1.00 79.44 383 GLN A CA 1
ATOM 2989 C C . GLN A 1 383 ? 13.880 9.444 -16.375 1.00 79.44 383 GLN A C 1
ATOM 2991 O O . GLN A 1 383 ? 14.909 9.768 -16.963 1.00 79.44 383 GLN A O 1
ATOM 2996 N N . VAL A 1 384 ? 13.429 8.191 -16.359 1.00 78.00 384 VAL A N 1
ATOM 2997 C CA . VAL A 1 384 ? 14.160 7.031 -16.881 1.00 78.00 384 VAL A CA 1
ATOM 2998 C C . VAL A 1 384 ? 14.192 7.000 -18.410 1.00 78.00 384 VAL A C 1
ATOM 3000 O O . VAL A 1 384 ? 15.193 6.570 -18.983 1.00 78.00 384 VAL A O 1
ATOM 3003 N N . PHE A 1 385 ? 13.124 7.444 -19.077 1.00 78.50 385 PHE A N 1
ATOM 3004 C CA . PHE A 1 385 ? 13.004 7.340 -20.536 1.00 78.50 385 PHE A CA 1
ATOM 3005 C C . PHE A 1 385 ? 13.263 8.650 -21.300 1.00 78.50 385 PHE A C 1
ATOM 3007 O O . PHE A 1 385 ? 13.578 8.579 -22.489 1.00 78.50 385 PHE A O 1
ATOM 3014 N N . ASN A 1 386 ? 13.189 9.824 -20.652 1.00 71.75 386 ASN A N 1
ATOM 3015 C CA . ASN A 1 386 ? 13.514 11.107 -21.301 1.00 71.75 386 ASN A CA 1
ATOM 3016 C C . ASN A 1 386 ? 14.952 11.584 -21.056 1.00 71.75 386 ASN A C 1
ATOM 3018 O O . ASN A 1 386 ? 15.464 12.388 -21.834 1.00 71.75 386 ASN A O 1
ATOM 3022 N N . SER A 1 387 ? 15.611 11.151 -19.976 1.00 61.53 387 SER A N 1
ATOM 3023 C CA . SER A 1 387 ? 16.959 11.631 -19.661 1.00 61.53 387 SER A CA 1
ATOM 3024 C C . SER A 1 387 ? 18.010 10.939 -20.527 1.00 61.53 387 SER A C 1
ATOM 3026 O O . SER A 1 387 ? 18.168 9.722 -20.486 1.00 61.53 387 SER A O 1
ATOM 3028 N N . HIS A 1 388 ? 18.805 11.726 -21.258 1.00 53.12 388 HIS A N 1
ATOM 3029 C CA . HIS A 1 388 ? 19.989 11.232 -21.970 1.00 53.12 388 HIS A CA 1
ATOM 3030 C C . HIS A 1 388 ? 21.111 10.755 -21.025 1.00 53.12 388 HIS A C 1
ATOM 3032 O O . HIS A 1 388 ? 22.100 10.196 -21.499 1.00 53.12 388 HIS A O 1
ATOM 3038 N N . ALA A 1 389 ? 20.987 10.992 -19.712 1.00 46.16 389 ALA A N 1
ATOM 3039 C CA . ALA A 1 389 ? 22.115 10.976 -18.787 1.00 46.16 389 ALA A CA 1
ATOM 3040 C C . ALA A 1 389 ? 22.170 9.799 -17.793 1.00 46.16 389 ALA A C 1
ATOM 3042 O O . ALA A 1 389 ? 23.189 9.670 -17.116 1.00 46.16 389 ALA A O 1
ATOM 3043 N N . VAL A 1 390 ? 21.150 8.936 -17.640 1.00 47.88 390 VAL A N 1
ATOM 3044 C CA . VAL A 1 390 ? 21.162 7.983 -16.504 1.00 47.88 390 VAL A CA 1
ATOM 3045 C C . VAL A 1 390 ? 20.573 6.608 -16.838 1.00 47.88 390 VAL A C 1
ATOM 3047 O O . VAL A 1 390 ? 19.392 6.472 -17.134 1.00 47.88 390 VAL A O 1
ATOM 3050 N N . GLY A 1 391 ? 21.406 5.566 -16.731 1.00 56.19 391 GLY A N 1
ATOM 3051 C CA . GLY A 1 391 ? 21.046 4.158 -16.937 1.00 56.19 391 GLY A CA 1
ATOM 3052 C C . GLY A 1 391 ? 20.038 3.611 -15.922 1.00 56.19 391 GLY A C 1
ATOM 3053 O O . GLY A 1 391 ? 20.439 3.065 -14.895 1.00 56.19 391 GLY A O 1
ATOM 3054 N N . GLY A 1 392 ? 18.747 3.759 -16.233 1.00 61.16 392 GLY A N 1
ATOM 3055 C CA . GLY A 1 392 ? 17.618 3.148 -15.514 1.00 61.16 392 GLY A CA 1
ATOM 3056 C C . GLY A 1 392 ? 16.643 2.357 -16.405 1.00 61.16 392 GLY A C 1
ATOM 3057 O O . GLY A 1 392 ? 15.764 1.663 -15.896 1.00 61.16 392 GLY A O 1
ATOM 3058 N N . SER A 1 393 ? 16.758 2.454 -17.731 1.00 76.06 393 SER A N 1
ATOM 3059 C CA . SER A 1 393 ? 15.958 1.675 -18.683 1.00 76.06 393 SER A CA 1
ATOM 3060 C C . SER A 1 393 ? 16.791 0.527 -19.232 1.00 76.06 393 SER A C 1
ATOM 3062 O O . SER A 1 393 ? 17.997 0.659 -19.426 1.00 76.06 393 SER A O 1
ATOM 3064 N N . PHE A 1 394 ? 16.195 -0.655 -19.363 1.00 87.81 394 PHE A N 1
ATOM 3065 C CA . PHE A 1 394 ? 16.835 -1.812 -19.978 1.00 87.81 394 PHE A CA 1
ATOM 3066 C C . PHE A 1 394 ? 16.378 -1.824 -21.424 1.00 87.81 394 PHE A C 1
ATOM 3068 O O . PHE A 1 394 ? 15.176 -1.913 -21.679 1.00 87.81 394 PHE A O 1
ATOM 3075 N N . LEU A 1 395 ? 17.302 -1.627 -22.358 1.00 89.50 395 LEU A N 1
ATOM 3076 C CA . LEU A 1 395 ? 16.964 -1.530 -23.772 1.00 89.50 395 LEU A CA 1
ATOM 3077 C C . LEU A 1 395 ? 16.961 -2.910 -24.419 1.00 89.50 395 LEU A C 1
ATOM 3079 O O . LEU A 1 395 ? 17.635 -3.838 -23.968 1.00 89.50 395 LEU A O 1
ATOM 3083 N N . ARG A 1 396 ? 16.234 -3.033 -25.528 1.00 89.19 396 ARG A N 1
ATOM 3084 C CA . ARG A 1 396 ? 16.225 -4.258 -26.331 1.00 89.19 396 ARG A CA 1
ATOM 3085 C C . ARG A 1 396 ? 17.632 -4.654 -26.782 1.00 89.19 396 ARG A C 1
ATOM 3087 O O . ARG A 1 396 ? 17.947 -5.836 -26.774 1.00 89.19 396 ARG A O 1
ATOM 3094 N N . GLU A 1 397 ? 18.477 -3.689 -27.141 1.00 88.25 397 GLU A N 1
ATOM 3095 C CA . GLU A 1 397 ? 19.875 -3.945 -27.519 1.00 88.25 397 GLU A CA 1
ATOM 3096 C C . GLU A 1 397 ? 20.670 -4.569 -26.364 1.00 88.25 397 GLU A C 1
ATOM 3098 O O . GLU A 1 397 ? 21.323 -5.595 -26.553 1.00 88.25 397 GLU A O 1
ATOM 3103 N N . ASP A 1 398 ? 20.539 -4.015 -25.152 1.00 89.06 398 ASP A N 1
ATOM 3104 C CA . ASP A 1 398 ? 21.168 -4.565 -23.948 1.00 89.06 398 ASP A CA 1
ATOM 3105 C C . ASP A 1 398 ? 20.655 -5.975 -23.625 1.00 89.06 398 ASP A C 1
ATOM 3107 O O . ASP A 1 398 ? 21.430 -6.834 -23.200 1.00 89.06 398 ASP A O 1
ATOM 3111 N N . TYR A 1 399 ? 19.358 -6.230 -23.832 1.00 92.06 399 TYR A N 1
ATOM 3112 C CA . TYR A 1 399 ? 18.769 -7.558 -23.656 1.00 92.06 399 TYR A CA 1
ATOM 3113 C C . TYR A 1 399 ? 19.346 -8.579 -24.638 1.00 92.06 399 TYR A C 1
ATOM 3115 O O . TYR A 1 399 ? 19.630 -9.705 -24.242 1.00 92.06 399 TYR A O 1
ATOM 3123 N N . MET A 1 400 ? 19.547 -8.209 -25.905 1.00 91.75 400 MET A N 1
ATOM 3124 C CA . MET A 1 400 ? 20.117 -9.127 -26.901 1.00 91.75 400 MET A CA 1
ATOM 3125 C C . MET A 1 400 ? 21.567 -9.507 -26.576 1.00 91.75 400 MET A C 1
ATOM 3127 O O . MET A 1 400 ? 21.993 -10.612 -26.902 1.00 91.75 400 MET A O 1
ATOM 3131 N N . GLU A 1 401 ? 22.313 -8.617 -25.920 1.00 92.88 401 GLU A N 1
ATOM 3132 C CA . GLU A 1 401 ? 23.685 -8.883 -25.481 1.00 92.88 401 GLU A CA 1
ATOM 3133 C C . GLU A 1 401 ? 23.734 -9.701 -24.180 1.00 92.88 401 GLU A C 1
ATOM 3135 O O . GLU A 1 401 ? 24.481 -10.674 -24.075 1.00 92.88 401 GLU A O 1
ATOM 3140 N N . LYS A 1 402 ? 22.955 -9.297 -23.170 1.00 92.19 402 LYS A N 1
ATOM 3141 C CA . LYS A 1 402 ? 23.096 -9.785 -21.785 1.00 92.19 402 LYS A CA 1
ATOM 3142 C C . LYS A 1 402 ? 22.039 -10.816 -21.397 1.00 92.19 402 LYS A C 1
ATOM 3144 O O . LYS A 1 402 ? 22.177 -11.464 -20.364 1.00 92.19 402 LYS A O 1
ATOM 3149 N N . GLY A 1 403 ? 20.979 -10.965 -22.184 1.00 93.44 403 GLY A N 1
ATOM 3150 C CA . GLY A 1 403 ? 19.806 -11.758 -21.835 1.00 93.44 403 GLY A CA 1
ATOM 3151 C C . GLY A 1 403 ? 19.044 -11.206 -20.618 1.00 93.44 403 GLY A C 1
ATOM 3152 O O . GLY A 1 403 ? 19.267 -10.069 -20.192 1.00 93.44 403 GLY A O 1
ATOM 3153 N N . PRO A 1 404 ? 18.155 -12.014 -20.010 1.00 92.62 404 PRO A N 1
ATOM 3154 C CA . PRO A 1 404 ? 17.317 -11.592 -18.884 1.00 92.62 404 PRO A CA 1
ATOM 3155 C C . PRO A 1 404 ? 18.091 -11.079 -17.666 1.00 92.62 404 PRO A C 1
ATOM 3157 O O . PRO A 1 404 ? 17.656 -10.122 -17.032 1.00 92.62 404 PRO A O 1
ATOM 3160 N N . ILE A 1 405 ? 19.263 -11.656 -17.373 1.00 91.00 405 ILE A N 1
ATOM 3161 C CA . ILE A 1 405 ? 20.107 -11.270 -16.230 1.00 91.00 405 ILE A CA 1
ATOM 3162 C C . ILE A 1 405 ? 20.626 -9.826 -16.338 1.00 91.00 405 ILE A C 1
ATOM 3164 O O . ILE A 1 405 ? 20.959 -9.204 -15.329 1.00 91.00 405 ILE A O 1
ATOM 3168 N N . GLY A 1 406 ? 20.640 -9.253 -17.548 1.00 88.50 406 GLY A N 1
ATOM 3169 C CA . GLY A 1 406 ? 21.027 -7.863 -17.773 1.00 88.50 406 GLY A CA 1
ATOM 3170 C C . GLY A 1 406 ? 20.162 -6.846 -17.020 1.00 88.50 406 GLY A C 1
ATOM 3171 O O . GLY A 1 406 ? 20.651 -5.753 -16.736 1.00 88.50 406 GLY A O 1
ATOM 3172 N N . ILE A 1 407 ? 18.934 -7.205 -16.613 1.00 87.25 407 ILE A N 1
ATOM 3173 C CA . ILE A 1 407 ? 18.053 -6.321 -15.830 1.00 87.25 407 ILE A CA 1
ATOM 3174 C C . ILE A 1 407 ? 18.677 -5.908 -14.490 1.00 87.25 407 ILE A C 1
ATOM 3176 O O . ILE A 1 407 ? 18.478 -4.783 -14.033 1.00 87.25 407 ILE A O 1
ATOM 3180 N N . TRP A 1 408 ? 19.503 -6.772 -13.893 1.00 84.56 408 TRP A N 1
ATOM 3181 C CA . TRP A 1 408 ? 20.196 -6.487 -12.635 1.00 84.56 408 TRP A CA 1
ATOM 3182 C C . TRP A 1 408 ? 21.375 -5.549 -12.810 1.00 84.56 408 TRP A C 1
ATOM 3184 O O . TRP A 1 408 ? 21.812 -4.959 -11.836 1.00 84.56 408 TRP A O 1
ATOM 3194 N N . HIS A 1 409 ? 21.889 -5.383 -14.029 1.00 74.31 409 HIS A N 1
ATOM 3195 C CA . HIS A 1 409 ? 22.936 -4.404 -14.319 1.00 74.31 409 HIS A CA 1
ATOM 3196 C C . HIS A 1 409 ? 22.385 -2.975 -14.430 1.00 74.31 409 HIS A C 1
ATOM 3198 O O . HIS A 1 409 ? 23.153 -2.017 -14.540 1.00 74.31 409 HIS A O 1
ATOM 3204 N N . ASN A 1 410 ? 21.061 -2.821 -14.358 1.00 65.00 410 ASN A N 1
ATOM 3205 C CA . ASN A 1 410 ? 20.397 -1.533 -14.396 1.00 65.00 410 ASN A CA 1
ATOM 3206 C C . ASN A 1 410 ? 20.419 -0.835 -13.027 1.00 65.00 410 ASN A C 1
ATOM 3208 O O . ASN A 1 410 ? 20.165 -1.453 -11.987 1.00 65.00 410 ASN A O 1
ATOM 3212 N N . ARG A 1 411 ? 20.709 0.474 -13.002 1.00 51.72 411 ARG A N 1
ATOM 3213 C CA . ARG A 1 411 ? 21.043 1.197 -11.755 1.00 51.72 411 ARG A CA 1
ATOM 3214 C C . ARG A 1 411 ? 19.867 1.388 -10.792 1.00 51.72 411 ARG A C 1
ATOM 3216 O O . ARG A 1 411 ? 20.090 1.783 -9.655 1.00 51.72 411 ARG A O 1
ATOM 3223 N N . LEU A 1 412 ? 18.636 1.081 -11.208 1.00 53.41 412 LEU A N 1
ATOM 3224 C CA . LEU A 1 412 ? 17.467 1.058 -10.317 1.00 53.41 412 LEU A CA 1
ATOM 3225 C C . LEU A 1 412 ? 17.465 -0.153 -9.364 1.00 53.41 412 LEU A C 1
ATOM 3227 O O . LEU A 1 412 ? 16.879 -0.059 -8.289 1.00 53.41 412 LEU A O 1
ATOM 3231 N N . TYR A 1 413 ? 18.150 -1.252 -9.718 1.00 40.69 413 TYR A N 1
ATOM 3232 C CA . TYR A 1 413 ? 18.342 -2.432 -8.856 1.00 40.69 413 TYR A CA 1
ATOM 3233 C C . TYR A 1 413 ? 19.721 -2.475 -8.190 1.00 40.69 413 TYR A C 1
ATOM 3235 O O . TYR A 1 413 ? 19.853 -2.959 -7.065 1.00 40.69 413 TYR A O 1
ATOM 3243 N N . LEU A 1 414 ? 20.754 -1.935 -8.845 1.00 34.47 414 LEU A N 1
ATOM 3244 C CA . LEU A 1 414 ? 22.111 -1.837 -8.297 1.00 34.47 414 LEU A CA 1
ATOM 3245 C C . LEU A 1 414 ? 22.262 -0.655 -7.333 1.00 34.47 414 LEU A C 1
ATOM 3247 O O . LEU A 1 414 ? 23.069 0.250 -7.529 1.00 34.47 414 LEU A O 1
ATOM 3251 N N . ALA A 1 415 ? 21.550 -0.709 -6.214 1.00 37.81 415 ALA A N 1
ATOM 3252 C CA . ALA A 1 415 ? 21.914 0.042 -5.020 1.00 37.81 415 ALA A CA 1
ATOM 3253 C C . ALA A 1 415 ? 23.099 -0.644 -4.304 1.00 37.81 415 ALA A C 1
ATOM 3255 O O . ALA A 1 415 ? 22.991 -1.147 -3.188 1.00 37.81 415 ALA A O 1
ATOM 3256 N N . LYS A 1 416 ? 24.262 -0.670 -4.963 1.00 32.00 416 LYS A N 1
ATOM 3257 C CA . LYS A 1 416 ? 25.573 -0.703 -4.300 1.00 32.00 416 LYS A CA 1
ATOM 3258 C C . LYS A 1 416 ? 26.386 0.453 -4.868 1.00 32.00 416 LYS A C 1
ATOM 3260 O O . LYS A 1 416 ? 27.185 0.279 -5.777 1.00 32.00 416 LYS A O 1
ATOM 3265 N N . GLY A 1 417 ? 26.143 1.636 -4.315 1.00 31.17 417 GLY A N 1
ATOM 3266 C CA . GLY A 1 417 ? 26.890 2.850 -4.627 1.00 31.17 417 GLY A CA 1
ATOM 3267 C C . GLY A 1 417 ? 26.195 3.759 -5.637 1.00 31.17 417 GLY A C 1
ATOM 3268 O O . GLY A 1 417 ? 26.075 3.438 -6.813 1.00 31.17 417 GLY A O 1
ATOM 3269 N N . SER A 1 418 ? 25.825 4.944 -5.153 1.00 31.27 418 SER A N 1
ATOM 3270 C CA . SER A 1 418 ? 25.621 6.150 -5.963 1.00 31.27 418 SER A CA 1
ATOM 3271 C C . SER A 1 418 ? 24.290 6.271 -6.711 1.00 31.27 418 SER A C 1
ATOM 3273 O O . SER A 1 418 ? 24.257 6.445 -7.926 1.00 31.27 418 SER A O 1
ATOM 3275 N N . PHE A 1 419 ? 23.190 6.361 -5.957 1.00 35.38 419 PHE A N 1
ATOM 3276 C CA . PHE A 1 419 ? 22.118 7.283 -6.345 1.00 35.38 419 PHE A CA 1
ATOM 3277 C C . PHE A 1 419 ? 22.489 8.671 -5.806 1.00 35.38 419 PHE A C 1
ATOM 3279 O O . PHE A 1 419 ? 22.017 9.105 -4.760 1.00 35.38 419 PHE A O 1
ATOM 3286 N N . LEU A 1 420 ? 23.431 9.351 -6.462 1.00 31.78 420 LEU A N 1
ATOM 3287 C CA . LEU A 1 420 ? 23.669 10.761 -6.173 1.00 31.78 420 LEU A CA 1
ATOM 3288 C C . LEU A 1 420 ? 22.572 11.562 -6.885 1.00 31.78 420 LEU A C 1
ATOM 3290 O O . LEU A 1 420 ? 22.741 11.957 -8.034 1.00 31.78 420 LEU A O 1
ATOM 3294 N N . ILE A 1 421 ? 21.482 11.886 -6.177 1.00 40.88 421 ILE A N 1
ATOM 3295 C CA . ILE A 1 421 ? 20.710 13.122 -6.445 1.00 40.88 421 ILE A CA 1
ATOM 3296 C C . ILE A 1 421 ? 21.553 14.309 -5.956 1.00 40.88 421 ILE A C 1
ATOM 3298 O O . ILE A 1 421 ? 21.176 15.101 -5.101 1.00 40.88 421 ILE A O 1
ATOM 3302 N N . SER A 1 422 ? 22.779 14.384 -6.441 1.00 32.78 422 SER A N 1
ATOM 3303 C CA . SER A 1 422 ? 23.710 15.461 -6.185 1.00 32.78 422 SER A CA 1
ATOM 3304 C C . SER A 1 422 ? 24.271 15.770 -7.553 1.00 32.78 422 SER A C 1
ATOM 3306 O O . SER A 1 422 ? 24.934 14.911 -8.123 1.00 32.78 422 SER A O 1
ATOM 3308 N N . SER A 1 423 ? 23.942 16.955 -8.074 1.00 37.84 423 SER A N 1
ATOM 3309 C CA . SER A 1 423 ? 24.385 17.548 -9.351 1.00 37.84 423 SER A CA 1
ATOM 3310 C C . SER A 1 423 ? 23.475 17.489 -10.589 1.00 37.84 423 SER A C 1
ATOM 3312 O O . SER A 1 423 ? 23.913 17.923 -11.648 1.00 37.84 423 SER A O 1
ATOM 3314 N N . SER A 1 424 ? 22.188 17.125 -10.500 1.00 39.50 424 SER A N 1
ATOM 3315 C CA . SER A 1 424 ? 21.258 17.586 -11.551 1.00 39.50 424 SER A CA 1
ATOM 3316 C C . SER A 1 424 ? 20.791 19.003 -11.218 1.00 39.50 424 SER A C 1
ATOM 3318 O O . SER A 1 424 ? 19.873 19.210 -10.422 1.00 39.50 424 SER A O 1
ATOM 3320 N N . VAL A 1 425 ? 21.455 19.992 -11.817 1.00 43.78 425 VAL A N 1
ATOM 3321 C CA . VAL A 1 425 ? 21.004 21.393 -11.835 1.00 43.78 425 VAL A CA 1
ATOM 3322 C C . VAL A 1 425 ? 19.580 21.479 -12.415 1.00 43.78 425 VAL A C 1
ATOM 3324 O O . VAL A 1 425 ? 18.772 22.282 -11.956 1.00 43.78 425 VAL A O 1
ATOM 3327 N N . ASP A 1 426 ? 19.219 20.559 -13.316 1.00 43.53 426 ASP A N 1
ATOM 3328 C CA . ASP A 1 426 ? 17.889 20.461 -13.926 1.00 43.53 426 ASP A CA 1
ATOM 3329 C C . ASP A 1 426 ? 16.791 20.022 -12.946 1.00 43.53 426 ASP A C 1
ATOM 3331 O O . ASP A 1 426 ? 15.667 20.517 -13.029 1.00 43.53 426 ASP A O 1
ATOM 3335 N N . PHE A 1 427 ? 17.099 19.161 -11.967 1.00 45.31 427 PHE A N 1
ATOM 3336 C CA . PHE A 1 427 ? 16.148 18.766 -10.917 1.00 45.31 427 PHE A CA 1
ATOM 3337 C C . PHE A 1 427 ? 15.758 19.954 -10.029 1.00 45.31 427 PHE A C 1
ATOM 3339 O O . PHE A 1 427 ? 14.574 20.188 -9.763 1.00 45.31 427 PHE A O 1
ATOM 3346 N N . TRP A 1 428 ? 16.751 20.745 -9.612 1.00 44.22 428 TRP A N 1
ATOM 3347 C CA . TRP A 1 428 ? 16.507 21.959 -8.837 1.00 44.22 428 TRP A CA 1
ATOM 3348 C C . TRP A 1 428 ? 15.836 23.039 -9.688 1.00 44.22 428 TRP A C 1
ATOM 3350 O O . TRP A 1 428 ? 14.890 23.662 -9.213 1.00 44.22 428 TRP A O 1
ATOM 3360 N N . ASN A 1 429 ? 16.218 23.195 -10.958 1.00 44.22 429 ASN A N 1
ATOM 3361 C CA . ASN A 1 429 ? 15.566 24.128 -11.878 1.00 44.22 429 ASN A CA 1
ATOM 3362 C C . ASN A 1 429 ? 14.101 23.766 -12.153 1.00 44.22 429 ASN A C 1
ATOM 3364 O O . ASN A 1 429 ? 13.268 24.665 -12.226 1.00 44.22 429 ASN A O 1
ATOM 3368 N N . LEU A 1 430 ? 13.746 22.480 -12.232 1.00 44.88 430 LEU A N 1
ATOM 3369 C CA . LEU A 1 430 ? 12.359 22.026 -12.380 1.00 44.88 430 LEU A CA 1
ATOM 3370 C C . LEU A 1 430 ? 11.517 22.348 -11.131 1.00 44.88 430 LEU A C 1
ATOM 3372 O O . LEU A 1 430 ? 10.383 22.819 -11.246 1.00 44.88 430 LEU A O 1
ATOM 3376 N N . LEU A 1 431 ? 12.074 22.136 -9.934 1.00 39.94 431 LEU A N 1
ATOM 3377 C CA . LEU A 1 431 ? 11.409 22.455 -8.663 1.00 39.94 431 LEU A CA 1
ATOM 3378 C C . LEU A 1 431 ? 11.293 23.969 -8.417 1.00 39.94 431 LEU A C 1
ATOM 3380 O O . LEU A 1 431 ? 10.274 24.426 -7.897 1.00 39.94 431 LEU A O 1
ATOM 3384 N N . ILE A 1 432 ? 12.302 24.748 -8.814 1.00 45.59 432 ILE A N 1
ATOM 3385 C CA . ILE A 1 432 ? 12.314 26.217 -8.724 1.00 45.59 432 ILE A CA 1
ATOM 3386 C 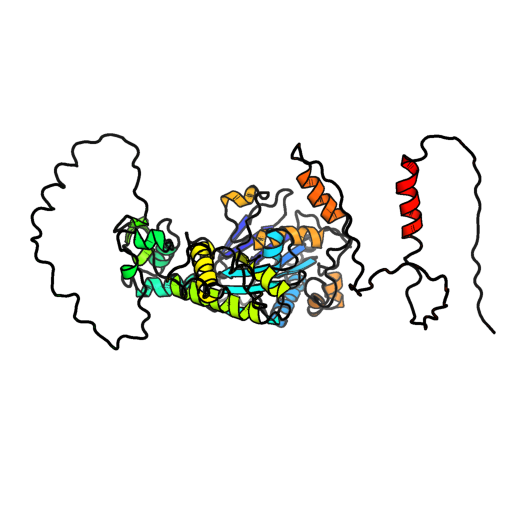C . ILE A 1 432 ? 11.353 26.825 -9.757 1.00 45.59 432 ILE A C 1
ATOM 3388 O O . ILE A 1 432 ? 10.549 27.687 -9.404 1.00 45.59 432 ILE A O 1
ATOM 3392 N N . SER A 1 433 ? 11.345 26.309 -10.990 1.00 43.81 433 SER A N 1
ATOM 3393 C CA . SER A 1 433 ? 10.410 26.685 -12.063 1.00 43.81 433 SER A CA 1
ATOM 3394 C C . SER A 1 433 ? 8.946 26.536 -11.635 1.00 43.81 433 SER A C 1
ATOM 3396 O O . SER A 1 433 ? 8.129 27.421 -11.887 1.00 43.81 433 SER A O 1
ATOM 3398 N N . ARG A 1 434 ? 8.611 25.473 -10.889 1.00 40.19 434 ARG A N 1
ATOM 3399 C CA . ARG A 1 434 ? 7.243 25.260 -10.385 1.00 40.19 434 ARG A CA 1
ATOM 3400 C C . ARG A 1 434 ? 6.896 26.026 -9.101 1.00 40.19 434 ARG A C 1
ATOM 3402 O O . ARG A 1 434 ? 5.714 26.124 -8.784 1.00 40.19 434 ARG A O 1
ATOM 3409 N N . LYS A 1 435 ? 7.873 26.598 -8.384 1.00 37.69 435 LYS A N 1
ATOM 3410 C CA . LYS A 1 435 ? 7.652 27.481 -7.215 1.00 37.69 435 LYS A CA 1
ATOM 3411 C C . LYS A 1 435 ? 7.635 28.978 -7.558 1.00 37.69 435 LYS A C 1
ATOM 3413 O O . LYS A 1 435 ? 7.209 29.774 -6.726 1.00 37.69 435 LYS A O 1
ATOM 3418 N N . ALA A 1 436 ? 8.032 29.365 -8.771 1.00 36.25 436 ALA A N 1
ATOM 3419 C CA . ALA A 1 436 ? 8.071 30.761 -9.221 1.00 36.25 436 ALA A CA 1
ATOM 3420 C C . ALA A 1 436 ? 6.691 31.380 -9.545 1.00 36.25 436 ALA A C 1
ATOM 3422 O O . ALA A 1 436 ? 6.612 32.541 -9.935 1.00 36.25 436 ALA A O 1
ATOM 3423 N N . THR A 1 437 ? 5.591 30.644 -9.368 1.00 35.19 437 THR A N 1
ATOM 3424 C CA . THR A 1 437 ? 4.221 31.124 -9.632 1.00 35.19 437 THR A CA 1
ATOM 3425 C C . THR A 1 437 ? 3.487 31.661 -8.398 1.00 35.19 437 THR A C 1
ATOM 3427 O O . THR A 1 437 ? 2.296 31.953 -8.482 1.00 35.19 437 THR A O 1
ATOM 3430 N N . VAL A 1 438 ? 4.177 31.863 -7.267 1.00 31.62 438 VAL A N 1
ATOM 3431 C CA . VAL A 1 438 ? 3.622 32.567 -6.097 1.00 31.62 438 VAL A CA 1
ATOM 3432 C C . VAL A 1 438 ? 4.356 33.902 -5.904 1.00 31.62 438 VAL A C 1
ATOM 3434 O O . VAL A 1 438 ? 5.543 33.894 -5.572 1.00 31.62 438 VAL A O 1
ATOM 3437 N N . PRO A 1 439 ? 3.694 35.061 -6.083 1.00 27.59 439 PRO A N 1
ATOM 3438 C CA . PRO A 1 439 ? 4.319 36.354 -5.820 1.00 27.59 439 PRO A CA 1
ATOM 3439 C C . PRO A 1 439 ? 4.546 36.522 -4.310 1.00 27.59 439 PRO A C 1
ATOM 3441 O O . PRO A 1 439 ? 3.576 36.561 -3.555 1.00 27.59 439 PRO A O 1
ATOM 3444 N N . GLY A 1 440 ? 5.805 36.637 -3.861 1.00 35.78 440 GLY A N 1
ATOM 3445 C CA . GLY A 1 440 ? 6.106 37.137 -2.508 1.00 35.78 440 GLY A CA 1
ATOM 3446 C C . GLY A 1 440 ? 7.241 36.499 -1.699 1.00 35.78 440 GLY A C 1
ATOM 3447 O O . GLY A 1 440 ? 7.444 36.937 -0.571 1.00 35.78 440 GLY A O 1
ATOM 3448 N N . LEU A 1 441 ? 8.007 35.521 -2.201 1.00 31.75 441 LEU A N 1
ATOM 3449 C CA . LEU A 1 441 ? 9.156 34.981 -1.450 1.00 31.75 441 LEU A CA 1
ATOM 3450 C C . LEU A 1 441 ? 10.507 35.416 -2.038 1.00 31.75 441 LEU A C 1
ATOM 3452 O O . LEU A 1 441 ? 10.970 34.874 -3.037 1.00 31.75 441 LEU A O 1
ATOM 3456 N N . ASN A 1 442 ? 11.171 36.354 -1.356 1.00 29.88 442 ASN A N 1
ATOM 3457 C CA . ASN A 1 442 ? 12.606 36.605 -1.501 1.00 29.88 442 ASN A CA 1
ATOM 3458 C C . ASN A 1 442 ? 13.384 35.429 -0.883 1.00 29.88 442 ASN A C 1
ATOM 3460 O O . ASN A 1 442 ? 13.382 35.272 0.338 1.00 29.88 442 ASN A O 1
ATOM 3464 N N . LEU A 1 443 ? 14.057 34.612 -1.700 1.00 32.66 443 LEU A N 1
ATOM 3465 C CA . LEU A 1 443 ? 14.991 33.589 -1.217 1.00 32.66 443 LEU A CA 1
ATOM 3466 C C . LEU A 1 443 ? 16.417 34.157 -1.153 1.00 32.66 443 LEU A C 1
ATOM 3468 O O . LEU A 1 443 ? 17.047 34.409 -2.178 1.00 32.66 443 LEU A O 1
ATOM 3472 N N . PHE A 1 444 ? 16.935 34.312 0.066 1.00 26.84 444 PHE A N 1
ATOM 3473 C CA . PHE A 1 444 ? 18.371 34.394 0.337 1.00 26.84 444 PHE A CA 1
ATOM 3474 C C . PHE A 1 444 ? 19.005 33.017 0.067 1.00 26.84 444 PHE A C 1
ATOM 3476 O O . PHE A 1 444 ? 18.547 32.003 0.592 1.00 26.84 444 PHE A O 1
ATOM 3483 N N . PHE A 1 445 ? 20.050 32.977 -0.759 1.00 27.03 445 PHE A N 1
ATOM 3484 C CA . PHE A 1 445 ? 20.810 31.766 -1.076 1.00 27.03 445 PHE A CA 1
ATOM 3485 C C . PHE A 1 445 ? 21.782 31.409 0.064 1.00 27.03 445 PHE A C 1
ATOM 3487 O O . PHE A 1 445 ? 22.661 32.201 0.394 1.00 27.03 445 PHE A O 1
ATOM 3494 N N . CYS A 1 446 ? 21.685 30.191 0.607 1.00 24.00 446 CYS A N 1
ATOM 3495 C CA . CYS A 1 446 ? 22.754 29.551 1.382 1.00 24.00 446 CYS A CA 1
ATOM 3496 C C . CYS A 1 446 ? 23.314 28.372 0.576 1.00 24.00 446 CYS A C 1
ATOM 3498 O O . CYS A 1 446 ? 22.612 27.395 0.327 1.00 24.00 446 CYS A O 1
ATOM 3500 N N . VAL A 1 447 ? 24.585 28.466 0.182 1.00 26.58 447 VAL A N 1
ATOM 3501 C CA . VAL A 1 447 ? 25.360 27.369 -0.412 1.00 26.58 447 VAL A CA 1
ATOM 3502 C C . VAL A 1 447 ? 26.035 26.597 0.724 1.00 26.58 447 VAL A C 1
ATOM 3504 O O . VAL A 1 447 ? 26.860 27.150 1.447 1.00 26.58 447 VAL A O 1
ATOM 3507 N N . LEU A 1 448 ? 25.670 25.325 0.894 1.00 25.91 448 LEU A N 1
ATOM 3508 C CA . LEU A 1 448 ? 26.312 24.385 1.817 1.00 25.91 448 LEU A CA 1
ATOM 3509 C C . LEU A 1 448 ? 27.404 23.621 1.057 1.00 25.91 448 LEU A C 1
ATOM 3511 O O . LEU A 1 448 ? 27.107 22.755 0.238 1.00 25.91 448 LEU A O 1
ATOM 3515 N N . ILE A 1 449 ? 28.667 23.943 1.339 1.00 27.75 449 ILE A N 1
ATOM 3516 C CA . ILE A 1 449 ? 29.815 23.107 0.978 1.00 27.75 449 ILE A CA 1
ATOM 3517 C C . ILE A 1 449 ? 29.975 22.067 2.091 1.00 27.75 449 ILE A C 1
ATOM 3519 O O . ILE A 1 449 ? 30.177 22.415 3.253 1.00 27.75 449 ILE A O 1
ATOM 3523 N N . SER A 1 450 ? 29.870 20.785 1.744 1.00 24.89 450 SER A N 1
ATOM 3524 C CA . SER A 1 450 ? 30.231 19.681 2.632 1.00 24.89 450 SER A CA 1
ATOM 3525 C C . SER A 1 450 ? 31.753 19.531 2.635 1.00 24.89 450 SER A C 1
ATOM 3527 O O . SER A 1 450 ? 32.334 19.111 1.637 1.00 24.89 450 SER A O 1
ATOM 3529 N N . VAL A 1 451 ? 32.399 19.876 3.750 1.00 28.69 451 VAL A N 1
ATOM 3530 C CA . VAL A 1 451 ? 33.757 19.417 4.072 1.00 28.69 451 VAL A CA 1
ATOM 3531 C C . VAL A 1 451 ? 33.667 18.622 5.371 1.00 28.69 451 VAL A C 1
ATOM 3533 O O . VAL A 1 451 ? 33.019 19.048 6.326 1.00 28.69 451 VAL A O 1
ATOM 3536 N N . GLY A 1 452 ? 34.237 17.419 5.359 1.00 25.88 452 GLY A N 1
ATOM 3537 C CA . GLY A 1 452 ? 34.131 16.438 6.432 1.00 25.88 452 GLY A CA 1
ATOM 3538 C C . GLY A 1 452 ? 34.830 16.828 7.739 1.00 25.88 452 GLY A C 1
ATOM 3539 O O . GLY A 1 452 ? 35.822 17.546 7.742 1.00 25.88 452 GLY A O 1
ATOM 3540 N N . SER A 1 453 ? 34.308 16.235 8.818 1.00 26.12 453 SER A N 1
ATOM 3541 C CA . SER A 1 453 ? 34.900 16.014 10.151 1.00 26.12 453 SER A CA 1
ATOM 3542 C C . SER A 1 453 ? 35.244 17.239 11.027 1.00 26.12 453 SER A C 1
ATOM 3544 O O . SER A 1 453 ? 36.151 17.999 10.703 1.00 26.12 453 SER A O 1
ATOM 3546 N N . PRO A 1 454 ? 34.623 17.389 12.220 1.00 29.64 454 PRO A N 1
ATOM 3547 C CA . PRO A 1 454 ? 34.993 18.424 13.178 1.00 29.64 454 PRO A CA 1
ATOM 3548 C C . PRO A 1 454 ? 36.119 17.930 14.101 1.00 29.64 454 PRO A C 1
ATOM 3550 O O . PRO A 1 454 ? 35.881 17.214 15.073 1.00 29.64 454 PRO A O 1
ATOM 3553 N N . GLY A 1 455 ? 37.358 18.324 13.808 1.00 25.97 455 GLY A N 1
ATOM 3554 C CA . GLY A 1 455 ? 38.470 18.261 14.758 1.00 25.97 455 GLY A CA 1
ATOM 3555 C C . GLY A 1 455 ? 38.545 19.561 15.557 1.00 25.97 455 GLY A C 1
ATOM 3556 O O . GLY A 1 455 ? 38.673 20.636 14.981 1.00 25.97 455 GLY A O 1
ATOM 3557 N N . TRP A 1 456 ? 38.432 19.472 16.880 1.00 27.81 456 TRP A N 1
ATOM 3558 C CA . TRP A 1 456 ? 38.529 20.610 17.793 1.00 27.81 456 TRP A CA 1
ATOM 3559 C C . TRP A 1 456 ? 39.947 21.193 17.787 1.00 27.81 456 TRP A C 1
ATOM 3561 O O . TRP A 1 456 ? 40.879 20.485 18.153 1.00 27.81 456 TRP A O 1
ATOM 3571 N N . PHE A 1 457 ? 40.100 22.485 17.489 1.00 25.00 457 PHE A N 1
ATOM 3572 C CA . PHE A 1 457 ? 41.253 23.266 17.944 1.00 25.00 457 PHE A CA 1
ATOM 3573 C C . PHE A 1 457 ? 40.808 24.662 18.394 1.00 25.00 457 PHE A C 1
ATOM 3575 O O . PHE A 1 457 ? 40.290 25.464 17.620 1.00 25.00 457 PHE A O 1
ATOM 3582 N N . LEU A 1 458 ? 40.992 24.909 19.693 1.00 25.44 458 LEU A N 1
ATOM 3583 C CA . LEU A 1 458 ? 40.909 26.210 20.349 1.00 25.44 458 LEU A CA 1
ATOM 3584 C C . LEU A 1 458 ? 42.024 27.114 19.813 1.00 25.44 458 LEU A C 1
ATOM 3586 O O . LEU A 1 458 ? 43.193 26.733 19.823 1.00 25.44 458 LEU A O 1
ATOM 3590 N N . ALA A 1 459 ? 41.660 28.314 19.369 1.00 23.70 459 ALA A N 1
ATOM 3591 C CA . ALA A 1 459 ? 42.611 29.349 18.995 1.00 23.70 459 ALA A CA 1
ATOM 3592 C C . ALA A 1 459 ? 43.253 29.965 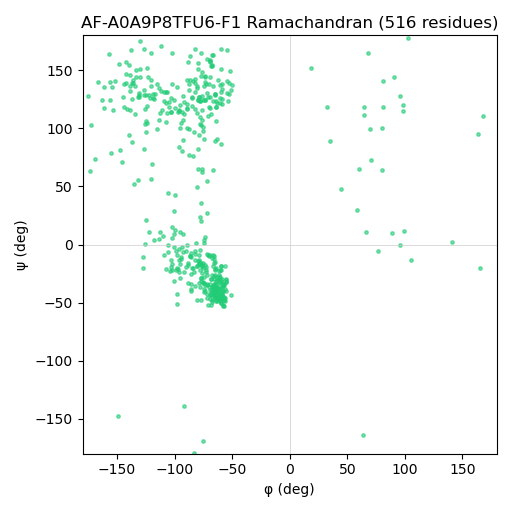20.251 1.00 23.70 459 ALA A C 1
ATOM 3594 O O . ALA A 1 459 ? 42.547 30.505 21.102 1.00 23.70 459 ALA A O 1
ATOM 3595 N N . SER A 1 460 ? 44.584 29.938 20.320 1.00 24.77 460 SER A N 1
ATOM 3596 C CA . SER A 1 460 ? 45.388 30.872 21.117 1.00 24.77 460 SER A CA 1
ATOM 3597 C C . SER A 1 460 ? 46.332 31.621 20.169 1.00 24.77 460 SER A C 1
ATOM 3599 O O . SER A 1 460 ? 46.814 31.015 19.208 1.00 24.77 460 SER A O 1
ATOM 3601 N N . PRO A 1 461 ? 46.563 32.928 20.381 1.00 30.66 461 PRO A N 1
ATOM 3602 C CA . PRO A 1 461 ? 47.343 33.758 19.475 1.00 30.66 461 PRO A CA 1
ATOM 3603 C C . PRO A 1 461 ? 48.844 33.547 19.708 1.00 30.66 461 PRO A C 1
ATOM 3605 O O . PRO A 1 461 ? 49.253 33.202 20.810 1.00 30.66 461 PRO A O 1
ATOM 3608 N N . GLU A 1 462 ? 49.636 33.835 18.673 1.00 27.11 462 GLU A N 1
ATOM 3609 C CA . GLU A 1 462 ? 51.108 33.815 18.643 1.00 27.11 462 GLU A CA 1
ATOM 3610 C C . GLU A 1 462 ? 51.746 32.424 18.475 1.00 27.11 462 GLU A C 1
ATOM 3612 O O . GLU A 1 462 ? 51.909 31.673 19.425 1.00 27.11 462 GLU A O 1
ATOM 3617 N N . LEU A 1 463 ? 52.173 32.102 17.247 1.00 26.11 463 LEU A N 1
ATOM 3618 C CA . LEU A 1 463 ? 53.575 31.787 16.937 1.00 26.11 463 LEU A CA 1
ATOM 3619 C C . LEU A 1 463 ? 53.763 31.581 15.422 1.00 26.11 463 LEU A C 1
ATOM 3621 O O . LEU A 1 463 ? 53.071 30.798 14.778 1.00 26.11 463 LEU A O 1
ATOM 3625 N N . ASN A 1 464 ? 54.743 32.300 14.880 1.00 31.41 464 ASN A N 1
ATOM 3626 C CA . ASN A 1 464 ? 55.267 32.205 13.522 1.00 31.41 464 ASN A CA 1
ATOM 3627 C C . ASN A 1 464 ? 56.196 30.983 13.437 1.00 31.41 464 ASN A C 1
ATOM 3629 O O . ASN A 1 464 ? 57.317 31.070 13.933 1.00 31.41 464 ASN A O 1
ATOM 3633 N N . VAL A 1 465 ? 55.764 29.865 12.848 1.00 27.02 465 VAL A N 1
ATOM 3634 C CA . VAL A 1 465 ? 56.656 28.752 12.468 1.00 27.02 465 VAL A CA 1
ATOM 3635 C C . VAL A 1 465 ? 56.032 27.993 11.287 1.00 27.02 465 VAL A C 1
ATOM 3637 O O . VAL A 1 465 ? 54.968 27.398 11.431 1.00 27.02 465 VAL A O 1
ATOM 3640 N N . GLU A 1 466 ? 56.687 28.001 10.122 1.00 30.31 466 GLU A N 1
ATOM 3641 C CA . GLU A 1 466 ? 56.440 27.010 9.063 1.00 30.31 466 GLU A CA 1
ATOM 3642 C C . GLU A 1 466 ? 56.791 25.607 9.574 1.00 30.31 466 GLU A C 1
ATOM 3644 O O . GLU A 1 466 ? 57.834 25.427 10.209 1.00 30.31 466 GLU A O 1
ATOM 3649 N N . PRO A 1 467 ? 56.011 24.581 9.201 1.00 31.61 467 PRO A N 1
ATOM 3650 C CA . PRO A 1 467 ? 56.701 23.391 8.727 1.00 31.61 467 PRO A CA 1
ATOM 3651 C C . PRO A 1 467 ? 56.056 22.742 7.500 1.00 31.61 467 PRO A C 1
ATOM 3653 O O . PRO A 1 467 ? 54.840 22.673 7.331 1.00 31.61 467 PRO A O 1
ATOM 3656 N N . ALA A 1 468 ? 56.950 22.204 6.676 1.00 27.22 468 ALA A N 1
ATOM 3657 C CA . ALA A 1 468 ? 56.691 21.268 5.602 1.00 27.22 468 ALA A CA 1
ATOM 3658 C C . ALA A 1 468 ? 55.842 20.068 6.059 1.00 27.22 468 ALA A C 1
ATOM 3660 O O . ALA A 1 468 ? 56.113 19.456 7.093 1.00 27.22 468 ALA A O 1
ATOM 3661 N N . LEU A 1 469 ? 54.874 19.684 5.224 1.00 23.77 469 LEU A N 1
ATOM 3662 C CA . LEU A 1 469 ? 54.181 18.400 5.290 1.00 23.77 469 LEU A CA 1
ATOM 3663 C C . LEU A 1 469 ? 54.315 17.695 3.939 1.00 23.77 469 LEU A C 1
ATOM 3665 O O . LEU A 1 469 ? 53.686 18.046 2.944 1.00 23.77 469 LEU A O 1
ATOM 3669 N N . THR A 1 470 ? 55.188 16.696 3.938 1.00 23.98 470 THR A N 1
ATOM 3670 C CA . THR A 1 470 ? 55.310 15.626 2.954 1.00 23.98 470 THR A CA 1
ATOM 3671 C C . THR A 1 470 ? 54.006 14.828 2.904 1.00 23.98 470 THR A C 1
ATOM 3673 O O . THR A 1 470 ? 53.611 14.239 3.909 1.00 23.98 470 THR A O 1
ATOM 3676 N N . PHE A 1 471 ? 53.368 14.748 1.735 1.00 24.78 471 PHE A N 1
ATOM 3677 C CA . PHE A 1 471 ? 52.318 13.765 1.464 1.00 24.78 471 PHE A CA 1
ATOM 3678 C C . PHE A 1 471 ? 52.848 12.692 0.515 1.00 24.78 471 PHE A C 1
ATOM 3680 O O . PHE A 1 471 ? 53.333 12.979 -0.577 1.00 24.78 471 PHE A O 1
ATOM 3687 N N . GLY A 1 472 ? 52.788 11.448 0.994 1.00 23.38 472 GLY A N 1
ATOM 3688 C CA . GLY A 1 472 ? 53.057 10.246 0.220 1.00 23.38 472 GLY A CA 1
ATOM 3689 C C . GLY A 1 472 ? 51.971 10.007 -0.826 1.00 23.38 472 GLY A C 1
ATOM 3690 O O . GLY A 1 472 ? 50.794 10.281 -0.610 1.00 23.38 472 GLY A O 1
ATOM 3691 N N . VAL A 1 473 ? 52.428 9.505 -1.963 1.00 24.92 473 VAL A N 1
ATOM 3692 C CA . VAL A 1 473 ? 51.711 9.279 -3.216 1.00 24.92 473 VAL A CA 1
ATOM 3693 C C . VAL A 1 473 ? 50.604 8.227 -3.058 1.00 24.92 473 VAL A C 1
ATOM 3695 O O . VAL A 1 473 ? 50.875 7.110 -2.620 1.00 24.92 473 VAL A O 1
ATOM 3698 N N . SER A 1 474 ? 49.382 8.548 -3.494 1.00 25.06 474 SER A N 1
ATOM 3699 C CA . SER A 1 474 ? 48.421 7.556 -3.995 1.00 25.06 474 SER A CA 1
ATOM 3700 C C . SER A 1 474 ? 47.858 8.038 -5.328 1.00 25.06 474 SER A C 1
ATOM 3702 O O . SER A 1 474 ? 47.400 9.172 -5.444 1.00 25.06 474 SER A O 1
ATOM 3704 N N . GLU A 1 475 ? 47.954 7.166 -6.319 1.00 31.62 475 GLU A N 1
ATOM 3705 C CA . GLU A 1 475 ? 47.735 7.402 -7.740 1.00 31.62 475 GLU A CA 1
ATOM 3706 C C . GLU A 1 475 ? 46.282 7.727 -8.139 1.00 31.62 475 GLU A C 1
ATOM 3708 O O . GLU A 1 475 ? 45.326 7.243 -7.538 1.00 31.62 475 GLU A O 1
ATOM 3713 N N . LEU A 1 476 ? 46.193 8.464 -9.257 1.00 29.72 476 LEU A N 1
ATOM 3714 C CA . LEU A 1 476 ? 45.053 8.716 -10.149 1.00 29.72 476 LEU A CA 1
ATOM 3715 C C . LEU A 1 476 ? 43.894 9.587 -9.630 1.00 29.72 476 LEU A C 1
ATOM 3717 O O . LEU A 1 476 ? 42.945 9.079 -9.044 1.00 29.72 476 LEU A O 1
ATOM 3721 N N . LEU A 1 477 ? 43.906 10.872 -10.021 1.00 29.17 477 LEU A N 1
ATOM 3722 C CA . LEU A 1 477 ? 42.754 11.604 -10.590 1.00 29.17 477 LEU A CA 1
ATOM 3723 C C . LEU A 1 477 ? 43.182 13.010 -11.082 1.00 29.17 477 LEU A C 1
ATOM 3725 O O . LEU A 1 477 ? 42.690 14.025 -10.600 1.00 29.17 477 LEU A O 1
ATOM 3729 N N . ASP A 1 478 ? 44.071 13.086 -12.077 1.00 32.72 478 ASP A N 1
ATOM 3730 C CA . ASP A 1 478 ? 44.341 14.341 -12.797 1.00 32.72 478 ASP A CA 1
ATOM 3731 C C . ASP A 1 478 ? 43.646 14.320 -14.163 1.00 32.72 478 ASP A C 1
ATOM 3733 O O . ASP A 1 478 ? 43.965 13.510 -15.032 1.00 32.72 478 ASP A O 1
ATOM 3737 N N . GLY A 1 479 ? 42.658 15.203 -14.344 1.00 33.19 479 GLY A N 1
ATOM 3738 C CA . GLY A 1 479 ? 42.001 15.408 -15.641 1.00 33.19 479 GLY A CA 1
ATOM 3739 C C . GLY A 1 479 ? 40.678 16.181 -15.626 1.00 33.19 479 GLY A C 1
ATOM 3740 O O . GLY A 1 479 ? 40.300 16.736 -16.651 1.00 33.19 479 GLY A O 1
ATOM 3741 N N . VAL A 1 480 ? 39.974 16.277 -14.491 1.00 31.58 480 VAL A N 1
ATOM 3742 C CA . VAL A 1 480 ? 38.626 16.900 -14.450 1.00 31.58 480 VAL A CA 1
ATOM 3743 C C . VAL A 1 480 ? 38.613 18.274 -13.765 1.00 31.58 480 VAL A C 1
ATOM 3745 O O . VAL A 1 480 ? 37.746 19.100 -14.043 1.00 31.58 480 VAL A O 1
ATOM 3748 N N . PHE A 1 481 ? 39.608 18.584 -12.931 1.00 28.89 481 PHE A N 1
ATOM 3749 C CA . PHE A 1 481 ? 39.591 19.814 -12.130 1.00 28.89 481 PHE A CA 1
ATOM 3750 C C . PHE A 1 481 ? 39.953 21.096 -12.899 1.00 28.89 481 PHE A C 1
ATOM 3752 O O . PHE A 1 481 ? 39.539 22.178 -12.489 1.00 28.89 481 PHE A O 1
ATOM 3759 N N . LEU A 1 482 ? 40.658 21.008 -14.036 1.00 29.17 482 LEU A N 1
ATOM 3760 C CA . LEU A 1 482 ? 41.064 22.206 -14.788 1.00 29.17 482 LEU A CA 1
ATOM 3761 C C . LEU A 1 482 ? 39.989 22.756 -15.743 1.00 29.17 482 LEU A C 1
ATOM 3763 O O . LEU A 1 482 ? 40.050 23.929 -16.102 1.00 29.17 482 LEU A O 1
ATOM 3767 N N . ILE A 1 483 ? 38.991 21.957 -16.135 1.00 34.06 483 ILE A N 1
ATOM 3768 C CA . ILE A 1 483 ? 37.952 22.398 -17.087 1.00 34.06 483 ILE A CA 1
ATOM 3769 C C . ILE A 1 483 ? 36.854 23.198 -16.367 1.00 34.06 483 ILE A C 1
ATOM 3771 O O . ILE A 1 483 ? 36.375 24.206 -16.882 1.00 34.06 483 ILE A O 1
ATOM 3775 N N . LEU A 1 484 ? 36.525 22.824 -15.126 1.00 32.34 484 LEU A N 1
ATOM 3776 C CA . LEU A 1 484 ? 35.471 23.483 -14.347 1.00 32.34 484 LEU A CA 1
ATOM 3777 C C . LEU A 1 484 ? 35.854 24.893 -13.865 1.00 32.34 484 LEU A C 1
ATOM 3779 O O . LEU A 1 484 ? 34.977 25.738 -13.707 1.00 32.34 484 LEU A O 1
ATOM 3783 N N . ALA A 1 485 ? 37.146 25.186 -13.685 1.00 33.09 485 ALA A N 1
ATOM 3784 C CA . ALA A 1 485 ? 37.596 26.521 -13.283 1.00 33.09 485 ALA A CA 1
ATOM 3785 C C . ALA A 1 485 ? 37.531 27.548 -14.434 1.00 33.09 485 ALA A C 1
ATOM 3787 O O . ALA A 1 485 ? 37.259 28.725 -14.195 1.00 33.09 485 ALA A O 1
ATOM 3788 N N . GLY A 1 486 ? 37.740 27.110 -15.682 1.00 33.03 486 GLY A N 1
ATOM 3789 C CA . GLY A 1 486 ? 37.758 27.990 -16.857 1.00 33.03 486 GLY A CA 1
ATOM 3790 C C . GLY A 1 486 ? 36.373 28.493 -17.274 1.00 33.03 486 GLY A C 1
ATOM 3791 O O . GLY A 1 486 ? 36.218 29.668 -17.606 1.00 33.03 486 GLY A O 1
ATOM 3792 N N . GLU A 1 487 ? 35.349 27.636 -17.212 1.00 37.59 487 GLU A N 1
ATOM 3793 C CA . GLU A 1 487 ? 33.972 28.035 -17.544 1.00 37.59 487 GLU A CA 1
ATOM 3794 C C . GLU A 1 487 ? 33.307 28.843 -16.422 1.00 37.59 487 GLU A C 1
ATOM 3796 O O . GLU A 1 487 ? 32.550 29.777 -16.698 1.00 37.59 487 GLU A O 1
ATOM 3801 N N . PHE A 1 488 ? 33.659 28.571 -15.160 1.00 37.78 488 PHE A N 1
ATOM 3802 C CA . PHE A 1 488 ? 33.158 29.328 -14.011 1.00 37.78 488 PHE A CA 1
ATOM 3803 C C . PHE A 1 488 ? 33.674 30.778 -13.995 1.00 37.78 488 PHE A C 1
ATOM 3805 O O . PHE A 1 488 ? 32.922 31.698 -13.672 1.00 37.78 488 PHE A O 1
ATOM 3812 N N . LEU A 1 489 ? 34.924 31.017 -14.418 1.00 36.22 489 LEU A N 1
ATOM 3813 C CA . LEU A 1 489 ? 35.477 32.375 -14.497 1.00 36.22 489 LEU A CA 1
ATOM 3814 C C . LEU A 1 489 ? 34.808 33.226 -15.595 1.00 36.22 489 LEU A C 1
ATOM 3816 O O . LEU A 1 489 ? 34.693 34.441 -15.442 1.00 36.22 489 LEU A O 1
ATOM 3820 N N . LYS A 1 490 ? 34.329 32.593 -16.675 1.00 38.56 490 LYS A N 1
ATOM 3821 C CA . LYS A 1 490 ? 33.650 33.265 -17.796 1.00 38.56 490 LYS A CA 1
ATOM 3822 C C . LYS A 1 490 ? 32.229 33.710 -17.437 1.00 38.56 490 LYS A C 1
ATOM 3824 O O . LYS A 1 490 ? 31.838 34.823 -17.768 1.00 38.56 490 LYS A O 1
ATOM 3829 N N . LEU A 1 491 ? 31.491 32.875 -16.704 1.00 42.97 491 LEU A N 1
ATOM 3830 C CA . LEU A 1 491 ? 30.098 33.139 -16.317 1.00 42.97 491 LEU A CA 1
ATOM 3831 C C . LEU A 1 491 ? 29.945 34.165 -15.183 1.00 42.97 491 LEU A C 1
ATOM 3833 O O . LEU A 1 491 ? 28.895 34.797 -15.073 1.00 42.97 491 LEU A O 1
ATOM 3837 N N . VAL A 1 492 ? 30.972 34.340 -14.346 1.00 38.91 492 VAL A N 1
ATOM 3838 C CA . VAL A 1 492 ? 30.909 35.232 -13.174 1.00 38.91 492 VAL A CA 1
ATOM 3839 C C . VAL A 1 492 ? 31.478 36.630 -13.456 1.00 38.91 492 VAL A C 1
ATOM 3841 O O . VAL A 1 492 ? 31.013 37.595 -12.852 1.00 38.91 492 VAL A O 1
ATOM 3844 N N . LEU A 1 493 ? 32.441 36.785 -14.376 1.00 38.31 493 LEU A N 1
ATOM 3845 C CA . LEU A 1 493 ? 33.118 38.076 -14.603 1.00 38.31 493 LEU A CA 1
ATOM 3846 C C . LEU A 1 493 ? 32.566 38.915 -15.767 1.00 38.31 493 LEU A C 1
ATOM 3848 O O . LEU A 1 493 ? 32.742 40.133 -15.747 1.00 38.31 493 LEU A O 1
ATOM 3852 N N . GLU A 1 494 ? 31.852 38.330 -16.735 1.00 39.34 494 GLU A N 1
ATOM 3853 C CA . GLU A 1 494 ? 31.239 39.097 -17.837 1.00 39.34 494 GLU A CA 1
ATOM 3854 C C . GLU A 1 494 ? 30.157 40.108 -17.398 1.00 39.34 494 GLU A C 1
ATOM 3856 O O . GLU A 1 494 ? 30.106 41.195 -17.974 1.00 39.34 494 GLU A O 1
ATOM 3861 N N . PRO A 1 495 ? 29.345 39.863 -16.348 1.00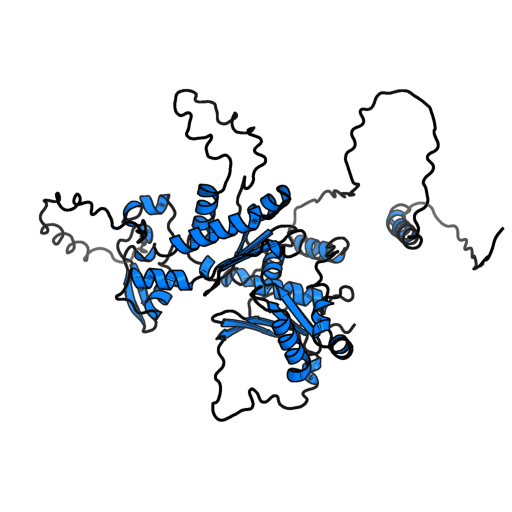 40.56 495 PRO A N 1
ATOM 3862 C CA . PRO A 1 495 ? 28.403 40.872 -15.859 1.00 40.56 495 PRO A CA 1
ATOM 3863 C C . PRO A 1 495 ? 29.056 41.958 -14.986 1.00 40.56 495 PRO A C 1
ATOM 3865 O O . PRO A 1 495 ? 28.413 42.963 -14.686 1.00 40.56 495 PRO A O 1
ATOM 3868 N N . ILE A 1 496 ? 30.305 41.761 -14.538 1.00 41.56 496 ILE A N 1
ATOM 3869 C CA . ILE A 1 496 ? 30.976 42.630 -13.552 1.00 41.56 496 ILE A CA 1
ATOM 3870 C C . ILE A 1 496 ? 31.920 43.645 -14.226 1.00 41.56 496 ILE A C 1
ATOM 3872 O O . ILE A 1 496 ? 32.164 44.714 -13.669 1.00 41.56 496 ILE A O 1
ATOM 3876 N N . LEU A 1 497 ? 32.389 43.390 -15.451 1.00 36.88 497 LEU A N 1
ATOM 3877 C CA . LEU A 1 497 ? 33.326 44.267 -16.175 1.00 36.88 497 LEU A CA 1
ATOM 3878 C C . LEU A 1 497 ? 32.666 45.064 -17.315 1.00 36.88 497 LEU A C 1
ATOM 3880 O O . LEU A 1 497 ? 33.221 45.227 -18.396 1.00 36.88 497 LEU A O 1
ATOM 3884 N N . GLY A 1 498 ? 31.487 45.631 -17.048 1.00 35.72 498 GLY A N 1
ATOM 3885 C CA . GLY A 1 498 ? 30.790 46.570 -17.939 1.00 35.72 498 GLY A CA 1
ATOM 3886 C C . GLY A 1 498 ? 31.344 48.004 -17.950 1.00 35.72 498 GLY A C 1
ATOM 3887 O O . GLY A 1 498 ? 30.620 48.925 -18.323 1.00 35.72 498 GLY A O 1
ATOM 3888 N N . VAL A 1 499 ? 32.589 48.233 -17.518 1.00 38.47 499 VAL A N 1
ATOM 3889 C CA . VAL A 1 499 ? 33.256 49.544 -17.570 1.00 38.47 499 VAL A CA 1
ATOM 3890 C C . VAL A 1 499 ? 34.746 49.318 -17.856 1.00 38.47 499 VAL A C 1
ATOM 3892 O O . VAL A 1 499 ? 35.398 48.594 -17.116 1.00 38.47 499 VAL A O 1
ATOM 3895 N N . PHE A 1 500 ? 35.256 49.993 -18.891 1.00 28.80 500 PHE A N 1
ATOM 3896 C CA . PHE A 1 500 ? 36.613 49.984 -19.478 1.00 28.80 500 PHE A CA 1
ATOM 3897 C C . PHE A 1 500 ? 36.808 49.100 -20.722 1.00 28.80 500 PHE A C 1
ATOM 3899 O O . PHE A 1 500 ? 36.563 47.902 -20.733 1.00 28.80 500 PHE A O 1
ATOM 3906 N N . GLY A 1 501 ? 37.203 49.766 -21.813 1.00 27.47 501 GLY A N 1
ATOM 3907 C CA . GLY A 1 501 ? 37.238 49.234 -23.170 1.00 27.47 501 GLY A CA 1
ATOM 3908 C C . GLY A 1 501 ? 38.513 48.482 -23.564 1.00 27.47 501 GLY A C 1
ATOM 3909 O O . GLY A 1 501 ? 39.557 48.643 -22.946 1.00 27.47 501 GLY A O 1
ATOM 3910 N N . VAL A 1 502 ? 38.351 47.710 -24.646 1.00 30.20 502 VAL A N 1
ATOM 3911 C CA . VAL A 1 502 ? 39.297 47.296 -25.707 1.00 30.20 502 VAL A CA 1
ATOM 3912 C C . VAL A 1 502 ? 40.772 47.120 -25.318 1.00 30.20 502 VAL A C 1
ATOM 3914 O O . VAL A 1 502 ? 41.428 48.125 -25.092 1.00 30.20 502 VAL A O 1
ATOM 3917 N N . VAL A 1 503 ? 41.322 45.899 -25.4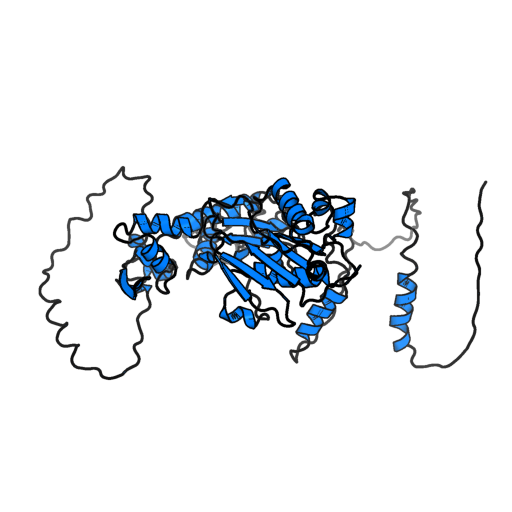66 1.00 26.30 503 VAL A N 1
ATOM 3918 C CA . VAL A 1 503 ? 42.468 45.582 -26.362 1.00 26.30 503 VAL A CA 1
ATOM 3919 C C . VAL A 1 503 ? 42.417 44.097 -26.766 1.00 26.30 503 VAL A C 1
ATOM 3921 O O . VAL A 1 503 ? 42.182 43.216 -25.948 1.00 26.30 503 VAL A O 1
ATOM 3924 N N . ASP A 1 504 ? 42.637 43.873 -28.057 1.00 34.47 504 ASP A N 1
ATOM 3925 C CA . ASP A 1 504 ? 42.719 42.622 -28.807 1.00 34.47 504 ASP A CA 1
ATOM 3926 C C . ASP A 1 504 ? 44.148 42.035 -28.728 1.00 34.47 504 ASP A C 1
ATOM 3928 O O . ASP A 1 504 ? 45.094 42.745 -29.066 1.00 34.47 504 ASP A O 1
ATOM 3932 N N . THR A 1 505 ? 44.329 40.773 -28.314 1.00 28.03 505 THR A N 1
ATOM 3933 C CA . THR A 1 505 ? 45.533 39.954 -28.595 1.00 28.03 505 THR A CA 1
ATOM 3934 C C . THR A 1 505 ? 45.243 38.460 -28.385 1.00 28.03 505 THR A C 1
ATOM 3936 O O . THR A 1 505 ? 44.950 38.008 -27.281 1.00 28.03 505 THR A O 1
ATOM 3939 N N . GLY A 1 506 ? 45.355 37.664 -29.453 1.00 26.52 506 GLY A N 1
ATOM 3940 C CA . GLY A 1 506 ? 45.379 36.200 -29.368 1.00 26.52 506 GLY A CA 1
ATOM 3941 C C . GLY A 1 506 ? 46.729 35.658 -28.891 1.00 26.52 506 GLY A C 1
ATOM 3942 O O . GLY A 1 506 ? 47.728 36.366 -28.963 1.00 26.52 506 GLY A O 1
ATOM 3943 N N . LEU A 1 507 ? 46.784 34.384 -28.481 1.00 24.55 507 LEU A N 1
ATOM 3944 C CA . LEU A 1 507 ? 48.008 33.580 -28.573 1.00 24.55 507 LEU A CA 1
ATOM 3945 C C . LEU A 1 507 ? 47.729 32.065 -28.492 1.00 24.55 507 LEU A C 1
ATOM 3947 O O . LEU A 1 507 ? 46.955 31.592 -27.665 1.00 24.55 507 LEU A O 1
ATOM 3951 N N . CYS A 1 508 ? 48.400 31.345 -29.391 1.00 24.34 508 CYS A N 1
ATOM 3952 C CA . CYS A 1 508 ? 48.555 29.895 -29.520 1.00 24.34 508 CYS A CA 1
ATOM 3953 C C . CYS A 1 508 ? 49.197 29.209 -28.298 1.00 24.34 508 CYS A C 1
ATOM 3955 O O . CYS A 1 508 ? 49.849 29.884 -27.510 1.00 24.34 508 CYS A O 1
ATOM 3957 N N . LEU A 1 509 ? 49.143 27.862 -28.255 1.00 24.62 509 LEU A N 1
ATOM 3958 C CA . LEU A 1 509 ? 50.280 26.905 -28.127 1.00 24.62 509 LEU A CA 1
ATOM 3959 C C . LEU A 1 509 ? 49.717 25.491 -27.823 1.00 24.62 509 LEU A C 1
ATOM 3961 O O . LEU A 1 509 ? 48.953 25.323 -26.884 1.00 24.62 509 LEU A O 1
ATOM 3965 N N . PHE A 1 510 ? 49.799 24.523 -28.744 1.00 24.38 510 PHE A N 1
ATOM 3966 C CA . PHE A 1 510 ? 50.905 23.592 -29.063 1.00 24.38 510 PHE A CA 1
ATOM 3967 C C . PHE A 1 510 ? 51.025 22.362 -28.145 1.00 24.38 510 PHE A C 1
ATOM 3969 O O . PHE A 1 510 ? 51.318 22.461 -26.960 1.00 24.38 510 PHE A O 1
ATOM 3976 N N . ASN A 1 511 ? 50.868 21.195 -28.782 1.00 25.88 511 ASN A N 1
ATOM 3977 C CA . ASN A 1 511 ? 51.321 19.875 -28.347 1.00 25.88 511 ASN A CA 1
ATOM 3978 C C . ASN A 1 511 ? 52.826 19.866 -28.043 1.00 25.88 511 ASN A C 1
ATOM 3980 O O . ASN A 1 511 ? 53.601 20.349 -28.869 1.00 25.88 511 ASN A O 1
ATOM 3984 N N . LEU A 1 512 ? 53.239 19.163 -26.984 1.00 24.41 512 LEU A N 1
ATOM 3985 C CA . LEU A 1 512 ? 54.472 18.374 -27.020 1.00 24.41 512 LEU A CA 1
ATOM 3986 C C . LEU A 1 512 ? 54.441 17.246 -25.978 1.00 24.41 512 LEU A C 1
ATOM 3988 O O . LEU A 1 512 ? 54.257 17.481 -24.787 1.00 24.41 512 LEU A O 1
ATOM 3992 N N . ALA A 1 513 ? 54.633 16.024 -26.467 1.00 26.16 513 ALA A N 1
ATOM 3993 C CA . ALA A 1 513 ? 54.957 14.833 -25.697 1.00 26.16 513 ALA A CA 1
ATOM 3994 C C . ALA A 1 513 ? 56.415 14.885 -25.222 1.00 26.16 513 ALA A C 1
ATOM 3996 O O . ALA A 1 513 ? 57.265 15.314 -26.001 1.00 26.16 513 ALA A O 1
ATOM 3997 N N . ILE A 1 514 ? 56.712 14.378 -24.019 1.00 26.59 514 ILE A N 1
ATOM 3998 C CA . ILE A 1 514 ? 58.056 13.907 -23.651 1.00 26.59 514 ILE A CA 1
ATOM 3999 C C . ILE A 1 514 ? 57.938 12.642 -22.786 1.00 26.59 514 ILE A C 1
ATOM 4001 O O . ILE A 1 514 ? 57.398 12.666 -21.682 1.00 26.59 514 ILE A O 1
ATOM 4005 N N . GLU A 1 515 ? 58.466 11.548 -23.337 1.00 25.38 515 GLU A N 1
ATOM 4006 C CA . GLU A 1 515 ? 58.856 10.305 -22.671 1.00 25.38 515 GLU A CA 1
ATOM 4007 C C . GLU A 1 515 ? 60.188 10.468 -21.907 1.00 25.38 515 GLU A C 1
ATOM 4009 O O . GLU A 1 515 ? 61.099 11.153 -22.366 1.00 25.38 515 GLU A O 1
ATOM 4014 N N . THR A 1 516 ? 60.301 9.714 -20.806 1.00 27.33 516 THR A N 1
ATOM 4015 C CA . THR A 1 516 ? 61.515 9.122 -20.188 1.00 27.33 516 THR A CA 1
ATOM 4016 C C . THR A 1 516 ? 62.631 10.017 -19.606 1.00 27.33 516 THR A C 1
ATOM 4018 O O . THR A 1 516 ? 63.376 10.660 -20.333 1.00 27.33 516 THR A O 1
ATOM 4021 N N . MET A 1 517 ? 62.743 9.955 -18.264 1.00 23.89 517 MET A N 1
ATOM 4022 C CA . MET A 1 517 ? 63.899 9.639 -17.374 1.00 23.89 517 MET A CA 1
ATOM 4023 C C . MET A 1 517 ? 65.353 9.715 -17.908 1.00 23.89 517 MET A C 1
ATOM 4025 O O . MET A 1 517 ? 65.586 9.424 -19.081 1.00 23.89 517 MET A O 1
ATOM 4029 N N . PRO A 1 518 ? 66.367 9.997 -17.050 1.00 33.78 518 PRO A N 1
ATOM 4030 C CA . PRO A 1 518 ? 66.529 9.498 -15.668 1.00 33.78 518 PRO A CA 1
ATOM 4031 C C . PRO A 1 518 ? 66.424 10.520 -14.533 1.00 33.78 518 PRO A C 1
ATOM 4033 O O . PRO A 1 518 ? 66.680 11.722 -14.766 1.00 33.78 518 PRO A O 1
#

Solvent-accessible surface area (backbone atoms only — not comparable to full-atom values): 32161 Å² total; per-residue (Å²): 131,84,68,54,57,52,69,34,29,34,40,40,38,63,43,89,66,38,23,36,31,36,74,34,59,64,97,68,73,58,70,70,77,40,78,42,66,56,72,80,90,79,60,91,87,52,88,67,92,69,87,75,76,83,84,60,72,74,37,38,58,29,37,37,38,40,39,40,71,52,92,78,66,46,71,68,56,53,28,51,51,48,40,42,42,49,74,71,61,39,32,30,30,43,33,72,43,52,32,56,61,15,35,46,51,51,57,52,84,58,48,40,28,25,30,37,37,27,33,53,63,32,24,40,39,40,38,29,50,70,75,32,76,39,67,93,30,48,43,78,43,89,46,24,45,48,50,32,43,59,42,41,43,68,78,40,68,89,51,52,74,66,46,44,50,38,45,65,70,32,97,75,26,36,40,67,50,77,66,52,28,52,69,18,64,67,29,46,77,72,60,58,77,83,70,95,84,70,91,84,70,88,77,85,74,82,85,77,85,81,94,77,80,96,72,67,78,74,70,60,72,72,68,64,83,78,74,78,81,90,71,89,78,83,70,75,59,77,57,62,40,69,62,50,72,49,63,41,98,87,68,49,81,46,76,44,50,71,65,40,52,50,43,56,62,68,57,41,54,54,48,40,53,46,51,51,62,23,44,72,64,44,84,53,55,68,57,32,34,39,20,34,48,27,24,41,79,24,22,70,50,54,67,39,45,44,43,60,58,51,38,49,51,51,36,51,77,75,56,37,55,80,63,76,76,72,76,81,70,90,73,88,74,96,83,53,90,78,71,74,76,72,74,81,66,84,69,71,32,69,56,74,32,73,56,71,81,63,81,86,48,65,64,34,68,82,80,52,64,36,67,31,31,58,52,12,46,54,56,47,48,53,53,35,42,60,46,94,81,56,70,41,53,43,40,46,69,52,35,75,74,52,38,44,70,39,59,58,76,27,51,76,67,42,81,77,73,80,81,65,95,66,83,59,65,62,61,55,48,54,57,48,63,70,56,70,82,57,94,82,77,87,79,84,88,81,87,84,82,90,76,84,81,92,76,91,76,85,89,75,85,87,81,95,72,90,78,91,80,90,78,83,90,79,87,89,88,87,82,67,74,72,61,61,56,58,56,52,54,54,73,65,45,65,83,71,58,85,72,83,81,89,87,90,82,88,84,89,84,83,91,80,89,84,81,80,85,134

Foldseek 3Di:
DDFAAQQQEWEWEDAPFWIFIDHGADPFGFGGPDTHGPDDDDDPPDPPRDDDPPDPVVQQSHAYEYEPADPPQDLVNLLVVLCCCCVPSVYFWYFYFYLQLLLCVQLPPDQWAWEWQAACQKIKIWTHHHSHTPVVLIDMDRDHVVQLLVQLCVVCVVDDSQVSVQLLVDPLQAADDQVLQCVFLCHVVNLDDDDPPDPPDDDPPPPDDDDDDDPPVVVVVVVVVPDDDDDPDPDDPSRHDQKDWTATPVRDIDIDGSSSNDRCVVVLLVSLVSLLSSLVVDPPQVSSQVRQARYEYAYPSCVHHCNVVVSQVSNCVPPAPQPVVPPPDPDDDDPCPPVSPPPPPSDDDNHGHYRDRDPPSPNQPVVDCRSSSSVSSSVVSCVCSRDPPAFRMCGSVQCVVPNSVSNCVGVSNPPPDDPPPPDPPVVVVVVVVVVVPDPDDDDDDDDDDDDDDDDDDDDDDDDDDDDDDDDDDDDDDPDDVPVVVVVVVVVPCPVVPPDDDDDDDDDDDDDDDDDDDD

Organism: NCBI:txid460523

Secondary structure (DSSP, 8-state):
-PPPPGGGEEEEEE-SSEEEEEES--SS-PPPSEEEES--PPPSS---S--PPS--GGGGG-EEEEEE--TT--HHHHHHHHHIIIIIS--SEEEEEEHHHHHHHHT---SSEEEEEE-SS-EEEEEEETTEE-GGG-EEES-SHHHHHHHHHHH-TTS-HHHHHHHHHSTT-B---HHHHHHSTTHHHHHSPPPTT--S-----SSS-----TTSTTTTTTTGGGS-------PPPGGG-S-EEEE-TTS-EEEE-GGGG-S-HHHHHHHHHHHHHHHTT-S-HHHHHHHHHTEEEESGGGGSBTHHHHHHHHHHHHH-TTGGGSSS--SS-S--TTTSS------S-S---BPPPPTT-GGGTTT-STTHHHHHHHHHHHHHHH-TT---SEEHHHHHHH-GGGGGGSTTT--SS----SS-HHHHHHHHHHHTTSTT--------------------------------------SSHHHHHHHHHHHHHTTT--SS------------------